Protein 2QM8 (pdb70)

InterPro domains:
  IPR005129 SIMIBI class G3E GTPase, ArgK/MeaB [PTHR23408] (7-324)
  IPR005129 SIMIBI class G3E GTPase, ArgK/MeaB [TIGR00750] (18-324)
  IPR027417 P-loop containing nucleoside triphosphate hydrolase [G3DSA:3.40.50.300] (53-264)
  IPR027417 P-loop containing nucleoside triphosphate hydrolase [SSF52540] (5-323)

Secondary structure (DSSP, 8-state):
-----HHHHHHHTT-HHHHHHHHHHHT-SSHHHHHHHHHHHHHHGGG---SEEEEEE--TTS-HHHHHHHHHHHHHHTT--EEEEEE-GGGGSS---SS--TT---GGG-TTEEEE-PPP-SSHHHHHHHHHH--HHHHTT--EEEEEE-SSSS-HHHHHTTSSEEEE-------TTHHHH---EEE--STT--HHHHHHHHHHHHHHHTTBPPSBTTB----EEEBTTTTBSHHHHHHHHHHHHHHHHHTTHHHHHHHHHHHH--HHHHHHHHHHHTSSHHHHHHHHHHHHHHHTTSS-HHHHHHHHHHHHH-/---HHHHHHHTT-HHHHHHHHHHHT-SSHHHHHHHHHHHHHHGGG-S-SEEEEEE--TTSSHHHHHHHHHHHHHHTT--EEEEEE-TTHHHH---SS------TGGG-TTEEE-PPP--SSHHHHHHHHHH--HHHHTT--EEEEEE-SSS--HHHHHTT-SEEEE-----GGG---BPTTHHHH---EE----HHHHHHHHHHHHHHHHS-TT-S-----EE-BTTTTBTHHHHHHHHHHHHHHHHHTTHHHHHHHHHHHH--HHHHHHHHHHHTSSHHHHHHHHHHHHHHHTTSS-HHHHHHHHHHHHH-

Foldseek 3Di:
DQDDVVLLVCLLQLNPVSLVVLLVLCLDPDPVSVVVSVVSLVVLVVLFDQAAFEEEEEPPLLCVLLLCLLLVVVQVVVVAQEEEEEQEQCLLPDQWDPVADLPSPNLSPDPSYHYGYQHHANGSLGSLLSVLSSNSCSSSPHHYYYYYYDDDDDCQVSRLLSGLAYEYEALDVDDVCNLLSHLYEHEDRDPVDDPVSRVVSQVVSQVVLVVPDNPDPQGRRHYYYAYSNVSGCSVVVVVNSVSSVVRCVVVCNSVVSNVVSVVSNVSVVVRVLVCLCPVDVVSVVQLVVLVVCCVVVNDDPVVSVVSNVVSVVD/DDVVLLVCLLQQNVVSLVQLLCLLLDQDPVSNVVNVVSLVVLLVQADQAAFEEEEEDPPLCRLLQCLLLVVVQVVVVAQEEEEEQEFCCLVVVWDPVADNVSDNQVPDPSYHYDGFGHDNGSLSRLLSVLSSNSCSSSPGRYYYYYYDDDDDCQVSRLLSGLAYEYEALADDVGQPDDPPPVLVSHLYEYEPDVSNVRNLVVVLVVQVVVDDPVDLGRRHYYYAYSNVSGCSVVVVVVSVVSCVSCVVVVNSVVSNVVSNVVSVSVVVSVLVCLCCVDPVSVVQLCVLVCCPVVVNDPVVSSVVSSVVSVVD

Organism: Methylorubrum extorquens (NCBI:txid408)

Radius of gyration: 26.15 Å; Cα contacts (8 Å, |Δi|>4): 1120; chains: 2; bounding box: 43×74×62 Å

B-factor: mean 21.95, std 9.4, range [9.29, 64.23]

Nearest PDB structures (foldseek):
  2qm8-assembly1_A  TM=1.003E+00  e=6.926E-51  Methylorubrum extorquens AM1
  4jyb-assembly1_B  TM=9.755E-01  e=7.557E-46  Methylorubrum extorquens AM1
  4jyc-assembly1_A  TM=9.684E-01  e=7.689E-45  Methylorubrum extorquens AM1
  2qm7-assembly1_B  TM=9.317E-01  e=2.049E-41  Methylorubrum extorquens AM1
  2www-assembly1_D  TM=7.813E-01  e=1.387E-22  Homo sapiens

Sequence (626 aa):
TLPDDTLLRERLLAGDRAALARAITTLAESRRADHRAAVVRDLIDAVLPQTGRAIRVGITGVPGVGKSTTIDALGSLLTAAGHKVAVLAVDPSSTRTGGSILGDKTRARLAIDRNAFIRPSPSSGTLGGVAAKTRETLLCEAAGFDVILVETVGVGQSETAVADLTDFFLVLLPGAIKKGIIFELADIAVNKADDGDGERRASSAAASEYRAALHILTPPSATWTPPVVTISGLHGKGLDSLWSSRIEDHRSSKLTATGEIAGKRREQDVKWWALVHERLHQRLVGSAEVRQATAEAERAVAGGEHSPAAGADAIATLIGLPDDTLRERLLAGDRAALARAITLAESRRADHRAAVRDLIDAVLPQTGRAIRVGITGVPGVGKSTTIDALGSLLTAAGHKVAVLAVDPSSSTRTGGSILGDKTRARLAIDRNAFIRPSPSSSGTLGGVAAKTRETLLCEAAGFDVILVETVGVGQSETAVADLTDFFLVLLPGAGDELQGIKKGIFELADIAVNKARRASSAAASSEYRAALHILTPPSATWTPPVVTISGLHGKGLDDSSLLWSRIEDHRSKLTATGEIAGKRREQDVKWWALVHERLHQRLVGSAEVRQATAEAERAVAGGEHSPAAGADAIATLIGL

Solvent-accessible surface area: 27844 Å² total

Structure (mmCIF, N/CA/C/O backbone):
data_2QM8
#
_entry.id   2QM8
#
_cell.length_a   59.41
_cell.length_b   77.04
_cell.length_c   79.95
_cell.angle_alpha   90
_cell.angle_beta   95.55
_cell.angle_gamma   90
#
_symmetry.space_group_name_H-M   'P 1 21 1'
#
loop_
_entity.id
_entity.type
_entity.pdbx_description
1 polymer GTPase/ATPase
2 non-polymer 'PHOSPHATE ION'
3 water water
#
loop_
_atom_site.group_PDB
_atom_site.id
_atom_site.type_symbol
_atom_site.label_atom_id
_atom_site.label_alt_id
_atom_site.label_comp_id
_atom_site.label_asym_id
_atom_site.label_entity_id
_atom_site.label_seq_id
_atom_site.pdbx_PDB_ins_code
_atom_site.Cartn_x
_atom_site.Cartn_y
_atom_site.Cartn_z
_atom_site.occupancy
_atom_site.B_iso_or_equiv
_atom_site.auth_seq_id
_atom_site.auth_comp_id
_atom_site.auth_asym_id
_atom_site.auth_atom_id
_atom_site.pdbx_PDB_model_num
ATOM 1 N N . THR A 1 4 ? -6.843 -36.945 -51.991 1.00 36.83 4 THR A N 1
ATOM 2 C CA . THR A 1 4 ? -6.122 -36.346 -50.816 1.00 36.31 4 THR A CA 1
ATOM 3 C C . THR A 1 4 ? -7.061 -35.724 -49.757 1.00 34.97 4 THR A C 1
ATOM 4 O O . THR A 1 4 ? -6.817 -35.869 -48.563 1.00 35.02 4 THR A O 1
ATOM 8 N N . LEU A 1 5 ? -8.122 -35.041 -50.182 1.00 33.23 5 LEU A N 1
ATOM 9 C CA . LEU A 1 5 ? -9.183 -34.671 -49.240 1.00 31.90 5 LEU A CA 1
ATOM 10 C C . LEU A 1 5 ? -9.996 -35.937 -48.946 1.00 30.95 5 LEU A C 1
ATOM 11 O O . LEU A 1 5 ? -10.450 -36.600 -49.882 1.00 31.05 5 LEU A O 1
ATOM 16 N N . PRO A 1 6 ? -10.184 -36.276 -47.650 1.00 30.10 6 PRO A N 1
ATOM 17 C CA . PRO A 1 6 ? -10.998 -37.431 -47.262 1.00 28.99 6 PRO A CA 1
ATOM 18 C C . PRO A 1 6 ? -12.442 -37.285 -47.741 1.00 27.48 6 PRO A C 1
ATOM 19 O O . PRO A 1 6 ? -12.885 -36.166 -48.022 1.00 27.72 6 PRO A O 1
ATOM 23 N N . ASP A 1 7 ? -13.165 -38.402 -47.851 1.00 25.59 7 ASP A N 1
ATOM 24 C CA . ASP A 1 7 ? -14.606 -38.342 -48.026 1.00 23.43 7 ASP A CA 1
ATOM 25 C C . ASP A 1 7 ? -15.170 -37.590 -46.828 1.00 21.58 7 ASP A C 1
ATOM 26 O O . ASP A 1 7 ? -15.103 -38.077 -45.694 1.00 20.27 7 ASP A O 1
ATOM 39 N N . ASP A 1 9 ? -18.313 -36.582 -46.121 1.00 17.40 9 ASP A N 1
ATOM 40 C CA . ASP A 1 9 ? -19.550 -37.118 -45.545 1.00 17.40 9 ASP A CA 1
ATOM 41 C C . ASP A 1 9 ? -19.227 -38.244 -44.561 1.00 16.83 9 ASP A C 1
ATOM 42 O O . ASP A 1 9 ? -19.799 -38.319 -43.467 1.00 15.69 9 ASP A O 1
ATOM 47 N N . THR A 1 10 ? -18.299 -39.107 -44.950 1.00 16.59 10 THR A N 1
ATOM 48 C CA . THR A 1 10 ? -17.835 -40.182 -44.072 1.00 16.88 10 THR A CA 1
ATOM 49 C C . THR A 1 10 ? -17.176 -39.597 -42.821 1.00 15.92 10 THR A C 1
ATOM 50 O O . THR A 1 10 ? -17.480 -40.019 -41.701 1.00 15.70 10 THR A O 1
ATOM 54 N N . LEU A 1 11 ? -16.297 -38.612 -43.016 1.00 14.99 11 LEU A N 1
ATOM 55 C CA A LEU A 1 11 ? -15.604 -37.999 -41.892 0.50 14.02 11 LEU A CA 1
ATOM 56 C CA B LEU A 1 11 ? -15.600 -37.994 -41.895 0.50 14.36 11 LEU A CA 1
ATOM 57 C C . LEU A 1 11 ? -16.610 -37.386 -40.925 1.00 13.61 11 LEU A C 1
ATOM 58 O O . LEU A 1 11 ? -16.506 -37.595 -39.726 1.00 13.20 11 LEU A O 1
ATOM 67 N N . ARG A 1 12 ? -17.574 -36.637 -41.461 1.00 13.76 12 ARG A N 1
ATOM 68 C CA . ARG A 1 12 ? -18.612 -36.010 -40.631 1.00 13.83 12 ARG A CA 1
ATOM 69 C C . ARG A 1 12 ? -19.395 -37.032 -39.809 1.00 13.49 12 ARG A C 1
ATOM 70 O O . ARG A 1 12 ? -19.579 -36.867 -38.595 1.00 12.63 12 ARG A O 1
ATOM 78 N N . GLU A 1 13 ? -19.863 -38.086 -40.468 1.00 13.64 13 GLU A N 1
ATOM 79 C CA . GLU A 1 13 ? -20.663 -39.097 -39.759 1.00 15.69 13 GLU A CA 1
ATOM 80 C C . GLU A 1 13 ? -19.878 -39.844 -38.671 1.00 14.09 13 GLU A C 1
ATOM 81 O O . GLU A 1 13 ? -20.394 -40.109 -37.587 1.00 14.51 13 GLU A O 1
ATOM 87 N N . ARG A 1 14 ? -18.606 -40.116 -38.942 1.00 13.77 14 ARG A N 1
ATOM 88 C CA . A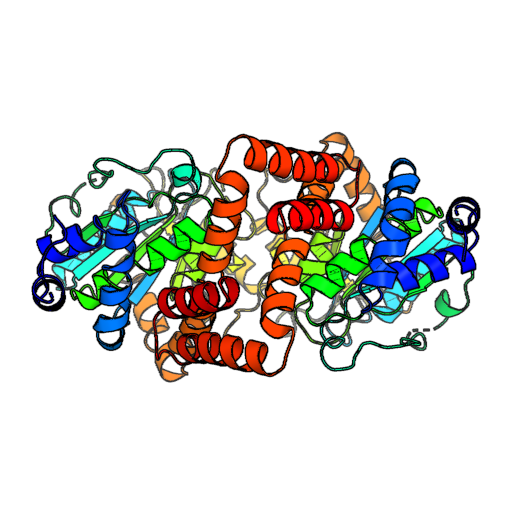RG A 1 14 ? -17.713 -40.703 -37.933 1.00 13.38 14 ARG A CA 1
ATOM 89 C C . ARG A 1 14 ? -17.492 -39.760 -36.753 1.00 12.51 14 ARG A C 1
ATOM 90 O O . ARG A 1 14 ? -17.609 -40.150 -35.587 1.00 11.25 14 ARG A O 1
ATOM 98 N N . LEU A 1 15 ? -17.180 -38.507 -37.068 1.00 12.02 15 LEU A N 1
ATOM 99 C CA . LEU A 1 15 ? -16.934 -37.500 -36.031 1.00 11.64 15 LEU A CA 1
ATOM 100 C C . LEU A 1 15 ? -18.162 -37.422 -35.113 1.00 11.55 15 LEU A C 1
ATOM 101 O O . LEU A 1 15 ? -18.023 -37.413 -33.901 1.00 11.63 15 LEU A O 1
ATOM 106 N N . LEU A 1 16 ? -19.356 -37.375 -35.706 1.00 11.68 16 LEU A N 1
ATOM 107 C CA . LEU A 1 16 ? -20.603 -37.273 -34.931 1.00 11.90 16 LEU A CA 1
ATOM 108 C C . LEU A 1 16 ? -20.878 -38.503 -34.060 1.00 12.11 16 LEU A C 1
ATOM 109 O O . LEU A 1 16 ? -21.604 -38.411 -33.054 1.00 13.34 16 LEU A O 1
ATOM 114 N N . ALA A 1 17 ? -20.286 -39.635 -34.433 1.00 12.25 17 ALA A N 1
ATOM 115 C CA . ALA A 1 17 ? -20.369 -40.866 -33.642 1.00 13.08 17 ALA A CA 1
ATOM 116 C C . ALA A 1 17 ? -19.274 -40.975 -32.554 1.00 13.56 17 ALA A C 1
ATOM 117 O O . ALA A 1 17 ? -19.117 -42.028 -31.903 1.00 13.85 17 ALA A O 1
ATOM 119 N N . GLY A 1 18 ? -18.523 -39.887 -32.348 1.00 12.48 18 GLY A N 1
ATOM 120 C CA . GLY A 1 18 ? -17.486 -39.866 -31.319 1.00 13.44 18 GLY A CA 1
ATOM 121 C C . GLY A 1 18 ? -16.174 -40.512 -31.719 1.00 13.44 18 GLY A C 1
ATOM 122 O O . GLY A 1 18 ? -15.361 -40.866 -30.859 1.00 14.55 18 GLY A O 1
ATOM 123 N N . ASP A 1 19 ? -15.958 -40.660 -33.022 1.00 13.39 19 ASP A N 1
ATOM 124 C CA . ASP A 1 19 ? -14.718 -41.227 -33.562 1.00 14.28 19 ASP A CA 1
ATOM 125 C C . ASP A 1 19 ? -13.564 -40.231 -33.318 1.00 13.89 19 ASP A C 1
ATOM 126 O O . ASP A 1 19 ? -13.465 -39.181 -33.977 1.00 13.83 19 ASP A O 1
ATOM 131 N N . ARG A 1 20 ? -12.706 -40.580 -32.361 1.00 13.35 20 ARG A N 1
ATOM 132 C CA . ARG A 1 20 ? -11.560 -39.730 -31.983 1.00 13.96 20 ARG A CA 1
ATOM 133 C C . ARG A 1 20 ? -10.634 -39.431 -33.165 1.00 13.93 20 ARG A C 1
ATOM 134 O O . ARG A 1 20 ? -10.164 -38.293 -33.329 1.00 13.44 20 ARG A O 1
ATOM 142 N N . ALA A 1 21 ? -10.351 -40.434 -33.997 1.00 13.65 21 ALA A N 1
ATOM 143 C CA . ALA A 1 21 ? -9.468 -40.195 -35.148 1.00 13.63 21 ALA A CA 1
ATOM 144 C C . ALA A 1 21 ? -10.081 -39.229 -36.160 1.00 13.75 21 ALA A C 1
ATOM 145 O O . ALA A 1 21 ? -9.373 -38.405 -36.774 1.00 13.43 21 ALA A O 1
ATOM 147 N N . ALA A 1 22 ? -11.404 -39.329 -36.335 1.00 13.37 22 ALA A N 1
ATOM 148 C CA . ALA A 1 22 ? -12.128 -38.405 -37.204 1.00 13.15 22 ALA A CA 1
ATOM 149 C C . ALA A 1 22 ? -12.045 -36.970 -36.671 1.00 12.95 22 ALA A C 1
ATOM 150 O O . ALA A 1 22 ? -11.821 -36.027 -37.428 1.00 13.26 22 ALA A O 1
ATOM 152 N N . LEU A 1 23 ? -12.223 -36.814 -35.372 1.00 12.04 23 LEU A N 1
ATOM 153 C CA . LEU A 1 23 ? -12.108 -35.490 -34.731 1.00 11.68 23 LEU A CA 1
ATOM 154 C C . LEU A 1 23 ? -10.701 -34.926 -34.947 1.00 12.37 23 LEU A C 1
ATOM 155 O O . LEU A 1 23 ? -10.528 -33.772 -35.351 1.00 11.65 23 LEU A O 1
ATOM 160 N N . ALA A 1 24 ? -9.693 -35.759 -34.688 1.00 12.28 24 ALA A N 1
ATOM 161 C CA . ALA A 1 24 ? -8.290 -35.347 -34.892 1.00 12.89 24 ALA A CA 1
ATOM 162 C C . ALA A 1 24 ? -8.044 -34.936 -36.339 1.00 13.04 24 ALA A C 1
ATOM 163 O O . ALA A 1 24 ? -7.366 -33.941 -36.586 1.00 13.12 24 ALA A O 1
ATOM 165 N N . ARG A 1 25 ? -8.612 -35.681 -37.297 1.00 12.60 25 ARG A N 1
ATOM 166 C CA . ARG A 1 25 ? -8.396 -35.386 -38.709 1.00 13.50 25 ARG A CA 1
ATOM 167 C C . ARG A 1 25 ? -9.077 -34.087 -39.104 1.00 13.22 25 ARG A C 1
ATOM 168 O O . ARG A 1 25 ? -8.542 -33.298 -39.889 1.00 15.46 25 ARG A O 1
ATOM 176 N N . ALA A 1 26 ? -10.269 -33.854 -38.564 1.00 12.81 26 ALA A N 1
ATOM 177 C CA . ALA A 1 26 ? -10.953 -32.599 -38.881 1.00 12.77 26 ALA A CA 1
ATOM 178 C C . ALA A 1 26 ? -10.128 -31.403 -38.381 1.00 13.41 26 ALA A C 1
ATOM 179 O O . ALA A 1 26 ? -10.016 -30.380 -39.071 1.00 13.97 26 ALA A O 1
ATOM 181 N N . ILE A 1 27 ? -9.548 -31.551 -37.189 1.00 14.19 27 ILE A N 1
ATOM 182 C CA . ILE A 1 27 ? -8.710 -30.490 -36.589 1.00 15.60 27 ILE A CA 1
ATOM 183 C C . ILE A 1 27 ? -7.467 -30.245 -37.462 1.00 17.01 27 ILE A C 1
ATOM 184 O O . ILE A 1 27 ? -7.091 -29.093 -37.728 1.00 17.48 27 ILE A O 1
ATOM 189 N N . THR A 1 28 ? -6.860 -31.326 -37.950 1.00 17.70 28 THR A N 1
ATOM 190 C CA A THR A 1 28 ? -5.716 -31.270 -38.855 0.50 18.30 28 THR A CA 1
ATOM 191 C CA B THR A 1 28 ? -5.691 -31.168 -38.814 0.50 18.34 28 THR A CA 1
ATOM 192 C C . THR A 1 28 ? -6.057 -30.546 -40.164 1.00 18.52 28 THR A C 1
ATOM 193 O O . THR A 1 28 ? -5.282 -29.758 -40.694 1.00 18.90 28 THR A O 1
ATOM 200 N N . LEU A 1 29 ? -7.244 -30.832 -40.701 1.00 18.62 29 LEU A N 1
ATOM 201 C CA . LEU A 1 29 ? -7.656 -30.207 -41.958 1.00 18.97 29 LEU A CA 1
ATOM 202 C C . LEU A 1 29 ? -7.766 -28.677 -41.822 1.00 19.65 29 LEU A C 1
ATOM 203 O O . LEU A 1 29 ? -7.516 -27.935 -42.775 1.00 19.14 29 LEU A O 1
ATOM 208 N N . ALA A 1 30 ? -8.118 -28.214 -40.629 1.00 20.12 30 ALA A N 1
ATOM 209 C CA . ALA A 1 30 ? -8.246 -26.788 -40.345 1.00 21.75 30 ALA A CA 1
ATOM 210 C C . ALA A 1 30 ? -6.895 -26.058 -40.365 1.00 22.85 30 ALA A C 1
ATOM 211 O O . ALA A 1 30 ? -6.852 -24.833 -40.529 1.00 23.39 30 ALA A O 1
ATOM 213 N N . GLU A 1 31 ? -5.796 -26.801 -40.207 1.00 23.40 31 GLU A N 1
ATOM 214 C CA . GLU A 1 31 ? -4.450 -26.193 -40.246 1.00 24.15 31 GLU A CA 1
ATOM 215 C C . GLU A 1 31 ? -3.715 -26.436 -41.572 1.00 23.11 31 GLU A C 1
ATOM 216 O O . GLU A 1 31 ? -2.520 -26.109 -41.718 1.00 22.72 31 GLU A O 1
ATOM 222 N N . SER A 1 32 ? -4.432 -26.993 -42.545 1.00 21.58 32 SER A N 1
ATOM 223 C CA . SER A 1 32 ? -3.860 -27.317 -43.835 1.00 21.23 32 SER A CA 1
ATOM 224 C C . SER A 1 32 ? -3.329 -26.076 -44.531 1.00 21.67 32 SER A C 1
ATOM 225 O O . SER A 1 32 ? -3.878 -24.976 -44.375 1.00 21.55 32 SER A O 1
ATOM 228 N N . ARG A 1 33 ? -2.255 -26.267 -45.289 1.00 20.78 33 ARG A N 1
ATOM 229 C CA . ARG A 1 33 ? -1.765 -25.250 -46.218 1.00 20.58 33 ARG A CA 1
ATOM 230 C C . ARG A 1 33 ? -2.746 -25.023 -47.364 1.00 20.81 33 ARG A C 1
ATOM 231 O O . ARG A 1 33 ? -2.693 -23.988 -48.029 1.00 20.85 33 ARG A O 1
ATOM 239 N N . ARG A 1 34 ? -3.661 -25.975 -47.586 1.00 20.64 34 ARG A N 1
ATOM 240 C CA . ARG A 1 34 ? -4.535 -25.929 -48.748 1.00 21.13 34 ARG A CA 1
ATOM 241 C C . ARG A 1 34 ? -5.862 -25.273 -48.377 1.00 20.82 34 ARG A C 1
ATOM 242 O O . ARG A 1 34 ? -6.540 -25.697 -47.435 1.00 19.78 34 ARG A O 1
ATOM 250 N N . ALA A 1 35 ? -6.210 -24.227 -49.117 1.00 20.40 35 ALA A N 1
ATOM 251 C CA . ALA A 1 35 ? -7.452 -23.497 -48.860 1.00 20.45 35 ALA A CA 1
ATOM 252 C C . ALA A 1 35 ? -8.676 -24.415 -48.927 1.00 20.39 35 ALA A C 1
ATOM 253 O O . ALA A 1 35 ? -9.622 -24.237 -48.144 1.00 19.27 35 ALA A O 1
ATOM 255 N N . ASP A 1 36 ? -8.659 -25.383 -49.852 1.00 20.35 36 ASP A N 1
ATOM 256 C CA . ASP A 1 36 ? -9.820 -26.281 -50.042 1.00 20.66 36 ASP A CA 1
ATOM 257 C C . ASP A 1 36 ? -10.059 -27.218 -48.859 1.00 19.44 36 ASP A C 1
ATOM 258 O O . ASP A 1 36 ? -11.207 -27.575 -48.555 1.00 19.30 36 ASP A O 1
ATOM 263 N N . HIS A 1 37 ? -8.971 -27.602 -48.206 1.00 18.37 37 HIS A N 1
ATOM 264 C CA . HIS A 1 37 ? -9.020 -28.402 -46.987 1.00 17.17 37 HIS A CA 1
ATOM 265 C C . HIS A 1 37 ? -9.623 -27.595 -45.845 1.00 16.44 37 HIS A C 1
ATOM 266 O O . HIS A 1 37 ? -10.465 -28.083 -45.104 1.00 15.54 37 HIS A O 1
ATOM 273 N N . ARG A 1 38 ? -9.210 -26.337 -45.712 1.00 15.92 38 ARG A N 1
ATOM 274 C CA . ARG A 1 38 ? -9.741 -25.509 -44.641 1.00 15.91 38 ARG A CA 1
ATOM 275 C C . ARG A 1 38 ? -11.237 -25.235 -44.910 1.00 15.59 38 ARG A C 1
ATOM 276 O O . ARG A 1 38 ? -12.036 -25.222 -43.972 1.00 15.94 38 ARG A O 1
ATOM 284 N N . ALA A 1 39 ? -11.597 -25.045 -46.178 1.00 15.41 39 ALA A N 1
ATOM 285 C CA . ALA A 1 39 ? -13.001 -24.786 -46.555 1.00 15.32 39 ALA A CA 1
ATOM 286 C C . ALA A 1 39 ? -13.861 -25.998 -46.244 1.00 15.57 39 ALA A C 1
ATOM 287 O O . ALA A 1 39 ? -15.005 -25.860 -45.801 1.00 15.16 39 ALA A O 1
ATOM 289 N N . ALA A 1 40 ? -13.317 -27.192 -46.489 1.00 15.32 40 ALA A N 1
ATOM 290 C CA . ALA A 1 40 ? -14.099 -28.407 -46.268 1.00 15.47 40 ALA A CA 1
ATOM 291 C C . ALA A 1 40 ? -14.446 -28.547 -44.788 1.00 14.75 40 ALA A C 1
ATOM 292 O O . ALA A 1 40 ? -15.573 -28.941 -44.433 1.00 15.20 40 ALA A O 1
ATOM 294 N N . VAL A 1 41 ? -13.518 -28.213 -43.894 1.00 14.52 41 VAL A N 1
ATOM 295 C CA A VAL A 1 41 ? -13.859 -28.376 -42.494 0.50 14.69 41 VAL A CA 1
ATOM 296 C CA B VAL A 1 41 ? -13.784 -28.304 -42.446 0.50 14.84 41 VAL A CA 1
ATOM 297 C C . VAL A 1 41 ? -14.809 -27.261 -42.024 1.00 14.55 41 VAL A C 1
ATOM 298 O O . VAL A 1 41 ? -15.640 -27.501 -41.159 1.00 14.02 41 VAL A O 1
ATOM 305 N N . ARG A 1 42 ? -14.722 -26.071 -42.624 1.00 14.31 42 ARG A N 1
ATOM 306 C CA . ARG A 1 42 ? -15.697 -25.016 -42.310 1.00 14.42 42 ARG A CA 1
ATOM 307 C C . ARG A 1 42 ? -17.110 -25.488 -42.668 1.00 13.88 42 ARG A C 1
ATOM 308 O O . ARG A 1 42 ? -18.032 -25.325 -41.853 1.00 13.61 42 ARG A O 1
ATOM 316 N N . ASP A 1 43 ? -17.259 -26.097 -43.846 1.00 13.58 43 ASP A N 1
ATOM 317 C CA . ASP A 1 43 ? -18.527 -26.720 -44.240 1.00 13.77 43 ASP A CA 1
ATOM 318 C C . ASP A 1 43 ? -18.959 -27.755 -43.193 1.00 13.39 43 ASP A C 1
ATOM 319 O O . ASP A 1 43 ? -20.123 -27.769 -42.766 1.00 11.60 43 ASP A O 1
ATOM 324 N N . LEU A 1 44 ? -18.025 -28.633 -42.804 1.00 11.77 44 LEU A N 1
ATOM 325 C CA . LEU A 1 44 ? -18.320 -29.656 -41.799 1.00 12.18 44 LEU A CA 1
ATOM 326 C C . LEU A 1 44 ? -18.850 -29.049 -40.520 1.00 12.13 44 LEU A C 1
ATOM 327 O O . LEU A 1 44 ? -19.880 -29.503 -39.999 1.00 12.56 44 LEU A O 1
ATOM 332 N N . ILE A 1 45 ? -18.165 -28.021 -40.005 1.00 11.05 45 ILE A N 1
ATOM 333 C CA . ILE A 1 45 ? -18.573 -27.389 -38.761 1.00 11.50 45 ILE A CA 1
ATOM 334 C C . ILE A 1 45 ? -19.980 -26.788 -38.859 1.00 11.16 45 ILE A C 1
ATOM 335 O O . ILE A 1 45 ? -20.793 -26.977 -37.967 1.00 12.81 45 ILE A O 1
ATOM 340 N N . ASP A 1 46 ? -20.262 -26.067 -39.948 1.00 11.76 46 ASP A N 1
ATOM 341 C CA . ASP A 1 46 ? -21.612 -25.525 -40.100 1.00 12.17 46 ASP A CA 1
ATOM 342 C C . ASP A 1 46 ? -22.632 -26.681 -40.172 1.00 11.88 46 ASP A C 1
ATOM 343 O O . ASP A 1 46 ? -23.731 -26.576 -39.627 1.00 12.74 46 ASP A O 1
ATOM 348 N N . ALA A 1 47 ? -22.262 -27.767 -40.838 1.00 10.92 47 ALA A N 1
ATOM 349 C CA . ALA A 1 47 ? -23.150 -28.925 -41.005 1.00 12.31 47 ALA A CA 1
ATOM 350 C C . ALA A 1 47 ? -23.500 -29.576 -39.657 1.00 12.38 47 ALA A C 1
ATOM 351 O O . ALA A 1 47 ? -24.633 -30.053 -39.466 1.00 13.41 47 ALA A O 1
ATOM 353 N N . VAL A 1 48 ? -22.543 -29.579 -38.726 1.00 11.72 48 VAL A N 1
ATOM 354 C CA . VAL A 1 48 ? -22.731 -30.221 -37.423 1.00 11.28 48 VAL A CA 1
ATOM 355 C C . VAL A 1 48 ? -23.159 -29.265 -36.290 1.00 11.73 48 VAL A C 1
ATOM 356 O O . VAL A 1 48 ? -23.308 -29.678 -35.123 1.00 12.00 48 VAL A O 1
ATOM 360 N N . LEU A 1 49 ? -23.402 -27.999 -36.638 1.00 11.48 49 LEU A N 1
ATOM 361 C CA . LEU A 1 49 ? -23.746 -26.993 -35.653 1.00 12.71 49 LEU A CA 1
ATOM 362 C C . LEU A 1 49 ? -24.867 -27.417 -34.681 1.00 12.06 49 LEU A C 1
ATOM 363 O O . LEU A 1 49 ? -24.761 -27.166 -33.496 1.00 12.56 49 LEU A O 1
ATOM 368 N N . PRO A 1 50 ? -25.945 -28.059 -35.179 1.00 13.46 50 PRO A N 1
ATOM 369 C CA . PRO A 1 50 ? -27.027 -28.434 -34.251 1.00 14.01 50 PRO A CA 1
ATOM 370 C C . PRO A 1 50 ? -26.623 -29.434 -33.175 1.00 14.15 50 PRO A C 1
ATOM 371 O O . PRO A 1 50 ? -27.334 -29.578 -32.166 1.00 15.48 50 PRO A O 1
ATOM 375 N N . GLN A 1 51 ? -25.501 -30.124 -33.389 1.00 14.03 51 GLN A N 1
ATOM 376 C CA . GLN A 1 51 ? -24.993 -31.085 -32.409 1.00 14.87 51 GLN A CA 1
ATOM 377 C C . GLN A 1 51 ? -24.003 -30.451 -31.425 1.00 14.86 51 GLN A C 1
ATOM 378 O O . GLN A 1 51 ? -23.461 -31.137 -30.562 1.00 15.83 51 GLN A O 1
ATOM 384 N N . THR A 1 52 ? -23.748 -29.151 -31.565 1.00 13.19 52 THR A N 1
ATOM 385 C CA . THR A 1 52 ? -22.800 -28.468 -30.679 1.00 12.95 52 THR A CA 1
ATOM 386 C C . THR A 1 52 ? -23.525 -27.791 -29.534 1.00 13.61 52 THR A C 1
ATOM 387 O O . THR A 1 52 ? -24.769 -27.787 -29.488 1.00 14.21 52 THR A O 1
ATOM 391 N N . GLY A 1 53 ? -22.752 -27.230 -28.607 1.00 14.07 53 GLY A N 1
ATOM 392 C CA . GLY A 1 53 ? -23.303 -26.418 -27.546 1.00 14.58 53 GLY A CA 1
ATOM 393 C C . GLY A 1 53 ? -23.787 -27.128 -26.294 1.00 14.91 53 GLY A C 1
ATOM 394 O O . GLY A 1 53 ? -24.148 -26.453 -25.307 1.00 16.67 53 GLY A O 1
ATOM 395 N N . ARG A 1 54 ? -23.814 -28.458 -26.321 1.00 15.07 54 ARG A N 1
ATOM 396 C CA . ARG A 1 54 ? -24.257 -29.258 -25.161 1.00 16.82 54 ARG A CA 1
ATOM 397 C C . ARG A 1 54 ? -23.032 -29.652 -24.323 1.00 17.50 54 ARG A C 1
ATOM 398 O O . ARG A 1 54 ? -22.705 -30.863 -24.138 1.00 18.81 54 ARG A O 1
ATOM 406 N N . ALA A 1 55 ? -22.308 -28.631 -23.876 1.00 14.43 55 ALA A N 1
ATOM 407 C CA . ALA A 1 55 ? -21.127 -28.803 -23.058 1.00 13.35 55 ALA A CA 1
ATOM 408 C C . ALA A 1 55 ? -21.026 -27.623 -22.120 1.00 13.14 55 ALA A C 1
ATOM 409 O O . ALA A 1 55 ? -21.548 -26.537 -22.419 1.00 13.62 55 ALA A O 1
ATOM 411 N N . ILE A 1 56 ? -20.356 -27.833 -21.000 1.00 12.82 56 ILE A N 1
ATOM 412 C CA . ILE A 1 56 ? -19.949 -26.735 -20.149 1.00 13.07 56 ILE A CA 1
ATOM 413 C C . ILE A 1 56 ? -18.606 -26.221 -20.678 1.00 12.54 56 ILE A C 1
ATOM 414 O O . ILE A 1 56 ? -17.651 -26.986 -20.800 1.00 12.93 56 ILE A O 1
ATOM 419 N N . ARG A 1 57 ? -18.532 -24.917 -20.953 1.00 10.96 57 ARG A N 1
ATOM 420 C CA . ARG A 1 57 ? -17.304 -24.337 -21.478 1.00 10.30 57 ARG A CA 1
ATOM 421 C C . ARG A 1 57 ? -16.678 -23.481 -20.379 1.00 10.57 57 ARG A C 1
ATOM 422 O O . ARG A 1 57 ? -17.280 -22.496 -19.935 1.00 10.96 57 ARG A O 1
ATOM 430 N N . VAL A 1 58 ? -15.489 -23.869 -19.935 1.00 9.92 58 VAL A N 1
ATOM 431 C CA . VAL A 1 58 ? -14.844 -23.181 -18.817 1.00 10.19 58 VAL A CA 1
ATOM 432 C C . VAL A 1 58 ? -13.481 -22.668 -19.254 1.00 10.63 58 VAL A C 1
ATOM 433 O O . VAL A 1 58 ? -12.635 -23.435 -19.723 1.00 11.12 58 VAL A O 1
ATOM 437 N N . GLY A 1 59 ? -13.252 -21.365 -19.089 1.00 10.33 59 GLY A N 1
ATOM 438 C CA . GLY A 1 59 ? -11.936 -20.814 -19.339 1.00 10.25 59 GLY A CA 1
ATOM 439 C C . GLY A 1 59 ? -11.157 -20.785 -18.034 1.00 10.65 59 GLY A C 1
ATOM 440 O O . GLY A 1 59 ? -11.728 -20.494 -16.974 1.00 11.02 59 GLY A O 1
ATOM 441 N N . ILE A 1 60 ? -9.861 -21.089 -18.117 1.00 10.85 60 ILE A N 1
ATOM 442 C CA . ILE A 1 60 ? -9.017 -21.162 -16.920 1.00 12.44 60 ILE A CA 1
ATOM 443 C C . ILE A 1 60 ? -7.733 -20.400 -17.145 1.00 13.24 60 ILE A C 1
ATOM 444 O O . ILE A 1 60 ? -7.035 -20.629 -18.140 1.00 13.66 60 ILE A O 1
ATOM 449 N N . THR A 1 61 ? -7.411 -19.505 -16.215 1.00 13.54 61 THR A N 1
ATOM 450 C CA . THR A 1 61 ? -6.149 -18.760 -16.309 1.00 14.69 61 THR A CA 1
ATOM 451 C C . THR A 1 61 ? -5.443 -18.718 -14.959 1.00 15.75 61 THR A C 1
ATOM 452 O O . THR A 1 61 ? -6.014 -19.084 -13.938 1.00 15.78 61 THR A O 1
ATOM 456 N N . GLY A 1 62 ? -4.199 -18.262 -14.973 1.00 17.88 62 GLY A N 1
ATOM 457 C CA . GLY A 1 62 ? -3.420 -18.067 -13.741 1.00 20.96 62 GLY A CA 1
ATOM 458 C C . GLY A 1 62 ? -1.977 -17.839 -14.134 1.00 23.11 62 GLY A C 1
ATOM 459 O O . GLY A 1 62 ? -1.534 -18.381 -15.135 1.00 23.80 62 GLY A O 1
ATOM 460 N N . VAL A 1 63 ? -1.229 -17.068 -13.346 1.00 26.85 63 VAL A N 1
ATOM 461 C CA . VAL A 1 63 ? 0.201 -16.859 -13.636 1.00 28.82 63 VAL A CA 1
ATOM 462 C C . VAL A 1 63 ? 0.965 -18.182 -13.574 1.00 29.73 63 VAL A C 1
ATOM 463 O O . VAL A 1 63 ? 0.634 -19.032 -12.736 1.00 29.80 63 VAL A O 1
ATOM 467 N N . PRO A 1 64 ? 1.971 -18.377 -14.463 1.00 30.71 64 PRO A N 1
ATOM 468 C CA . PRO A 1 64 ? 2.842 -19.571 -14.359 1.00 30.84 64 PRO A CA 1
ATOM 469 C C . PRO A 1 64 ? 3.320 -19.865 -12.926 1.00 30.37 64 PRO A C 1
ATOM 470 O O . PRO A 1 64 ? 3.573 -18.938 -12.139 1.00 30.86 64 PRO A O 1
ATOM 474 N N . GLY A 1 65 ? 3.401 -21.146 -12.575 1.00 29.55 65 GLY A N 1
ATOM 475 C CA . GLY A 1 65 ? 3.741 -21.531 -11.199 1.00 27.36 65 GLY A CA 1
ATOM 476 C C . GLY A 1 65 ? 2.583 -21.613 -10.219 1.00 26.08 65 GLY A C 1
ATOM 477 O O . GLY A 1 65 ? 2.763 -22.039 -9.069 1.00 25.43 65 GLY A O 1
ATOM 478 N N . VAL A 1 66 ? 1.379 -21.207 -10.642 1.00 23.84 66 VAL A N 1
ATOM 479 C CA . VAL A 1 66 ? 0.228 -21.331 -9.760 1.00 22.34 66 VAL A CA 1
ATOM 480 C C . VAL A 1 66 ? -0.225 -22.788 -9.677 1.00 21.74 66 VAL A C 1
ATOM 481 O O . VAL A 1 66 ? -0.985 -23.147 -8.781 1.00 22.00 66 VAL A O 1
ATOM 485 N N . GLY A 1 67 ? 0.263 -23.622 -10.594 1.00 21.77 67 GLY A N 1
ATOM 486 C CA . GLY A 1 67 ? -0.113 -25.041 -10.609 1.00 22.18 67 GLY A CA 1
ATOM 487 C C . GLY A 1 67 ? -1.304 -25.303 -11.511 1.00 22.37 67 GLY A C 1
ATOM 488 O O . GLY A 1 67 ? -2.140 -26.163 -11.223 1.00 22.11 67 GLY A O 1
ATOM 489 N N . LYS A 1 68 ? -1.363 -24.567 -12.620 1.00 22.33 68 LYS A N 1
ATOM 490 C CA . LYS A 1 68 ? -2.452 -24.697 -13.575 1.00 22.06 68 LYS A CA 1
ATOM 491 C C . LYS A 1 68 ? -2.540 -26.107 -14.191 1.00 20.87 68 LYS A C 1
ATOM 492 O O . LYS A 1 68 ? -3.619 -26.702 -14.195 1.00 20.25 68 LYS A O 1
ATOM 498 N N . SER A 1 69 ? -1.418 -26.647 -14.683 1.00 20.06 69 SER A N 1
ATOM 499 C CA . SER A 1 69 ? -1.418 -27.975 -15.329 1.00 20.25 69 SER A CA 1
ATOM 500 C C . SER A 1 69 ? -1.794 -29.047 -14.334 1.00 19.71 69 SER A C 1
ATOM 501 O O . SER A 1 69 ? -2.587 -29.945 -14.626 1.00 19.00 69 SER A O 1
ATOM 504 N N . THR A 1 70 ? -1.213 -28.953 -13.141 1.00 18.87 70 THR A N 1
ATOM 505 C CA . THR A 1 70 ? -1.520 -29.894 -12.077 1.00 18.62 70 THR A CA 1
ATOM 506 C C . THR A 1 70 ? -3.009 -29.892 -11.708 1.00 17.72 70 THR A C 1
ATOM 507 O O . THR A 1 70 ? -3.622 -30.956 -11.554 1.00 18.11 70 THR A O 1
ATOM 511 N N . THR A 1 71 ? -3.579 -28.698 -11.584 1.00 17.24 71 THR A N 1
ATOM 512 C CA . THR A 1 71 ? -4.964 -28.535 -11.171 1.00 16.57 71 THR A CA 1
ATOM 513 C C . THR A 1 71 ? -5.894 -29.042 -12.274 1.00 16.24 71 THR A C 1
ATOM 514 O O . THR A 1 71 ? -6.858 -29.730 -11.994 1.00 15.91 71 THR A O 1
ATOM 518 N N . ILE A 1 72 ? -5.597 -28.676 -13.517 1.00 15.83 72 ILE A N 1
ATOM 519 C CA . ILE A 1 72 ? -6.420 -29.140 -14.654 1.00 16.10 72 ILE A CA 1
ATOM 520 C C . ILE A 1 72 ? -6.329 -30.666 -14.786 1.00 16.30 72 ILE A C 1
ATOM 521 O O . ILE A 1 72 ? -7.329 -31.329 -15.030 1.00 16.90 72 ILE A O 1
ATOM 526 N N . ASP A 1 73 ? -5.139 -31.226 -14.592 1.00 15.96 73 ASP A N 1
ATOM 527 C CA . ASP A 1 73 ? -4.992 -32.683 -14.665 1.00 16.60 73 ASP A CA 1
ATOM 528 C C . ASP A 1 73 ? -5.869 -33.342 -13.618 1.00 16.34 73 ASP A C 1
ATOM 529 O O . ASP A 1 73 ? -6.564 -34.316 -13.908 1.00 15.72 73 ASP A O 1
ATOM 534 N N . ALA A 1 74 ? -5.858 -32.791 -12.408 1.00 15.73 74 ALA A N 1
ATOM 535 C CA . ALA A 1 74 ? -6.618 -33.344 -11.296 1.00 16.38 74 ALA A CA 1
ATOM 536 C C . ALA A 1 74 ? -8.121 -33.231 -11.510 1.00 15.83 74 ALA A C 1
ATOM 537 O O . ALA A 1 74 ? -8.847 -34.199 -11.323 1.00 16.45 74 ALA A O 1
ATOM 539 N N . LEU A 1 75 ? -8.567 -32.042 -11.895 1.00 15.07 75 LEU A N 1
ATOM 540 C CA . LEU A 1 75 ? -9.985 -31.776 -12.088 1.00 14.99 75 LEU A CA 1
ATOM 541 C C . LEU A 1 75 ? -10.487 -32.579 -13.287 1.00 14.49 75 LEU A C 1
ATOM 542 O O . LEU A 1 75 ? -11.533 -33.215 -13.206 1.00 14.96 75 LEU A O 1
ATOM 547 N N . GLY A 1 76 ? -9.727 -32.550 -14.380 1.00 13.66 76 GLY A N 1
ATOM 548 C CA . GLY A 1 76 ? -10.091 -33.285 -15.590 1.00 14.45 76 GLY A CA 1
ATOM 549 C C . GLY A 1 76 ? -10.239 -34.770 -15.294 1.00 14.66 76 GLY A C 1
ATOM 550 O O . GLY A 1 76 ? -11.160 -35.417 -15.769 1.00 14.87 76 GLY A O 1
ATOM 551 N N . SER A 1 77 ? -9.324 -35.305 -14.497 1.00 15.09 77 SER A N 1
ATOM 552 C CA . SER A 1 77 ? -9.371 -36.728 -14.133 1.00 15.95 77 SER A CA 1
ATOM 553 C C . SER A 1 77 ? -10.558 -37.095 -13.247 1.00 15.93 77 SER A C 1
ATOM 554 O O . SER A 1 77 ? -11.101 -38.196 -13.361 1.00 16.51 77 SER A O 1
ATOM 557 N N . LEU A 1 78 ? -10.941 -36.195 -12.347 1.00 15.40 78 LEU A N 1
ATOM 558 C CA . LEU A 1 78 ? -12.140 -36.390 -11.544 1.00 16.09 78 LEU A CA 1
ATOM 559 C C . LEU A 1 78 ? -13.356 -36.422 -12.457 1.00 15.53 78 LEU A C 1
ATOM 560 O O . LEU A 1 78 ? -14.238 -37.259 -12.310 1.00 15.65 78 LEU A O 1
ATOM 565 N N . LEU A 1 79 ? -13.358 -35.531 -13.452 1.00 15.21 79 LEU A N 1
ATOM 566 C CA . LEU A 1 79 ? -14.463 -35.452 -14.376 1.00 14.56 79 LEU A CA 1
ATOM 567 C C . LEU A 1 79 ? -14.564 -36.683 -15.291 1.00 14.26 79 LEU A C 1
ATOM 568 O O . LEU A 1 79 ? -15.657 -37.170 -15.515 1.00 14.40 79 LEU A O 1
ATOM 573 N N . THR A 1 80 ? -13.444 -37.189 -15.809 1.00 14.24 80 THR A N 1
ATOM 574 C CA . THR A 1 80 ? -13.521 -38.366 -16.692 1.00 14.97 80 THR A CA 1
ATOM 575 C C . THR A 1 80 ? -13.876 -39.623 -15.881 1.00 15.95 80 THR A C 1
ATOM 576 O O . THR A 1 80 ? -14.576 -40.491 -16.371 1.00 16.02 80 THR A O 1
ATOM 580 N N . ALA A 1 81 ? -13.403 -39.692 -14.642 1.00 16.87 81 ALA A N 1
ATOM 581 C CA . ALA A 1 81 ? -13.795 -40.793 -13.737 1.00 17.07 81 ALA A CA 1
ATOM 582 C C . ALA A 1 81 ? -15.317 -40.812 -13.513 1.00 17.43 81 ALA A C 1
ATOM 583 O O . ALA A 1 81 ? -15.922 -41.890 -13.388 1.00 18.30 81 ALA A O 1
ATOM 585 N N . ALA A 1 82 ? -15.930 -39.626 -13.505 1.00 17.07 82 ALA A N 1
ATOM 586 C CA . ALA A 1 82 ? -17.378 -39.449 -13.336 1.00 17.11 82 ALA A CA 1
ATOM 587 C C . ALA A 1 82 ? -18.174 -39.618 -14.638 1.00 16.73 82 ALA A C 1
ATOM 588 O O . ALA A 1 82 ? -19.394 -39.404 -14.658 1.00 17.83 82 ALA A O 1
ATOM 590 N N . GLY A 1 83 ? -17.476 -39.993 -15.712 1.00 16.19 83 GLY A N 1
ATOM 591 C CA . GLY A 1 83 ? -18.098 -40.360 -16.973 1.00 15.23 83 GLY A CA 1
ATOM 592 C C . GLY A 1 83 ? -18.171 -39.226 -17.980 1.00 15.54 83 GLY A C 1
ATOM 593 O O . GLY A 1 83 ? -18.789 -39.369 -19.033 1.00 16.57 83 GLY A O 1
ATOM 594 N N . HIS A 1 84 ? -17.552 -38.100 -17.659 1.00 14.69 84 HIS A N 1
ATOM 595 C CA . HIS A 1 84 ? -17.524 -36.973 -18.597 1.00 14.09 84 HIS A CA 1
ATOM 596 C C . HIS A 1 84 ? -16.452 -37.165 -19.658 1.00 13.56 84 HIS A C 1
ATOM 597 O O . HIS A 1 84 ? -15.467 -37.868 -19.444 1.00 14.61 84 HIS A O 1
ATOM 604 N N . LYS A 1 85 ? -16.633 -36.502 -20.799 1.00 12.25 85 LYS A N 1
ATOM 605 C CA . LYS A 1 85 ? -15.618 -36.487 -21.843 1.00 12.40 85 LYS A CA 1
ATOM 606 C C . LYS A 1 85 ? -15.083 -35.053 -21.913 1.00 12.06 85 LYS A C 1
ATOM 607 O O . LYS A 1 85 ? -15.825 -34.111 -22.195 1.00 12.01 85 LYS A O 1
ATOM 613 N N . VAL A 1 86 ? -13.791 -34.917 -21.679 1.00 11.86 86 VAL A N 1
ATOM 614 C CA . VAL A 1 86 ? -13.197 -33.615 -21.344 1.00 11.71 86 VAL A CA 1
ATOM 615 C C . VAL A 1 86 ? -12.174 -33.215 -22.390 1.00 11.52 86 VAL A C 1
ATOM 616 O O . VAL A 1 86 ? -11.187 -33.937 -22.606 1.00 10.87 86 VAL A O 1
ATOM 620 N N . ALA A 1 87 ? -12.405 -32.074 -23.037 1.00 10.59 87 ALA A N 1
ATOM 621 C CA . ALA A 1 87 ? -11.436 -31.500 -23.951 1.00 10.32 87 ALA A CA 1
ATOM 622 C C . ALA A 1 87 ? -10.653 -30.398 -23.244 1.00 10.41 87 ALA A C 1
ATOM 623 O O . ALA A 1 87 ? -11.234 -29.608 -22.508 1.00 11.16 87 ALA A O 1
ATOM 625 N N . VAL A 1 88 ? -9.347 -30.349 -23.496 1.00 10.78 88 VAL A N 1
ATOM 626 C CA . VAL A 1 88 ? -8.502 -29.268 -22.948 1.00 10.99 88 VAL A CA 1
ATOM 627 C C . VAL A 1 88 ? -7.799 -28.575 -24.109 1.00 11.15 88 VAL A C 1
ATOM 628 O O . VAL A 1 88 ? -6.954 -29.176 -24.781 1.00 11.76 88 VAL A O 1
ATOM 632 N N . LEU A 1 89 ? -8.160 -27.314 -24.343 1.00 10.80 89 LEU A N 1
ATOM 633 C CA . LEU A 1 89 ? -7.625 -26.562 -25.475 1.00 11.36 89 LEU A CA 1
ATOM 634 C C . LEU A 1 89 ? -6.804 -25.379 -24.985 1.00 12.17 89 LEU A C 1
ATOM 635 O O . LEU A 1 89 ? -7.269 -24.608 -24.161 1.00 12.92 89 LEU A O 1
ATOM 640 N N . ALA A 1 90 ? -5.586 -25.233 -25.488 1.00 13.63 90 ALA A N 1
ATOM 641 C CA . ALA A 1 90 ? -4.736 -24.130 -25.050 1.00 13.12 90 ALA A CA 1
ATOM 642 C C . ALA A 1 90 ? -4.893 -22.933 -25.985 1.00 13.84 90 ALA A C 1
ATOM 643 O O . ALA A 1 90 ? -5.098 -23.109 -27.190 1.00 13.89 90 ALA A O 1
ATOM 645 N N . VAL A 1 91 ? -4.776 -21.721 -25.433 1.00 13.97 91 VAL A N 1
ATOM 646 C CA . VAL A 1 91 ? -4.710 -20.492 -26.231 1.00 14.12 91 VAL A CA 1
ATOM 647 C C . VAL A 1 91 ? -3.466 -19.706 -25.794 1.00 15.55 91 VAL A C 1
ATOM 648 O O . VAL A 1 91 ? -3.332 -19.352 -24.634 1.00 14.77 91 VAL A O 1
ATOM 652 N N . ASP A 1 92 ? -2.569 -19.451 -26.736 1.00 16.89 92 ASP A N 1
ATOM 653 C CA . ASP A 1 92 ? -1.282 -18.814 -26.432 1.00 18.52 92 ASP A CA 1
ATOM 654 C C . ASP A 1 92 ? -1.003 -17.841 -27.571 1.00 19.32 92 ASP A C 1
ATOM 655 O O . ASP A 1 92 ? -0.923 -18.250 -28.726 1.00 19.45 92 ASP A O 1
ATOM 660 N N . PRO A 1 93 ? -0.868 -16.547 -27.253 1.00 20.67 93 PRO A N 1
ATOM 661 C CA . PRO A 1 93 ? -0.677 -15.555 -28.315 1.00 22.25 93 PRO A CA 1
ATOM 662 C C . PRO A 1 93 ? 0.623 -15.817 -29.086 1.00 22.66 93 PRO A C 1
ATOM 663 O O . PRO A 1 93 ? 0.763 -15.358 -30.217 1.00 23.95 93 PRO A O 1
ATOM 667 N N . SER A 1 94 ? 1.544 -16.585 -28.505 1.00 22.61 94 SER A N 1
ATOM 668 C CA . SER A 1 94 ? 2.804 -16.898 -29.202 1.00 23.69 94 SER A CA 1
ATOM 669 C C . SER A 1 94 ? 2.660 -17.858 -30.400 1.00 23.50 94 SER A C 1
ATOM 670 O O . SER A 1 94 ? 3.572 -17.958 -31.234 1.00 23.48 94 SER A O 1
ATOM 673 N N . SER A 1 95 ? 1.512 -18.532 -30.518 1.00 22.73 95 SER A N 1
ATOM 674 C CA . SER A 1 95 ? 1.265 -19.376 -31.708 1.00 23.02 95 SER A CA 1
ATOM 675 C C . SER A 1 95 ? 1.032 -18.547 -32.991 1.00 23.99 95 SER A C 1
ATOM 676 O O . SER A 1 95 ? 0.881 -19.109 -34.089 1.00 23.95 95 SER A O 1
ATOM 679 N N . THR A 1 96 ? 0.997 -17.218 -32.839 1.00 23.98 96 THR A N 1
ATOM 680 C CA . THR A 1 96 ? 1.110 -16.280 -33.961 1.00 25.50 96 THR A CA 1
ATOM 681 C C . THR A 1 96 ? 2.562 -16.139 -34.449 1.00 26.20 96 THR A C 1
ATOM 682 O O . THR A 1 96 ? 2.809 -15.531 -35.501 1.00 26.77 96 THR A O 1
ATOM 686 N N . ARG A 1 97 ? 3.509 -16.694 -33.689 1.00 26.52 97 ARG A N 1
ATOM 687 C CA . ARG A 1 97 ? 4.936 -16.515 -33.979 1.00 27.57 97 ARG A CA 1
ATOM 688 C C . ARG A 1 97 ? 5.747 -17.819 -34.115 1.00 27.73 97 ARG A C 1
ATOM 689 O O . ARG A 1 97 ? 6.983 -17.774 -34.252 1.00 27.11 97 ARG A O 1
ATOM 697 N N . THR A 1 98 ? 5.069 -18.972 -34.111 1.00 27.47 98 THR A N 1
ATOM 698 C CA . THR A 1 98 ? 5.768 -20.273 -34.040 1.00 27.75 98 THR A CA 1
ATOM 699 C C . THR A 1 98 ? 5.424 -21.297 -35.113 1.00 27.52 98 THR A C 1
ATOM 700 O O . THR A 1 98 ? 6.152 -22.296 -35.272 1.00 28.75 98 THR A O 1
ATOM 704 N N . GLY A 1 99 ? 4.299 -21.106 -35.795 1.00 26.80 99 GLY A N 1
ATOM 705 C CA . GLY A 1 99 ? 3.799 -22.124 -36.724 1.00 26.37 99 GLY A CA 1
ATOM 706 C C . GLY A 1 99 ? 2.977 -23.194 -36.008 1.00 26.58 99 GLY A C 1
ATOM 707 O O . GLY A 1 99 ? 2.574 -24.196 -36.614 1.00 27.75 99 GLY A O 1
ATOM 708 N N . GLY A 1 100 ? 2.720 -22.975 -34.717 1.00 25.90 100 GLY A N 1
ATOM 709 C CA . GLY A 1 100 ? 1.982 -23.933 -33.888 1.00 24.97 100 GLY A CA 1
ATOM 710 C C . GLY A 1 100 ? 2.877 -25.023 -33.331 1.00 24.46 100 GLY A C 1
ATOM 711 O O . GLY A 1 100 ? 4.112 -24.964 -33.477 1.00 24.62 100 GLY A O 1
ATOM 712 N N . SER A 1 101 ? 2.255 -26.019 -32.699 1.00 23.82 101 SER A N 1
ATOM 713 C CA . SER A 1 101 ? 2.962 -27.101 -32.021 1.00 23.62 101 SER A CA 1
ATOM 714 C C . SER A 1 101 ? 2.843 -28.385 -32.836 1.00 23.10 101 SER A C 1
ATOM 715 O O . SER A 1 101 ? 1.746 -28.853 -33.137 1.00 23.14 101 SER A O 1
ATOM 718 N N . ILE A 1 102 ? 3.982 -28.944 -33.206 1.00 22.29 102 ILE A N 1
ATOM 719 C CA . ILE A 1 102 ? 3.982 -30.117 -34.068 1.00 21.94 102 ILE A CA 1
ATOM 720 C C . ILE A 1 102 ? 3.360 -31.356 -33.409 1.00 21.91 102 ILE A C 1
ATOM 721 O O . ILE A 1 102 ? 2.664 -32.122 -34.079 1.00 22.09 102 ILE A O 1
ATOM 726 N N . LEU A 1 103 ? 3.602 -31.536 -32.110 1.00 22.26 103 LEU A N 1
ATOM 727 C CA . LEU A 1 103 ? 3.109 -32.699 -31.369 1.00 22.59 103 LEU A CA 1
ATOM 728 C C . LEU A 1 103 ? 2.341 -32.329 -30.105 1.00 23.33 103 LEU A C 1
ATOM 729 O O . LEU A 1 103 ? 1.854 -33.208 -29.375 1.00 22.74 103 LEU A O 1
ATOM 734 N N . GLY A 1 104 ? 2.212 -31.027 -29.854 1.00 24.14 104 GLY A N 1
ATOM 735 C CA . GLY A 1 104 ? 1.504 -30.551 -28.670 1.00 25.73 104 GLY A CA 1
ATOM 736 C C . GLY A 1 104 ? 2.374 -30.709 -27.440 1.00 26.79 104 GLY A C 1
ATOM 737 O O . GLY A 1 104 ? 3.590 -30.941 -27.543 1.00 27.49 104 GLY A O 1
ATOM 738 N N . ASP A 1 105 ? 1.748 -30.588 -26.273 1.00 27.53 105 ASP A N 1
ATOM 739 C CA . ASP A 1 105 ? 2.436 -30.696 -24.995 1.00 28.06 105 ASP A CA 1
ATOM 740 C C . ASP A 1 105 ? 1.500 -31.336 -23.957 1.00 27.96 105 ASP A C 1
ATOM 741 O O . ASP A 1 105 ? 1.387 -30.854 -22.829 1.00 28.03 105 ASP A O 1
ATOM 746 N N . LYS A 1 106 ? 0.836 -32.427 -24.337 1.00 28.14 106 LYS A N 1
ATOM 747 C CA . LYS A 1 106 ? -0.185 -33.023 -23.461 1.00 29.11 106 LYS A CA 1
ATOM 748 C C . LYS A 1 106 ? 0.384 -33.645 -22.184 1.00 28.55 106 LYS A C 1
ATOM 749 O O . LYS A 1 106 ? -0.312 -33.739 -21.174 1.00 28.56 106 LYS A O 1
ATOM 755 N N . THR A 1 107 ? 1.659 -34.027 -22.225 1.00 29.02 107 THR A N 1
ATOM 756 C CA . THR A 1 107 ? 2.306 -34.686 -21.086 1.00 28.62 107 THR A CA 1
ATOM 757 C C . THR A 1 107 ? 2.467 -33.790 -19.853 1.00 28.20 107 THR A C 1
ATOM 758 O O . THR A 1 107 ? 2.791 -34.277 -18.769 1.00 28.43 107 THR A O 1
ATOM 762 N N . ARG A 1 108 ? 2.232 -32.485 -20.005 1.00 27.23 108 ARG A N 1
ATOM 763 C CA . ARG A 1 108 ? 2.188 -31.579 -18.847 1.00 26.61 108 ARG A CA 1
ATOM 764 C C . ARG A 1 108 ? 1.014 -31.929 -17.910 1.00 25.80 108 ARG A C 1
ATOM 765 O O . ARG A 1 108 ? 0.982 -31.533 -16.739 1.00 25.86 108 ARG A O 1
ATOM 781 N N . ALA A 1 110 ? -0.190 -35.323 -16.828 1.00 24.23 110 ALA A N 1
ATOM 782 C CA . ALA A 1 110 ? 0.290 -36.700 -16.961 1.00 24.32 110 ALA A CA 1
ATOM 783 C C . ALA A 1 110 ? -0.841 -37.713 -17.055 1.00 23.39 110 ALA A C 1
ATOM 784 O O . ALA A 1 110 ? -0.788 -38.622 -17.889 1.00 24.44 110 ALA A O 1
ATOM 786 N N . ARG A 1 111 ? -1.857 -37.553 -16.212 1.00 23.03 111 ARG A N 1
ATOM 787 C CA . ARG A 1 111 ? -2.993 -38.486 -16.205 1.00 22.71 111 ARG A CA 1
ATOM 788 C C . ARG A 1 111 ? -3.864 -38.315 -17.451 1.00 21.67 111 ARG A C 1
ATOM 789 O O . ARG A 1 111 ? -4.205 -39.295 -18.135 1.00 21.33 111 ARG A O 1
ATOM 797 N N . LEU A 1 112 ? -4.221 -37.064 -17.749 1.00 20.21 112 LEU A N 1
ATOM 798 C CA . LEU A 1 112 ? -5.108 -36.802 -18.874 1.00 19.51 112 LEU A CA 1
ATOM 799 C C . LEU A 1 112 ? -4.461 -37.180 -20.193 1.00 18.46 112 LEU A C 1
ATOM 800 O O . LEU A 1 112 ? -5.154 -37.572 -21.137 1.00 17.93 112 LEU A O 1
ATOM 805 N N . ALA A 1 113 ? -3.130 -37.077 -20.247 1.00 17.87 113 ALA A N 1
ATOM 806 C CA . ALA A 1 113 ? -2.371 -37.341 -21.467 1.00 18.33 113 ALA A CA 1
ATOM 807 C C . ALA A 1 113 ? -2.568 -38.759 -22.035 1.00 18.57 113 ALA A C 1
ATOM 808 O O . ALA A 1 113 ? -2.444 -38.970 -23.240 1.00 19.26 113 ALA A O 1
ATOM 810 N N . ILE A 1 114 ? -2.848 -39.716 -21.160 1.00 18.35 114 ILE A N 1
ATOM 811 C CA . ILE A 1 114 ? -3.032 -41.113 -21.571 1.00 19.28 114 ILE A CA 1
ATOM 812 C C . ILE A 1 114 ? -4.495 -41.558 -21.431 1.00 18.73 114 ILE A C 1
ATOM 813 O O . ILE A 1 114 ? -4.812 -42.743 -21.582 1.00 19.69 114 ILE A O 1
ATOM 818 N N . ASP A 1 115 ? -5.387 -40.610 -21.147 1.00 16.91 115 ASP A N 1
ATOM 819 C CA . ASP A 1 115 ? -6.805 -40.901 -20.926 1.00 16.06 115 ASP A CA 1
ATOM 820 C C . ASP A 1 115 ? -7.610 -40.656 -22.206 1.00 15.84 115 ASP A C 1
ATOM 821 O O . ASP A 1 115 ? -7.710 -39.523 -22.668 1.00 15.77 115 ASP A O 1
ATOM 826 N N . ARG A 1 116 ? -8.190 -41.709 -22.795 1.00 15.67 116 ARG A N 1
ATOM 827 C CA . ARG A 1 116 ? -8.932 -41.530 -24.036 1.00 15.11 116 ARG A CA 1
ATOM 828 C C . ARG A 1 116 ? -10.270 -40.855 -23.820 1.00 14.25 116 ARG A C 1
ATOM 829 O O . ARG A 1 116 ? -10.949 -40.493 -24.791 1.00 15.42 116 ARG A O 1
ATOM 837 N N . ASN A 1 117 ? -10.676 -40.718 -22.559 1.00 13.35 117 ASN A N 1
ATOM 838 C CA . ASN A 1 117 ? -11.850 -39.903 -22.238 1.00 12.93 117 ASN A CA 1
ATOM 839 C C . ASN A 1 117 ? -11.562 -38.403 -22.269 1.00 12.79 117 ASN A C 1
ATOM 840 O O . ASN A 1 117 ? -12.490 -37.589 -22.118 1.00 13.72 117 ASN A O 1
ATOM 845 N N . ALA A 1 118 ? -10.286 -38.053 -22.439 1.00 12.76 118 ALA A N 1
ATOM 846 C CA . ALA A 1 118 ? -9.867 -36.654 -22.640 1.00 13.08 118 ALA A CA 1
ATOM 847 C C . ALA A 1 118 ? -9.245 -36.424 -24.008 1.00 12.94 118 ALA A C 1
ATOM 848 O O . ALA A 1 118 ? -8.773 -37.353 -24.664 1.00 14.70 118 ALA A O 1
ATOM 850 N N . PHE A 1 119 ? -9.186 -35.158 -24.411 1.00 12.13 119 PHE A N 1
ATOM 851 C CA . PHE A 1 119 ? -8.685 -34.777 -25.722 1.00 12.07 119 PHE A CA 1
ATOM 852 C C . PHE A 1 119 ? -7.987 -33.440 -25.551 1.00 12.71 119 PHE A C 1
ATOM 853 O O . PHE A 1 119 ? -8.629 -32.447 -25.257 1.00 12.84 119 PHE A O 1
ATOM 861 N N . ILE A 1 120 ? -6.666 -33.433 -25.731 1.00 12.20 120 ILE A N 1
ATOM 862 C CA . ILE A 1 120 ? -5.827 -32.248 -25.441 1.00 13.31 120 ILE A CA 1
ATOM 863 C C . ILE A 1 120 ? -5.219 -31.702 -26.734 1.00 13.08 120 ILE A C 1
ATOM 864 O O . ILE A 1 120 ? -4.617 -32.453 -27.518 1.00 13.02 120 ILE A O 1
ATOM 869 N N . ARG A 1 121 ? -5.368 -30.394 -26.971 1.00 12.98 121 ARG A N 1
ATOM 870 C CA . ARG A 1 121 ? -4.795 -29.774 -28.159 1.00 13.30 121 ARG A CA 1
ATOM 871 C C . ARG A 1 121 ? -4.109 -28.444 -27.827 1.00 13.76 121 ARG A C 1
ATOM 872 O O . ARG A 1 121 ? -4.576 -27.701 -26.956 1.00 12.92 121 ARG A O 1
ATOM 880 N N . PRO A 1 122 ? -2.979 -28.161 -28.512 1.00 14.38 122 PRO A N 1
ATOM 881 C CA . PRO A 1 122 ? -2.221 -26.945 -28.297 1.00 14.56 122 PRO A CA 1
ATOM 882 C C . PRO A 1 122 ? -2.828 -25.739 -29.030 1.00 14.24 122 PRO A C 1
ATOM 883 O O . PRO A 1 122 ? -3.774 -25.879 -29.827 1.00 14.38 122 PRO A O 1
ATOM 887 N N . SER A 1 123 ? -2.269 -24.559 -28.790 1.00 14.08 123 SER A N 1
ATOM 888 C CA . SER A 1 123 ? -2.821 -23.327 -29.364 1.00 14.84 123 SER A CA 1
ATOM 889 C C . SER A 1 123 ? -2.625 -23.351 -30.867 1.00 14.81 123 SER A C 1
ATOM 890 O O . SER A 1 123 ? -1.516 -23.659 -31.321 1.00 16.09 123 SER A O 1
ATOM 893 N N . PRO A 1 124 ? -3.674 -23.054 -31.660 1.00 15.60 124 PRO A N 1
ATOM 894 C CA . PRO A 1 124 ? -3.480 -23.118 -33.124 1.00 16.80 124 PRO A CA 1
ATOM 895 C C . PRO A 1 124 ? -2.730 -21.914 -33.709 1.00 17.27 124 PRO A C 1
ATOM 896 O O . PRO A 1 124 ? -2.748 -20.826 -33.141 1.00 17.58 124 PRO A O 1
ATOM 900 N N . SER A 1 125 ? -2.072 -22.131 -34.849 1.00 18.74 125 SER A N 1
ATOM 901 C CA . SER A 1 125 ? -1.344 -21.057 -35.525 1.00 19.59 125 SER A CA 1
ATOM 902 C C . SER A 1 125 ? -2.317 -20.150 -36.286 1.00 19.92 125 SER A C 1
ATOM 903 O O . SER A 1 125 ? -3.255 -20.640 -36.918 1.00 20.70 125 SER A O 1
ATOM 906 N N . SER A 1 126 ? -2.088 -18.839 -36.221 1.00 19.73 126 SER A N 1
ATOM 907 C CA . SER A 1 126 ? -2.833 -17.842 -37.006 1.00 19.89 126 SER A CA 1
ATOM 908 C C . SER A 1 126 ? -2.031 -16.554 -37.072 1.00 20.27 126 SER A C 1
ATOM 909 O O . SER A 1 126 ? -1.012 -16.417 -36.386 1.00 21.01 126 SER A O 1
ATOM 912 N N . GLY A 1 127 ? -2.495 -15.599 -37.872 1.00 20.00 127 GLY A N 1
ATOM 913 C CA . GLY A 1 127 ? -1.798 -14.325 -37.983 1.00 20.62 127 GLY A CA 1
ATOM 914 C C . GLY A 1 127 ? -2.007 -13.344 -36.841 1.00 20.55 127 GLY A C 1
ATOM 915 O O . GLY A 1 127 ? -1.144 -12.510 -36.583 1.00 21.73 127 GLY A O 1
ATOM 916 N N . THR A 1 128 ? -3.162 -13.434 -36.169 1.00 20.17 128 THR A N 1
ATOM 917 C CA . THR A 1 128 ? -3.618 -12.462 -35.183 1.00 18.94 128 THR A CA 1
ATOM 918 C C . THR A 1 128 ? -4.169 -13.244 -33.983 1.00 18.99 128 THR A C 1
ATOM 919 O O . THR A 1 128 ? -4.582 -14.396 -34.138 1.00 17.27 128 THR A O 1
ATOM 923 N N . LEU A 1 129 ? -4.187 -12.620 -32.804 1.00 19.02 129 LEU A N 1
ATOM 924 C CA . LEU A 1 129 ? -4.777 -13.285 -31.637 1.00 18.96 129 LEU A CA 1
ATOM 925 C C . LEU A 1 129 ? -6.250 -13.597 -31.888 1.00 17.95 129 LEU A C 1
ATOM 926 O O . LEU A 1 129 ? -6.716 -14.696 -31.536 1.00 17.12 129 LEU A O 1
ATOM 931 N N . GLY A 1 130 ? -6.963 -12.653 -32.501 1.00 16.90 130 GLY A N 1
ATOM 932 C CA . GLY A 1 130 ? -8.361 -12.880 -32.916 1.00 16.15 130 GLY A CA 1
ATOM 933 C C . GLY A 1 130 ? -8.491 -14.131 -33.770 1.00 16.02 130 GLY A C 1
ATOM 934 O O . GLY A 1 130 ? -9.429 -14.925 -33.591 1.00 14.77 130 GLY A O 1
ATOM 935 N N . GLY A 1 131 ? -7.546 -14.310 -34.699 1.00 15.33 131 GLY A N 1
ATOM 936 C CA . GLY A 1 131 ? -7.481 -15.513 -35.538 1.00 14.85 131 GLY A CA 1
ATOM 937 C C . GLY A 1 131 ? -7.265 -16.797 -34.748 1.00 14.29 131 GLY A C 1
ATOM 938 O O . GLY A 1 131 ? -7.924 -17.806 -35.006 1.00 14.06 131 GLY A O 1
ATOM 939 N N . VAL A 1 132 ? -6.325 -16.769 -33.798 1.00 13.85 132 VAL A N 1
ATOM 940 C CA . VAL A 1 132 ? -6.056 -17.921 -32.938 1.00 13.78 132 VAL A CA 1
ATOM 941 C C . VAL A 1 132 ? -7.309 -18.274 -32.142 1.00 13.58 132 VAL A C 1
ATOM 942 O O . VAL A 1 132 ? -7.690 -19.448 -32.074 1.00 12.91 132 VAL A O 1
ATOM 946 N N . ALA A 1 133 ? -7.927 -17.259 -31.551 1.00 13.36 133 ALA A N 1
ATOM 947 C CA . ALA A 1 133 ? -9.144 -17.480 -30.761 1.00 12.99 133 ALA A CA 1
ATOM 948 C C . ALA A 1 133 ? -10.315 -17.960 -31.643 1.00 12.87 133 ALA A C 1
ATOM 949 O O . ALA A 1 133 ? -11.051 -18.868 -31.254 1.00 11.80 133 ALA A O 1
ATOM 951 N N . ALA A 1 134 ? -10.480 -17.376 -32.828 1.00 12.54 134 ALA A N 1
ATOM 952 C CA . ALA A 1 134 ? -11.540 -17.846 -33.739 1.00 13.04 134 ALA A CA 1
ATOM 953 C C . ALA A 1 134 ? -11.343 -19.323 -34.101 1.00 13.27 134 ALA A C 1
ATOM 954 O O . ALA A 1 134 ? -12.312 -20.099 -34.175 1.00 14.14 134 ALA A O 1
ATOM 956 N N . LYS A 1 135 ? -10.096 -19.718 -34.348 1.00 13.52 135 LYS A N 1
ATOM 957 C CA . LYS A 1 135 ? -9.804 -21.115 -34.677 1.00 13.75 135 LYS A CA 1
ATOM 958 C C . LYS A 1 135 ? -10.070 -22.027 -33.481 1.00 13.33 135 LYS A C 1
ATOM 959 O O . LYS A 1 135 ? -10.532 -23.154 -33.655 1.00 13.26 135 LYS A O 1
ATOM 965 N N . THR A 1 136 ? -9.762 -21.548 -32.277 1.00 12.55 136 THR A N 1
ATOM 966 C CA . THR A 1 136 ? -10.058 -22.299 -31.069 1.00 11.84 136 THR A CA 1
ATOM 967 C C . THR A 1 136 ? -11.565 -22.516 -30.965 1.00 11.83 136 THR A C 1
ATOM 968 O O . THR A 1 136 ? -12.003 -23.622 -30.637 1.00 12.25 136 THR A O 1
ATOM 972 N N . ARG A 1 137 ? -12.357 -21.493 -31.283 1.00 11.32 137 ARG A N 1
ATOM 973 C CA . ARG A 1 137 ? -13.831 -21.651 -31.277 1.00 12.12 137 ARG A CA 1
ATOM 974 C C . ARG A 1 137 ? -14.256 -22.776 -32.237 1.00 12.30 137 ARG A C 1
ATOM 975 O O . ARG A 1 137 ? -15.113 -23.605 -31.891 1.00 11.95 137 ARG A O 1
ATOM 983 N N . GLU A 1 138 ? -13.637 -22.821 -33.414 1.00 12.13 138 GLU A N 1
ATOM 984 C CA . GLU A 1 138 ? -13.917 -23.905 -34.392 1.00 13.95 138 GLU A CA 1
ATOM 985 C C . GLU A 1 138 ? -13.590 -25.255 -33.779 1.00 12.87 138 GLU A C 1
ATOM 986 O O . GLU A 1 138 ? -14.386 -26.199 -33.861 1.00 12.57 138 GLU A O 1
ATOM 992 N N . THR A 1 139 ? -12.440 -25.342 -33.126 1.00 12.81 139 THR A N 1
ATOM 993 C CA . THR A 1 139 ? -12.040 -26.597 -32.509 1.00 12.30 139 THR A CA 1
ATOM 994 C C . THR A 1 139 ? -13.013 -27.023 -31.415 1.00 12.49 139 THR A C 1
ATOM 995 O O . THR A 1 139 ? -13.349 -28.225 -31.290 1.00 11.65 139 THR A O 1
ATOM 1007 N N . LEU A 1 141 ? -16.204 -26.306 -31.241 1.00 10.02 141 LEU A N 1
ATOM 1008 C CA . LEU A 1 141 ? -17.403 -26.833 -31.889 1.00 10.67 141 LEU A CA 1
ATOM 1009 C C . LEU A 1 141 ? -17.197 -28.273 -32.374 1.00 10.66 141 LEU A C 1
ATOM 1010 O O . LEU A 1 141 ? -18.051 -29.122 -32.182 1.00 10.60 141 LEU A O 1
ATOM 1015 N N . LEU A 1 142 ? -16.035 -28.561 -32.946 1.00 10.70 142 LEU A N 1
ATOM 1016 C CA . LEU A 1 142 ? -15.762 -29.925 -33.414 1.00 10.74 142 LEU A CA 1
ATOM 1017 C C . LEU A 1 142 ? -15.758 -30.911 -32.246 1.00 10.74 142 LEU A C 1
ATOM 1018 O O . LEU A 1 142 ? -16.354 -32.003 -32.359 1.00 10.77 142 LEU A O 1
ATOM 1023 N N . CYS A 1 143 ? -15.132 -30.523 -31.132 1.00 10.10 143 CYS A N 1
ATOM 1024 C CA . CYS A 1 143 ? -15.094 -31.392 -29.944 1.00 10.63 143 CYS A CA 1
ATOM 1025 C C . CYS A 1 143 ? -16.502 -31.647 -29.422 1.00 10.63 143 CYS A C 1
ATOM 1026 O O . CYS A 1 143 ? -16.850 -32.791 -29.085 1.00 9.95 143 CYS A O 1
ATOM 1029 N N . GLU A 1 144 ? -17.328 -30.598 -29.379 1.00 10.00 144 GLU A N 1
ATOM 1030 C CA . GLU A 1 144 ? -18.689 -30.744 -28.864 1.00 10.69 144 GLU A CA 1
ATOM 1031 C C . GLU A 1 144 ? -19.526 -31.663 -29.767 1.00 11.15 144 GLU A C 1
ATOM 1032 O O . GLU A 1 144 ? -20.244 -32.539 -29.273 1.00 11.86 144 GLU A O 1
ATOM 1038 N N . ALA A 1 145 ? -19.410 -31.484 -31.081 1.00 10.58 145 ALA A N 1
ATOM 1039 C CA . ALA A 1 145 ? -20.119 -32.367 -32.033 1.00 10.61 145 ALA A CA 1
ATOM 1040 C C . ALA A 1 145 ? -19.674 -33.823 -31.867 1.00 11.67 145 ALA A C 1
ATOM 1041 O O . ALA A 1 145 ? -20.468 -34.744 -32.102 1.00 12.18 145 ALA A O 1
ATOM 1043 N N . ALA A 1 146 ? -18.424 -34.029 -31.476 1.00 11.11 146 ALA A N 1
ATOM 1044 C CA . ALA A 1 146 ? -17.893 -35.388 -31.297 1.00 11.12 146 ALA A CA 1
ATOM 1045 C C . ALA A 1 146 ? -18.260 -35.987 -29.938 1.00 11.78 146 ALA A C 1
ATOM 1046 O O . ALA A 1 146 ? -17.891 -37.135 -29.631 1.00 12.39 146 ALA A O 1
ATOM 1048 N N . GLY A 1 147 ? -18.988 -35.226 -29.121 1.00 11.41 147 GLY A N 1
ATOM 1049 C CA . GLY A 1 147 ? -19.512 -35.755 -27.844 1.00 12.31 147 GLY A CA 1
ATOM 1050 C C . GLY A 1 147 ? -18.775 -35.343 -26.583 1.00 12.47 147 GLY A C 1
ATOM 1051 O O . GLY A 1 147 ? -19.062 -35.862 -25.481 1.00 13.40 147 GLY A O 1
ATOM 1052 N N . PHE A 1 148 ? -17.826 -34.405 -26.703 1.00 11.46 148 PHE A N 1
ATOM 1053 C CA . PHE A 1 148 ? -17.187 -33.883 -25.500 1.00 11.71 148 PHE A CA 1
ATOM 1054 C C . PHE A 1 148 ? -18.136 -32.948 -24.782 1.00 12.20 148 PHE A C 1
ATOM 1055 O O . PHE A 1 148 ? -18.651 -32.021 -25.405 1.00 12.69 148 PHE A O 1
ATOM 1063 N N . ASP A 1 149 ? -18.388 -33.204 -23.495 1.00 11.81 149 ASP A N 1
ATOM 1064 C CA . ASP A 1 149 ? -19.371 -32.414 -22.740 1.00 12.47 149 ASP A CA 1
ATOM 1065 C C . ASP A 1 149 ? -18.775 -31.419 -21.744 1.00 12.13 149 ASP A C 1
ATOM 1066 O O . ASP A 1 149 ? -19.503 -30.645 -21.120 1.00 12.09 149 ASP A O 1
ATOM 1071 N N . VAL A 1 150 ? -17.451 -31.449 -21.591 1.00 11.44 150 VAL A N 1
ATOM 1072 C CA . VAL A 1 150 ? -16.754 -30.416 -20.831 1.00 11.15 150 VAL A CA 1
ATOM 1073 C C . VAL A 1 150 ? -15.634 -29.904 -21.723 1.00 10.70 150 VAL A C 1
ATOM 1074 O O . VAL A 1 150 ? -14.844 -30.691 -22.248 1.00 10.02 150 VAL A O 1
ATOM 1078 N N . ILE A 1 151 ? -15.579 -28.586 -21.937 1.00 11.13 151 ILE A N 1
ATOM 1079 C CA . ILE A 1 151 ? -14.514 -28.008 -22.736 1.00 11.19 151 ILE A CA 1
ATOM 1080 C C . ILE A 1 151 ? -13.762 -27.029 -21.846 1.00 11.96 151 ILE A C 1
ATOM 1081 O O . ILE A 1 151 ? -14.310 -25.997 -21.481 1.00 11.83 151 ILE A O 1
ATOM 1086 N N . LEU A 1 152 ? -12.528 -27.367 -21.509 1.00 10.34 152 LEU A N 1
ATOM 1087 C CA . LEU A 1 152 ? -11.658 -26.479 -20.724 1.00 11.27 152 LEU A CA 1
ATOM 1088 C C . LEU A 1 152 ? -10.721 -25.737 -21.669 1.00 11.30 152 LEU A C 1
ATOM 1089 O O . LEU A 1 152 ? -10.022 -26.349 -22.479 1.00 12.06 152 LEU A O 1
ATOM 1094 N N . VAL A 1 153 ? -10.724 -24.411 -21.575 1.00 11.04 153 VAL A N 1
ATOM 1095 C CA . VAL A 1 153 ? -9.867 -23.618 -22.438 1.00 11.00 153 VAL A CA 1
ATOM 1096 C C . VAL A 1 153 ? -8.887 -22.866 -21.548 1.00 11.91 153 VAL A C 1
ATOM 1097 O O . VAL A 1 153 ? -9.309 -22.131 -20.663 1.00 12.04 153 VAL A O 1
ATOM 1101 N N . GLU A 1 154 ? -7.591 -23.105 -21.747 1.00 12.56 154 GLU A N 1
ATOM 1102 C CA . GLU A 1 154 ? -6.574 -22.632 -20.806 1.00 14.52 154 GLU A CA 1
ATOM 1103 C C . GLU A 1 154 ? -5.692 -21.576 -21.471 1.00 14.00 154 GLU A C 1
ATOM 1104 O O . GLU A 1 154 ? -5.273 -21.750 -22.607 1.00 13.38 154 GLU A O 1
ATOM 1110 N N . THR A 1 155 ? -5.396 -20.492 -20.750 1.00 13.65 155 THR A N 1
ATOM 1111 C CA . THR A 1 155 ? -4.428 -19.530 -21.242 1.00 15.53 155 THR A CA 1
ATOM 1112 C C . THR A 1 155 ? -3.056 -20.149 -20.982 1.00 16.98 155 THR A C 1
ATOM 1113 O O . THR A 1 155 ? -2.810 -20.703 -19.907 1.00 18.00 155 THR A O 1
ATOM 1117 N N . VAL A 1 156 ? -2.176 -20.055 -21.962 1.00 18.42 156 VAL A N 1
ATOM 1118 C CA . VAL A 1 156 ? -0.850 -20.651 -21.888 1.00 20.21 156 VAL A CA 1
ATOM 1119 C C . VAL A 1 156 ? 0.128 -19.565 -22.343 1.00 21.39 156 VAL A C 1
ATOM 1120 O O . VAL A 1 156 ? -0.209 -18.742 -23.187 1.00 20.98 156 VAL A O 1
ATOM 1124 N N . GLY A 1 157 ? 1.319 -19.525 -21.754 1.00 23.68 157 GLY A N 1
ATOM 1125 C CA . GLY A 1 157 ? 2.284 -18.484 -22.116 1.00 26.05 157 GLY A CA 1
ATOM 1126 C C . GLY A 1 157 ? 2.069 -17.208 -21.323 1.00 27.65 157 GLY A C 1
ATOM 1127 O O . GLY A 1 157 ? 1.140 -17.118 -20.522 1.00 28.66 157 GLY A O 1
ATOM 1128 N N . VAL A 1 158 ? 2.913 -16.210 -21.569 1.00 29.19 158 VAL A N 1
ATOM 1129 C CA . VAL A 1 158 ? 2.900 -14.956 -20.785 1.00 30.03 158 VAL A CA 1
ATOM 1130 C C . VAL A 1 158 ? 2.017 -13.821 -21.343 1.00 30.03 158 VAL A C 1
ATOM 1131 O O . VAL A 1 158 ? 1.656 -12.883 -20.597 1.00 30.40 158 VAL A O 1
ATOM 1135 N N . GLY A 1 159 ? 1.681 -13.905 -22.634 1.00 29.47 159 GLY A N 1
ATOM 1136 C CA . GLY A 1 159 ? 0.990 -12.823 -23.362 1.00 28.79 159 GLY A CA 1
ATOM 1137 C C . GLY A 1 159 ? -0.470 -12.576 -22.985 1.00 27.98 159 GLY A C 1
ATOM 1138 O O . GLY A 1 159 ? -1.007 -13.225 -22.095 1.00 27.99 159 GLY A O 1
ATOM 1139 N N . GLN A 1 160 ? -1.117 -11.667 -23.709 1.00 27.28 160 GLN A N 1
ATOM 1140 C CA . GLN A 1 160 ? -2.467 -11.187 -23.361 1.00 26.57 160 GLN A CA 1
ATOM 1141 C C . GLN A 1 160 ? -3.608 -12.015 -23.963 1.00 25.05 160 GLN A C 1
ATOM 1142 O O . GLN A 1 160 ? -4.240 -11.591 -24.931 1.00 26.20 160 GLN A O 1
ATOM 1148 N N . SER A 1 161 ? -3.904 -13.163 -23.369 1.00 21.82 161 SER A N 1
ATOM 1149 C CA . SER A 1 161 ? -4.941 -14.035 -23.924 1.00 19.50 161 SER A CA 1
ATOM 1150 C C . SER A 1 161 ? -6.182 -14.156 -23.038 1.00 17.86 161 SER A C 1
ATOM 1151 O O . SER A 1 161 ? -7.123 -14.867 -23.390 1.00 16.27 161 SER A O 1
ATOM 1154 N N . GLU A 1 162 ? -6.186 -13.472 -21.891 1.00 16.06 162 GLU A N 1
ATOM 1155 C CA . GLU A 1 162 ? -7.232 -13.715 -20.896 1.00 15.56 162 GLU A CA 1
ATOM 1156 C C . GLU A 1 162 ? -8.616 -13.277 -21.377 1.00 14.60 162 GLU A C 1
ATOM 1157 O O . GLU A 1 162 ? -9.605 -14.016 -21.219 1.00 13.89 162 GLU A O 1
ATOM 1163 N N . THR A 1 163 ? -8.696 -12.085 -21.963 1.00 13.93 163 THR A N 1
ATOM 1164 C CA . THR A 1 163 ? -9.971 -11.616 -22.488 1.00 14.44 163 THR A CA 1
ATOM 1165 C C . THR A 1 163 ? -10.489 -12.531 -23.590 1.00 13.74 163 THR A C 1
ATOM 1166 O O . THR A 1 163 ? -11.692 -12.828 -23.638 1.00 13.39 163 THR A O 1
ATOM 1170 N N . ALA A 1 164 ? -9.592 -12.988 -24.467 1.00 12.40 164 ALA A N 1
ATOM 1171 C CA . ALA A 1 164 ? -9.997 -13.901 -25.560 1.00 12.42 164 ALA A CA 1
ATOM 1172 C C . ALA A 1 164 ? -10.590 -15.199 -24.988 1.00 12.04 164 ALA A C 1
ATOM 1173 O O . ALA A 1 164 ? -11.637 -15.676 -25.440 1.00 11.86 164 ALA A O 1
ATOM 1175 N N . VAL A 1 165 ? -9.943 -15.758 -23.976 1.00 11.38 165 VAL A N 1
ATOM 1176 C CA . VAL A 1 165 ? -10.433 -17.015 -23.377 1.00 11.47 165 VAL A CA 1
ATOM 1177 C C . VAL A 1 165 ? -11.767 -16.794 -22.644 1.00 11.43 165 VAL A C 1
ATOM 1178 O O . VAL A 1 165 ? -12.683 -17.617 -22.764 1.00 10.39 165 VAL A O 1
ATOM 1182 N N . ALA A 1 166 ? -11.903 -15.670 -21.930 1.00 11.24 166 ALA A N 1
ATOM 1183 C CA . ALA A 1 166 ? -13.205 -15.318 -21.322 1.00 11.46 166 ALA A CA 1
ATOM 1184 C C . ALA A 1 166 ? -14.272 -15.257 -22.415 1.00 11.48 166 ALA A C 1
ATOM 1185 O O . ALA A 1 166 ? -15.403 -15.694 -22.218 1.00 12.31 166 ALA A O 1
ATOM 1187 N N . ASP A 1 167 ? -13.916 -14.700 -23.580 1.00 10.82 167 ASP A N 1
ATOM 1188 C CA . ASP A 1 167 ? -14.888 -14.531 -24.664 1.00 11.38 167 ASP A CA 1
ATOM 1189 C C . ASP A 1 167 ? -15.098 -15.805 -25.499 1.00 10.97 167 ASP A C 1
ATOM 1190 O O . ASP A 1 167 ? -15.882 -15.794 -26.459 1.00 11.67 167 ASP A O 1
ATOM 1195 N N . LEU A 1 168 ? -14.384 -16.877 -25.145 1.00 10.56 168 LEU A N 1
ATOM 1196 C CA . LEU A 1 168 ? -14.555 -18.198 -25.784 1.00 10.89 168 LEU A CA 1
ATOM 1197 C C . LEU A 1 168 ? -15.400 -19.168 -24.940 1.00 11.60 168 LEU A C 1
ATOM 1198 O O . LEU A 1 168 ? -15.743 -20.252 -25.414 1.00 12.31 168 LEU A O 1
ATOM 1203 N N . THR A 1 169 ? -15.689 -18.791 -23.696 1.00 11.36 169 THR A N 1
ATOM 1204 C CA . THR A 1 169 ? -16.238 -19.733 -22.695 1.00 10.22 169 THR A CA 1
ATOM 1205 C C . THR A 1 169 ? -17.432 -19.144 -21.927 1.00 10.13 169 THR A C 1
ATOM 1206 O O . THR A 1 169 ? -17.748 -17.959 -22.066 1.00 9.74 169 THR A O 1
ATOM 1210 N N . ASP A 1 170 ? -18.087 -19.991 -21.126 1.00 9.85 170 ASP A N 1
ATOM 1211 C CA . ASP A 1 170 ? -19.276 -19.596 -20.357 1.00 11.27 170 ASP A CA 1
ATOM 1212 C C . ASP A 1 170 ? -18.917 -19.101 -18.973 1.00 11.57 170 ASP A C 1
ATOM 1213 O O . ASP A 1 170 ? -19.666 -18.328 -18.364 1.00 12.50 170 ASP A O 1
ATOM 1218 N N . PHE A 1 171 ? -17.776 -19.575 -18.471 1.00 11.00 171 PHE A N 1
ATOM 1219 C CA . PHE A 1 171 ? -17.377 -19.381 -17.075 1.00 11.03 171 PHE A CA 1
ATOM 1220 C C . PHE A 1 171 ? -15.890 -19.172 -17.072 1.00 11.35 171 PHE A C 1
ATOM 1221 O O . PHE A 1 171 ? -15.169 -19.920 -17.737 1.00 12.43 171 PHE A O 1
ATOM 1229 N N . PHE A 1 172 ? -15.418 -18.154 -16.354 1.00 11.11 172 PHE A N 1
ATOM 1230 C CA . PHE A 1 172 ? -13.991 -17.852 -16.356 1.00 11.09 172 PHE A CA 1
ATOM 1231 C C . PHE A 1 172 ? -13.431 -18.001 -14.943 1.00 11.55 172 PHE A C 1
ATOM 1232 O O . PHE A 1 172 ? -13.811 -17.275 -14.030 1.00 11.35 172 PHE A O 1
ATOM 1240 N N . LEU A 1 173 ? -12.541 -18.972 -14.791 1.00 11.40 173 LEU A N 1
ATOM 1241 C CA . LEU A 1 173 ? -11.913 -19.323 -13.517 1.00 11.89 173 LEU A CA 1
ATOM 1242 C C . LEU A 1 173 ? -10.481 -18.799 -13.455 1.00 12.02 173 LEU A C 1
ATOM 1243 O O . LEU A 1 173 ? -9.684 -19.062 -14.364 1.00 11.87 173 LEU A O 1
ATOM 1248 N N . VAL A 1 174 ? -10.167 -18.074 -12.374 1.00 12.96 174 VAL A N 1
ATOM 1249 C CA . VAL A 1 174 ? -8.850 -17.495 -12.197 1.00 13.15 174 VAL A CA 1
ATOM 1250 C C . VAL A 1 174 ? -8.171 -18.181 -11.018 1.00 13.97 174 VAL A C 1
ATOM 1251 O O . VAL A 1 174 ? -8.700 -18.156 -9.923 1.00 13.93 174 VAL A O 1
ATOM 1255 N N . LEU A 1 175 ? -7.025 -18.808 -11.264 1.00 15.49 175 LEU A N 1
ATOM 1256 C CA . LEU A 1 175 ? -6.253 -19.465 -10.205 1.00 16.84 175 LEU A CA 1
ATOM 1257 C C . LEU A 1 175 ? -5.188 -18.493 -9.705 1.00 18.35 175 LEU A C 1
ATOM 1258 O O . LEU A 1 175 ? -4.411 -17.949 -10.506 1.00 16.27 175 LEU A O 1
ATOM 1271 N N . LEU A 1 177 ? -2.142 -17.585 -6.498 1.00 25.26 177 LEU A N 1
ATOM 1272 C CA . LEU A 1 177 ? -1.286 -18.109 -5.426 1.00 26.80 177 LEU A CA 1
ATOM 1273 C C . LEU A 1 177 ? -1.628 -17.445 -4.087 1.00 27.77 177 LEU A C 1
ATOM 1274 O O . LEU A 1 177 ? -2.161 -16.338 -4.069 1.00 26.85 177 LEU A O 1
ATOM 1279 N N . PRO A 1 178 ? -1.325 -18.120 -2.955 1.00 28.96 178 PRO A N 1
ATOM 1280 C CA . PRO A 1 178 ? -1.509 -17.492 -1.647 1.00 30.78 178 PRO A CA 1
ATOM 1281 C C . PRO A 1 178 ? -0.603 -16.276 -1.420 1.00 32.97 178 PRO A C 1
ATOM 1282 O O . PRO A 1 178 ? -0.779 -15.557 -0.432 1.00 34.00 178 PRO A O 1
ATOM 1286 N N . GLY A 1 179 ? 0.351 -16.025 -2.308 1.00 34.59 179 GLY A N 1
ATOM 1287 C CA . GLY A 1 179 ? 1.083 -14.768 -2.185 1.00 37.41 179 GLY A CA 1
ATOM 1288 C C . GLY A 1 179 ? 2.173 -14.461 -3.174 1.00 38.65 179 GLY A C 1
ATOM 1289 O O . GLY A 1 179 ? 1.911 -14.360 -4.374 1.00 38.99 179 GLY A O 1
ATOM 1290 N N . ALA A 1 180 ? 3.386 -14.274 -2.637 1.00 39.77 180 ALA A N 1
ATOM 1291 C CA . ALA A 1 180 ? 4.621 -14.110 -3.414 1.00 40.35 180 ALA A CA 1
ATOM 1292 C C . ALA A 1 180 ? 4.507 -13.055 -4.520 1.00 40.75 180 ALA A C 1
ATOM 1293 O O . ALA A 1 180 ? 4.217 -13.374 -5.679 1.00 41.19 180 ALA A O 1
ATOM 1295 N N . ILE A 1 187 ? -0.176 -10.399 -10.948 1.00 44.02 187 ILE A N 1
ATOM 1296 C CA . ILE A 1 187 ? -1.488 -10.433 -11.598 1.00 43.88 187 ILE A CA 1
ATOM 1297 C C . ILE A 1 187 ? -1.806 -9.172 -12.415 1.00 42.99 187 ILE A C 1
ATOM 1298 O O . ILE A 1 187 ? -1.798 -8.063 -11.879 1.00 43.35 187 ILE A O 1
ATOM 1303 N N . LYS A 1 188 ? -2.080 -9.361 -13.710 1.00 41.54 188 LYS A N 1
ATOM 1304 C CA . LYS A 1 188 ? -2.500 -8.283 -14.621 1.00 39.99 188 LYS A CA 1
ATOM 1305 C C . LYS A 1 188 ? -3.872 -7.790 -14.190 1.00 38.69 188 LYS A C 1
ATOM 1306 O O . LYS A 1 188 ? -4.821 -8.570 -14.122 1.00 38.55 188 LYS A O 1
ATOM 1312 N N . LYS A 1 189 ? -3.973 -6.497 -13.910 1.00 37.22 189 LYS A N 1
ATOM 1313 C CA . LYS A 1 189 ? -5.084 -5.988 -13.098 1.00 35.58 189 LYS A CA 1
ATOM 1314 C C . LYS A 1 189 ? -6.495 -6.279 -13.634 1.00 33.40 189 LYS A C 1
ATOM 1315 O O . LYS A 1 189 ? -7.420 -6.469 -12.832 1.00 33.63 189 LYS A O 1
ATOM 1321 N N . GLY A 1 190 ? -6.644 -6.359 -14.963 1.00 30.30 190 GLY A N 1
ATOM 1322 C CA . GLY A 1 190 ? -7.948 -6.660 -15.594 1.00 26.29 190 GLY A CA 1
ATOM 1323 C C . GLY A 1 190 ? -8.539 -8.044 -15.316 1.00 23.75 190 GLY A C 1
ATOM 1324 O O . GLY A 1 190 ? -9.729 -8.296 -15.555 1.00 22.58 190 GLY A O 1
ATOM 1325 N N . ILE A 1 191 ? -7.723 -8.941 -14.777 1.00 22.40 191 ILE A N 1
ATOM 1326 C CA A ILE A 1 191 ? -8.158 -10.322 -14.581 0.50 21.33 191 ILE A CA 1
ATOM 1327 C CA B ILE A 1 191 ? -8.155 -10.316 -14.592 0.50 21.19 191 ILE A CA 1
ATOM 1328 C C . ILE A 1 191 ? -9.269 -10.433 -13.531 1.00 20.66 191 ILE A C 1
ATOM 1329 O O . ILE A 1 191 ? -10.183 -11.228 -13.676 1.00 19.86 191 ILE A O 1
ATOM 1338 N N . PHE A 1 192 ? -9.222 -9.610 -12.481 1.00 19.63 192 PHE A N 1
ATOM 1339 C CA . PHE A 1 192 ? -10.272 -9.709 -11.442 1.00 18.71 192 PHE A CA 1
ATOM 1340 C C . PHE A 1 192 ? -11.676 -9.513 -12.004 1.00 17.53 192 PHE A C 1
ATOM 1341 O O . PHE A 1 192 ? -12.602 -10.206 -11.608 1.00 17.57 192 PHE A O 1
ATOM 1349 N N . GLU A 1 193 ? -11.829 -8.563 -12.927 1.00 16.17 193 GLU A N 1
ATOM 1350 C CA . GLU A 1 193 ? -13.137 -8.266 -13.506 1.00 14.98 193 GLU A CA 1
ATOM 1351 C C . GLU A 1 193 ? -13.585 -9.259 -14.573 1.00 14.85 193 GLU A C 1
ATOM 1352 O O . GLU A 1 193 ? -14.733 -9.220 -14.993 1.00 15.62 193 GLU A O 1
ATOM 1358 N N . LEU A 1 194 ? -12.681 -10.132 -15.011 1.00 13.25 194 LEU A N 1
ATOM 1359 C CA . LEU A 1 194 ? -13.087 -11.232 -15.888 1.00 13.38 194 LEU A CA 1
ATOM 1360 C C . LEU A 1 194 ? -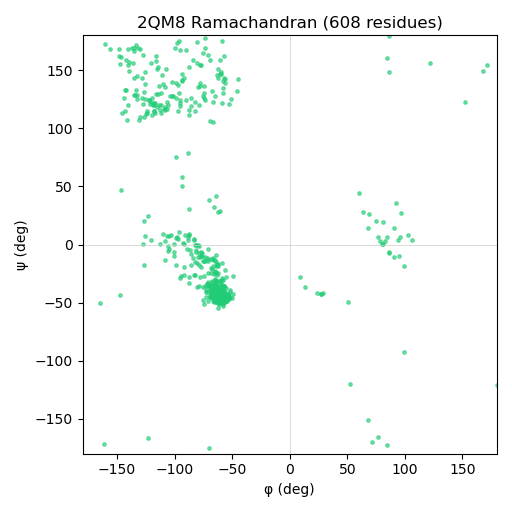13.572 -12.428 -15.066 1.00 13.37 194 LEU A C 1
ATOM 1361 O O . LEU A 1 194 ? -14.219 -13.319 -15.601 1.00 13.34 194 LEU A O 1
ATOM 1366 N N . ALA A 1 195 ? -13.234 -12.462 -13.778 1.00 12.75 195 ALA A N 1
ATOM 1367 C CA . ALA A 1 195 ? -13.422 -13.696 -13.017 1.00 13.28 195 ALA A CA 1
ATOM 1368 C C . ALA A 1 195 ? -14.876 -13.966 -12.672 1.00 13.22 195 ALA A C 1
ATOM 1369 O O . ALA A 1 195 ? -15.565 -13.078 -12.144 1.00 14.83 195 ALA A O 1
ATOM 1371 N N . ASP A 1 196 ? -15.340 -15.193 -12.945 1.00 12.67 196 ASP A N 1
ATOM 1372 C CA . ASP A 1 196 ? -16.597 -15.690 -12.373 1.00 12.73 196 ASP A CA 1
ATOM 1373 C C . ASP A 1 196 ? -16.353 -16.425 -11.047 1.00 13.24 196 ASP A C 1
ATOM 1374 O O . ASP A 1 196 ? -17.296 -16.746 -10.316 1.00 13.65 196 ASP A O 1
ATOM 1387 N N . ILE A 1 198 ? -12.643 -16.977 -8.250 1.00 14.35 198 ILE A N 1
ATOM 1388 C CA . ILE A 1 198 ? -11.220 -17.065 -7.984 1.00 14.42 198 ILE A CA 1
ATOM 1389 C C . ILE A 1 198 ? -10.950 -18.273 -7.081 1.00 14.42 198 ILE A C 1
ATOM 1390 O O . ILE A 1 198 ? -11.638 -18.441 -6.083 1.00 14.83 198 ILE A O 1
ATOM 1395 N N . ALA A 1 199 ? -9.957 -19.081 -7.437 1.00 14.96 199 ALA A N 1
ATOM 1396 C CA . ALA A 1 199 ? -9.517 -20.184 -6.568 1.00 15.41 199 ALA A CA 1
ATOM 1397 C C . ALA A 1 199 ? -8.076 -19.947 -6.166 1.00 15.38 199 ALA A C 1
ATOM 1398 O O . ALA A 1 199 ? -7.203 -19.832 -7.017 1.00 15.18 199 ALA A O 1
ATOM 1400 N N . VAL A 1 200 ? -7.819 -19.864 -4.854 1.00 15.66 200 VAL A N 1
ATOM 1401 C CA . VAL A 1 200 ? -6.462 -19.718 -4.366 1.00 15.89 200 VAL A CA 1
ATOM 1402 C C . VAL A 1 200 ? -5.885 -21.128 -4.199 1.00 16.09 200 VAL A C 1
ATOM 1403 O O . VAL A 1 200 ? -6.403 -21.909 -3.409 1.00 15.60 200 VAL A O 1
ATOM 1407 N N . ASN A 1 201 ? -4.856 -21.448 -4.971 1.00 16.01 201 ASN A N 1
ATOM 1408 C CA . ASN A 1 201 ? -4.350 -22.822 -5.010 1.00 17.16 201 ASN A CA 1
ATOM 1409 C C . ASN A 1 201 ? -3.153 -22.984 -4.093 1.00 18.40 201 ASN A C 1
ATOM 1410 O O . ASN A 1 201 ? -2.274 -22.135 -4.083 1.00 18.01 201 ASN A O 1
ATOM 1415 N N . LYS A 1 202 ? -3.121 -24.085 -3.345 1.00 19.73 202 LYS A N 1
ATOM 1416 C CA . LYS A 1 202 ? -1.919 -24.463 -2.593 1.00 20.99 202 LYS A CA 1
ATOM 1417 C C . LYS A 1 202 ? -0.932 -25.203 -3.514 1.00 21.49 202 LYS A C 1
ATOM 1418 O O . LYS A 1 202 ? -1.237 -26.298 -4.002 1.00 22.95 202 LYS A O 1
ATOM 1424 N N . ALA A 1 203 ? 0.230 -24.597 -3.752 1.00 21.83 203 ALA A N 1
ATOM 1425 C CA . ALA A 1 203 ? 1.219 -25.066 -4.759 1.00 22.17 203 ALA A CA 1
ATOM 1426 C C . ALA A 1 203 ? 2.099 -26.213 -4.289 1.00 21.85 203 ALA A C 1
ATOM 1427 O O . ALA A 1 203 ? 2.479 -27.098 -5.069 1.00 21.61 203 ALA A O 1
ATOM 1429 N N . ASP A 1 204 ? 2.452 -26.174 -3.009 1.00 21.21 204 ASP A N 1
ATOM 1430 C CA . ASP A 1 204 ? 3.453 -27.085 -2.471 1.00 20.67 204 ASP A CA 1
ATOM 1431 C C . ASP A 1 204 ? 3.312 -27.129 -0.951 1.00 19.68 204 ASP A C 1
ATOM 1432 O O . ASP A 1 204 ? 2.363 -26.564 -0.401 1.00 18.48 204 ASP A O 1
ATOM 1437 N N . ASP A 1 205 ? 4.268 -27.787 -0.296 1.00 20.00 205 ASP A N 1
ATOM 1438 C CA . ASP A 1 205 ? 4.243 -27.965 1.168 1.00 20.18 205 ASP A CA 1
ATOM 1439 C C . ASP A 1 205 ? 4.358 -26.662 1.948 1.00 20.11 205 ASP A C 1
ATOM 1440 O O . ASP A 1 205 ? 4.068 -26.637 3.148 1.00 20.20 205 ASP A O 1
ATOM 1445 N N . GLY A 1 206 ? 4.769 -25.593 1.275 1.00 20.13 206 GLY A N 1
ATOM 1446 C CA . GLY A 1 206 ? 4.798 -24.272 1.910 1.00 20.71 206 GLY A CA 1
ATOM 1447 C C . GLY A 1 206 ? 3.455 -23.571 1.985 1.00 20.75 206 GLY A C 1
ATOM 1448 O O . GLY A 1 206 ? 3.343 -22.553 2.656 1.00 20.40 206 GLY A O 1
ATOM 1449 N N . ASP A 1 207 ? 2.443 -24.106 1.288 1.00 20.55 207 ASP A N 1
ATOM 1450 C CA . ASP A 1 207 ? 1.092 -23.536 1.266 1.00 21.25 207 ASP A CA 1
ATOM 1451 C C . ASP A 1 207 ? 0.070 -24.423 1.956 1.00 21.42 207 ASP A C 1
ATOM 1452 O O . ASP A 1 207 ? -0.250 -25.525 1.476 1.00 21.12 207 ASP A O 1
ATOM 1457 N N . GLY A 1 208 ? -0.492 -23.922 3.045 1.00 20.48 208 GLY A N 1
ATOM 1458 C CA . GLY A 1 208 ? -1.567 -24.617 3.716 1.00 20.82 208 GLY A CA 1
ATOM 1459 C C . GLY A 1 208 ? -2.786 -23.737 3.818 1.00 21.16 208 GLY A C 1
ATOM 1460 O O . GLY A 1 208 ? -2.871 -22.687 3.167 1.00 21.02 208 GLY A O 1
ATOM 1461 N N . GLU A 1 209 ? -3.733 -24.154 4.642 1.00 21.55 209 GLU A N 1
ATOM 1462 C CA . GLU A 1 209 ? -5.001 -23.451 4.732 1.00 22.90 209 GLU A CA 1
ATOM 1463 C C . GLU A 1 209 ? -4.856 -22.028 5.286 1.00 22.83 209 GLU A C 1
ATOM 1464 O O . GLU A 1 209 ? -5.626 -21.148 4.911 1.00 23.20 209 GLU A O 1
ATOM 1470 N N . ARG A 1 210 ? -3.864 -21.792 6.153 1.00 22.60 210 ARG A N 1
ATOM 1471 C CA . ARG A 1 210 ? -3.655 -20.455 6.704 1.00 22.96 210 ARG A CA 1
ATOM 1472 C C . ARG A 1 210 ? -3.316 -19.426 5.615 1.00 21.95 210 ARG A C 1
ATOM 1473 O O . ARG A 1 210 ? -3.961 -18.375 5.521 1.00 21.77 210 ARG A O 1
ATOM 1481 N N . ARG A 1 211 ? -2.288 -19.725 4.825 1.00 21.54 211 ARG A N 1
ATOM 1482 C CA . ARG A 1 211 ? -1.857 -18.853 3.728 1.00 21.78 211 ARG A CA 1
ATOM 1483 C C . ARG A 1 211 ? -2.975 -18.740 2.675 1.00 22.09 211 ARG A C 1
ATOM 1484 O O . ARG A 1 211 ? -3.319 -17.629 2.229 1.00 22.23 211 ARG A O 1
ATOM 1492 N N . ALA A 1 212 ? -3.564 -19.881 2.303 1.00 22.12 212 ALA A N 1
ATOM 1493 C CA . ALA A 1 212 ? -4.613 -19.888 1.260 1.00 22.12 212 ALA A CA 1
ATOM 1494 C C . ALA A 1 212 ? -5.853 -19.114 1.672 1.00 22.47 212 ALA A C 1
ATOM 1495 O O . ALA A 1 212 ? -6.341 -18.268 0.909 1.00 22.91 212 ALA A O 1
ATOM 1497 N N . SER A 1 213 ? -6.347 -19.375 2.883 1.00 22.29 213 SER A N 1
ATOM 1498 C CA A SER A 1 213 ? -7.544 -18.708 3.377 0.50 22.38 213 SER A CA 1
ATOM 1499 C CA B SER A 1 213 ? -7.549 -18.710 3.371 0.50 22.75 213 SER A CA 1
ATOM 1500 C C . SER A 1 213 ? -7.297 -17.215 3.583 1.00 22.49 213 SER A C 1
ATOM 1501 O O . SER A 1 213 ? -8.178 -16.401 3.315 1.00 23.21 213 SER A O 1
ATOM 1506 N N . ALA A 1 214 ? -6.087 -16.859 4.038 1.00 22.69 214 ALA A N 1
ATOM 1507 C CA . ALA A 1 214 ? -5.707 -15.448 4.229 1.00 22.97 214 ALA A CA 1
ATOM 1508 C C . ALA A 1 214 ? -5.792 -14.670 2.912 1.00 22.85 214 ALA A C 1
ATOM 1509 O O . ALA A 1 214 ? -6.377 -13.578 2.869 1.00 22.58 214 ALA A O 1
ATOM 1511 N N . ALA A 1 215 ? -5.218 -15.237 1.848 1.00 21.98 215 ALA A N 1
ATOM 1512 C CA . ALA A 1 215 ? -5.306 -14.602 0.529 1.00 21.46 215 ALA A CA 1
ATOM 1513 C C . ALA A 1 215 ? -6.750 -14.580 0.013 1.00 21.05 215 ALA A C 1
ATOM 1514 O O . ALA A 1 215 ? -7.196 -13.552 -0.516 1.00 20.10 215 ALA A O 1
ATOM 1516 N N . ALA A 1 216 ? -7.490 -15.680 0.192 1.00 20.31 216 ALA A N 1
ATOM 1517 C CA . ALA A 1 216 ? -8.899 -15.736 -0.229 1.00 20.87 216 ALA A CA 1
ATOM 1518 C C . ALA A 1 216 ? -9.726 -14.632 0.418 1.00 21.53 216 ALA A C 1
ATOM 1519 O O . ALA A 1 216 ? -10.556 -14.012 -0.243 1.00 21.25 216 ALA A O 1
ATOM 1521 N N . SER A 1 217 ? -9.498 -14.392 1.713 1.00 21.46 217 SER A N 1
ATOM 1522 C CA . SER A 1 217 ? -10.269 -13.382 2.431 1.00 22.94 217 SER A CA 1
ATOM 1523 C C . SER A 1 217 ? -10.005 -11.979 1.892 1.00 22.32 217 SER A C 1
ATOM 1524 O O . SER A 1 217 ? -10.929 -11.168 1.798 1.00 22.36 217 SER A O 1
ATOM 1527 N N . GLU A 1 218 ? -8.753 -11.713 1.525 1.00 22.35 218 GLU A N 1
ATOM 1528 C CA . GLU A 1 218 ? -8.385 -10.426 0.941 1.00 23.19 218 GLU A CA 1
ATOM 1529 C C . GLU A 1 218 ? -9.103 -10.248 -0.397 1.00 22.77 218 GLU A C 1
ATOM 1530 O O . GLU A 1 218 ? -9.748 -9.211 -0.636 1.00 22.86 218 GLU A O 1
ATOM 1536 N N . TYR A 1 219 ? -9.032 -11.273 -1.250 1.00 22.18 219 TYR A N 1
ATOM 1537 C CA . TYR A 1 219 ? -9.700 -11.193 -2.557 1.00 21.89 219 TYR A CA 1
ATOM 1538 C C . TYR A 1 219 ? -11.214 -11.075 -2.433 1.00 21.90 219 TYR A C 1
ATOM 1539 O O . TYR A 1 219 ? -11.845 -10.333 -3.179 1.00 21.53 219 TYR A O 1
ATOM 1548 N N . ARG A 1 220 ? -11.786 -11.788 -1.466 1.00 21.26 220 ARG A N 1
ATOM 1549 C CA . ARG A 1 220 ? -13.208 -11.769 -1.217 1.00 22.25 220 ARG A CA 1
ATOM 1550 C C . ARG A 1 220 ? -13.649 -10.357 -0.819 1.00 22.91 220 ARG A C 1
ATOM 1551 O O . ARG A 1 220 ? -14.641 -9.824 -1.346 1.00 23.50 220 ARG A O 1
ATOM 1559 N N . ALA A 1 221 ? -12.891 -9.753 0.095 1.00 23.51 221 ALA A N 1
ATOM 1560 C CA . ALA A 1 221 ? -13.173 -8.399 0.574 1.00 24.50 221 ALA A CA 1
ATOM 1561 C C . ALA A 1 221 ? -13.107 -7.376 -0.555 1.00 24.76 221 ALA A C 1
ATOM 1562 O O . ALA A 1 221 ? -14.005 -6.528 -0.675 1.00 25.87 221 ALA A O 1
ATOM 1564 N N . ALA A 1 222 ? -12.068 -7.462 -1.382 1.00 24.74 222 ALA A N 1
ATOM 1565 C CA . ALA A 1 222 ? -11.896 -6.534 -2.498 1.00 25.45 222 ALA A CA 1
ATOM 1566 C C . ALA A 1 222 ? -13.018 -6.685 -3.523 1.00 25.96 222 ALA A C 1
ATOM 1567 O O . ALA A 1 222 ? -13.602 -5.691 -3.940 1.00 26.30 222 ALA A O 1
ATOM 1569 N N . LEU A 1 223 ? -13.350 -7.927 -3.889 1.00 25.85 223 LEU A N 1
ATOM 1570 C CA . LEU A 1 223 ? -14.409 -8.185 -4.875 1.00 25.82 223 LEU A CA 1
ATOM 1571 C C . LEU A 1 223 ? -15.749 -7.557 -4.493 1.00 25.85 223 LEU A C 1
ATOM 1572 O O . LEU A 1 223 ? -16.594 -7.299 -5.355 1.00 25.16 223 LEU A O 1
ATOM 1577 N N . HIS A 1 224 ? -15.937 -7.286 -3.203 1.00 26.31 224 HIS A N 1
ATOM 1578 C CA . HIS A 1 224 ? -17.150 -6.624 -2.734 1.00 27.05 224 HIS A CA 1
ATOM 1579 C C . HIS A 1 224 ? -17.365 -5.197 -3.298 1.00 25.99 224 HIS A C 1
ATOM 1580 O O . HIS A 1 224 ? -18.505 -4.743 -3.376 1.00 26.32 224 HIS A O 1
ATOM 1587 N N . ILE A 1 225 ? -16.300 -4.504 -3.711 1.00 25.04 225 ILE A N 1
ATOM 1588 C CA . ILE A 1 225 ? -16.469 -3.160 -4.317 1.00 24.38 225 ILE A CA 1
ATOM 1589 C C . ILE A 1 225 ? -16.792 -3.206 -5.809 1.00 23.80 225 ILE A C 1
ATOM 1590 O O . ILE A 1 225 ? -17.134 -2.180 -6.406 1.00 23.80 225 ILE A O 1
ATOM 1595 N N . LEU A 1 226 ? -16.635 -4.387 -6.410 1.00 22.42 226 LEU A N 1
ATOM 1596 C CA . LEU A 1 226 ? -16.890 -4.567 -7.831 1.00 21.47 226 LEU A CA 1
ATOM 1597 C C . LEU A 1 226 ? -18.298 -5.105 -8.012 1.00 21.41 226 LEU A C 1
ATOM 1598 O O . LEU A 1 226 ? -18.696 -6.073 -7.363 1.00 21.05 226 LEU A O 1
ATOM 1603 N N . THR A 1 227 ? -19.060 -4.469 -8.889 1.00 20.43 227 THR A N 1
ATOM 1604 C CA . THR A 1 227 ? -20.419 -4.900 -9.145 1.00 20.12 227 THR A CA 1
ATOM 1605 C C . THR A 1 227 ? -20.418 -6.114 -10.083 1.00 20.04 227 THR A C 1
ATOM 1606 O O . THR A 1 227 ? -19.958 -6.019 -11.213 1.00 19.64 227 THR A O 1
ATOM 1610 N N . PRO A 1 228 ? -20.970 -7.258 -9.625 1.00 20.95 228 PRO A N 1
ATOM 1611 C CA . PRO A 1 228 ? -21.102 -8.409 -10.532 1.00 20.47 228 PRO A CA 1
ATOM 1612 C C . PRO A 1 228 ? -21.903 -8.020 -11.787 1.00 20.49 228 PRO A C 1
ATOM 1613 O O . PRO A 1 228 ? -22.897 -7.298 -11.686 1.00 20.22 228 PRO A O 1
ATOM 1617 N N . PRO A 1 229 ? -21.476 -8.486 -12.971 1.00 20.24 229 PRO A N 1
ATOM 1618 C CA . PRO A 1 229 ? -22.188 -8.112 -14.206 1.00 20.48 229 PRO A CA 1
ATOM 1619 C C . PRO A 1 229 ? -23.602 -8.689 -14.346 1.00 20.96 229 PRO A C 1
ATOM 1620 O O . PRO A 1 229 ? -24.414 -8.148 -15.116 1.00 20.88 229 PRO A O 1
ATOM 1624 N N . SER A 1 230 ? -23.889 -9.766 -13.612 1.00 20.88 230 SER A N 1
ATOM 1625 C CA . SER A 1 230 ? -25.209 -10.405 -13.611 1.00 21.06 230 SER A CA 1
ATOM 1626 C C . SER A 1 230 ? -25.696 -10.507 -12.175 1.00 21.03 230 SER A C 1
ATOM 1627 O O . SER A 1 230 ? -24.954 -10.943 -11.285 1.00 19.86 230 SER A O 1
ATOM 1630 N N . ALA A 1 231 ? -26.936 -10.080 -11.948 1.00 21.19 231 ALA A N 1
ATOM 1631 C CA . ALA A 1 231 ? -27.575 -10.248 -10.644 1.00 21.51 231 ALA A CA 1
ATOM 1632 C C . ALA A 1 231 ? -27.727 -11.743 -10.288 1.00 21.24 231 ALA A C 1
ATOM 1633 O O . ALA A 1 231 ? -27.935 -12.098 -9.115 1.00 22.00 231 ALA A O 1
ATOM 1635 N N . THR A 1 232 ? -27.610 -12.606 -11.298 1.00 20.16 232 THR A N 1
ATOM 1636 C CA . THR A 1 232 ? -27.806 -14.057 -11.148 1.00 19.26 232 THR A CA 1
ATOM 1637 C C . THR A 1 232 ? -26.607 -14.760 -10.499 1.00 19.02 232 THR A C 1
ATOM 1638 O O . THR A 1 232 ? -26.747 -15.869 -9.945 1.00 19.07 232 THR A O 1
ATOM 1642 N N . TRP A 1 233 ? -25.438 -14.109 -10.530 1.00 18.03 233 TRP A N 1
ATOM 1643 C CA . TRP A 1 233 ? -24.196 -14.734 -10.070 1.00 17.49 233 TRP A CA 1
ATOM 1644 C C . TRP A 1 233 ? -23.280 -13.738 -9.389 1.00 17.79 233 TRP A C 1
ATOM 1645 O O . TRP A 1 233 ? -22.953 -12.706 -9.963 1.00 17.92 233 TRP A O 1
ATOM 1656 N N . THR A 1 234 ? -22.858 -14.055 -8.169 1.00 18.22 234 THR A N 1
ATOM 1657 C CA . THR A 1 234 ? -21.862 -13.271 -7.453 1.00 18.64 234 THR A CA 1
ATOM 1658 C C . THR A 1 234 ? -20.588 -14.117 -7.331 1.00 18.51 234 THR A C 1
ATOM 1659 O O . THR A 1 234 ? -20.613 -15.175 -6.682 1.00 18.14 234 THR A O 1
ATOM 1663 N N . PRO A 1 235 ? -19.489 -13.705 -8.009 1.00 17.59 235 PRO A N 1
ATOM 1664 C CA . PRO A 1 235 ? -18.255 -14.515 -8.028 1.00 17.06 235 PRO A CA 1
ATOM 1665 C C . PRO A 1 235 ? -17.729 -14.919 -6.643 1.00 17.01 235 PRO A C 1
ATOM 1666 O O . PRO A 1 235 ? -17.499 -14.059 -5.794 1.00 17.02 235 PRO A O 1
ATOM 1670 N N . PRO A 1 236 ? -17.622 -16.238 -6.390 1.00 17.29 236 PRO A N 1
ATOM 1671 C CA . PRO A 1 236 ? -17.022 -16.702 -5.143 1.00 17.13 236 PRO A CA 1
ATOM 1672 C C . PRO A 1 236 ? -15.496 -16.771 -5.175 1.00 16.81 236 PRO A C 1
ATOM 1673 O O . PRO A 1 236 ? -14.866 -16.785 -6.254 1.00 15.71 236 PRO A O 1
ATOM 1677 N N . VAL A 1 237 ? -14.905 -16.762 -3.980 1.00 16.63 237 VAL A N 1
ATOM 1678 C CA . VAL A 1 237 ? -13.489 -17.006 -3.803 1.00 16.33 237 VAL A CA 1
ATOM 1679 C C . VAL A 1 237 ? -13.370 -18.244 -2.920 1.00 17.43 237 VAL A C 1
ATOM 1680 O O . VAL A 1 237 ? -13.985 -18.317 -1.826 1.00 17.57 237 VAL A O 1
ATOM 1684 N N . VAL A 1 238 ? -12.612 -19.211 -3.424 1.00 16.99 238 VAL A N 1
ATOM 1685 C CA . VAL A 1 238 ? -12.417 -20.495 -2.752 1.00 17.50 238 VAL A CA 1
ATOM 1686 C C . VAL A 1 238 ? -10.942 -20.877 -2.634 1.00 17.12 238 VAL A C 1
ATOM 1687 O O . VAL A 1 238 ? -10.055 -20.252 -3.239 1.00 16.87 238 VAL A O 1
ATOM 1691 N N . THR A 1 239 ? -10.666 -21.905 -1.826 1.00 17.02 239 THR A N 1
ATOM 1692 C CA . THR A 1 239 ? -9.318 -22.456 -1.776 1.00 16.57 239 THR A CA 1
ATOM 1693 C C . THR A 1 239 ? -9.334 -23.891 -2.294 1.00 16.25 239 THR A C 1
ATOM 1694 O O . THR A 1 239 ? -10.349 -24.590 -2.198 1.00 16.52 239 THR A O 1
ATOM 1698 N N . ILE A 1 240 ? -8.218 -24.305 -2.867 1.00 16.10 240 ILE A N 1
ATOM 1699 C CA . ILE A 1 240 ? -8.084 -25.663 -3.415 1.00 16.38 240 ILE A CA 1
ATOM 1700 C C . ILE A 1 240 ? -6.646 -26.121 -3.268 1.00 17.05 240 ILE A C 1
ATOM 1701 O O . ILE A 1 240 ? -5.758 -25.327 -2.997 1.00 17.30 240 ILE A O 1
ATOM 1706 N N . SER A 1 241 ? -6.414 -27.413 -3.487 1.00 17.48 241 SER A N 1
ATOM 1707 C CA . SER A 1 241 ? -5.079 -27.918 -3.754 1.00 18.20 241 SER A CA 1
ATOM 1708 C C . SER A 1 241 ? -5.144 -28.817 -4.981 1.00 18.93 241 SER A C 1
ATOM 1709 O O . SER A 1 241 ? -5.683 -29.933 -4.904 1.00 19.24 241 SER A O 1
ATOM 1712 N N . GLY A 1 242 ? -4.613 -28.334 -6.105 1.00 19.88 242 GLY A N 1
ATOM 1713 C CA . GLY A 1 242 ? -4.520 -29.158 -7.320 1.00 20.90 242 GLY A CA 1
ATOM 1714 C C . GLY A 1 242 ? -3.663 -30.393 -7.066 1.00 22.04 242 GLY A C 1
ATOM 1715 O O . GLY A 1 242 ? -4.047 -31.523 -7.394 1.00 22.06 242 GLY A O 1
ATOM 1716 N N . LEU A 1 243 ? -2.512 -30.167 -6.446 1.00 22.86 243 LEU A N 1
ATOM 1717 C CA . LEU A 1 243 ? -1.554 -31.219 -6.103 1.00 24.37 243 LEU A CA 1
ATOM 1718 C C . LEU A 1 243 ? -2.198 -32.406 -5.359 1.00 24.48 243 LEU A C 1
ATOM 1719 O O . LEU A 1 243 ? -1.964 -33.565 -5.718 1.00 25.16 243 LEU A O 1
ATOM 1724 N N . HIS A 1 244 ? -3.023 -32.115 -4.356 1.00 24.36 244 HIS A N 1
ATOM 1725 C CA . HIS A 1 244 ? -3.639 -33.147 -3.517 1.00 25.21 244 HIS A CA 1
ATOM 1726 C C . HIS A 1 244 ? -5.090 -33.491 -3.865 1.00 25.10 244 HIS A C 1
ATOM 1727 O O . HIS A 1 244 ? -5.706 -34.348 -3.218 1.00 25.14 244 HIS A O 1
ATOM 1734 N N . GLY A 1 245 ? -5.617 -32.828 -4.896 1.00 24.26 245 GLY A N 1
ATOM 1735 C CA . GLY A 1 245 ? -7.001 -32.993 -5.331 1.00 24.41 245 GLY A CA 1
ATOM 1736 C C . GLY A 1 245 ? -8.034 -32.650 -4.278 1.00 24.46 245 GLY A C 1
ATOM 1737 O O . GLY A 1 245 ? -9.006 -33.394 -4.091 1.00 26.07 245 GLY A O 1
ATOM 1738 N N . LYS A 1 246 ? -7.824 -31.536 -3.583 1.00 23.17 246 LYS A N 1
ATOM 1739 C CA . LYS A 1 246 ? -8.728 -31.112 -2.518 1.00 22.92 246 LYS A CA 1
ATOM 1740 C C . LYS A 1 246 ? -9.509 -29.866 -2.943 1.00 21.27 246 LYS A C 1
ATOM 1741 O O . LYS A 1 246 ? -8.936 -28.968 -3.544 1.00 21.16 246 LYS A O 1
ATOM 1747 N N . GLY A 1 247 ? -10.804 -29.839 -2.629 1.00 20.39 247 GLY A N 1
ATOM 1748 C CA . GLY A 1 247 ? -11.674 -28.700 -2.929 1.00 19.36 247 GLY A CA 1
ATOM 1749 C C . GLY A 1 247 ? -12.136 -28.631 -4.376 1.00 18.94 247 GLY A C 1
ATOM 1750 O O . GLY A 1 247 ? -12.818 -27.680 -4.752 1.00 17.48 247 GLY A O 1
ATOM 1751 N N . LEU A 1 248 ? -11.766 -29.633 -5.185 1.00 18.20 248 LEU A N 1
ATOM 1752 C CA . LEU A 1 248 ? -12.092 -29.609 -6.623 1.00 18.21 248 LEU A CA 1
ATOM 1753 C C . LEU A 1 248 ? -13.538 -30.009 -6.935 1.00 18.46 248 LEU A C 1
ATOM 1754 O O . LEU A 1 248 ? -14.151 -29.494 -7.876 1.00 17.35 248 LEU A O 1
ATOM 1759 N N . ASP A 1 249 ? -14.079 -30.957 -6.164 1.00 18.62 249 ASP A N 1
ATOM 1760 C CA . ASP A 1 249 ? -15.490 -31.329 -6.314 1.00 19.50 249 ASP A CA 1
ATOM 1761 C C . ASP A 1 249 ? -16.385 -30.140 -5.967 1.00 18.53 249 ASP A C 1
ATOM 1762 O O . ASP A 1 249 ? -17.376 -29.869 -6.643 1.00 18.31 249 ASP A O 1
ATOM 1767 N N . SER A 1 250 ? -16.012 -29.420 -4.918 1.00 18.58 250 SER A N 1
ATOM 1768 C CA . SER A 1 250 ? -16.758 -28.252 -4.496 1.00 18.80 250 SER A CA 1
ATOM 1769 C C . SER A 1 250 ? -16.658 -27.146 -5.556 1.00 18.09 250 SER A C 1
ATOM 1770 O O . SER A 1 250 ? -17.654 -26.502 -5.884 1.00 18.56 250 SER A O 1
ATOM 1773 N N . LEU A 1 251 ? -15.452 -26.955 -6.076 1.00 17.25 251 LEU A N 1
ATOM 1774 C CA . LEU A 1 251 ? -15.195 -25.980 -7.150 1.00 16.67 251 LEU A CA 1
ATOM 1775 C C . LEU A 1 251 ? -16.098 -26.277 -8.352 1.00 16.21 251 LEU A C 1
ATOM 1776 O O . LEU A 1 251 ? -16.754 -25.384 -8.885 1.00 15.56 251 LEU A O 1
ATOM 1781 N N . TRP A 1 252 ? -16.113 -27.538 -8.781 1.00 16.05 252 TRP A N 1
ATOM 1782 C CA . TRP A 1 252 ? -16.941 -27.941 -9.912 1.00 15.83 252 TRP A CA 1
ATOM 1783 C C . TRP A 1 252 ? -18.438 -27.734 -9.668 1.00 16.12 252 TRP A C 1
ATOM 1784 O O . TRP A 1 252 ? -19.172 -27.280 -10.563 1.00 15.90 252 TRP A O 1
ATOM 1795 N N . SER A 1 253 ? -18.897 -28.067 -8.458 1.00 16.26 253 SER A N 1
ATOM 1796 C CA A SER A 1 253 ? -20.295 -27.864 -8.121 0.50 16.15 253 SER A CA 1
ATOM 1797 C CA B SER A 1 253 ? -20.287 -27.852 -8.067 0.50 16.65 253 SER A CA 1
ATOM 1798 C C . SER A 1 253 ? -20.720 -26.405 -8.292 1.00 16.21 253 SER A C 1
ATOM 1799 O O . SER A 1 253 ? -21.839 -26.142 -8.727 1.00 15.37 253 SER A O 1
ATOM 1804 N N . ARG A 1 254 ? -19.818 -25.470 -7.985 1.00 16.19 254 ARG A N 1
ATOM 1805 C CA . ARG A 1 254 ? -20.115 -24.049 -8.162 1.00 16.81 254 ARG A CA 1
ATOM 1806 C C . ARG A 1 254 ? -20.273 -23.692 -9.652 1.00 16.62 254 ARG A C 1
ATOM 1807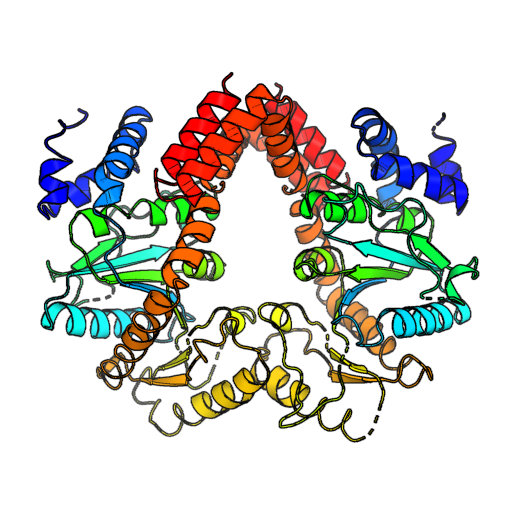 O O . ARG A 1 254 ? -21.182 -22.949 -10.024 1.00 15.30 254 ARG A O 1
ATOM 1815 N N . ILE A 1 255 ? -19.397 -24.244 -10.492 1.00 16.29 255 ILE A N 1
ATOM 1816 C CA . ILE A 1 255 ? -19.503 -24.061 -11.954 1.00 16.05 255 ILE A CA 1
ATOM 1817 C C . ILE A 1 255 ? -20.804 -24.650 -12.519 1.00 16.80 255 ILE A C 1
ATOM 1818 O O . ILE A 1 255 ? -21.446 -24.054 -13.381 1.00 16.85 255 ILE A O 1
ATOM 1823 N N . GLU A 1 256 ? -21.200 -25.820 -12.020 1.00 16.79 256 GLU A N 1
ATOM 1824 C CA . GLU A 1 256 ? -22.477 -26.420 -12.404 1.00 16.99 256 GLU A CA 1
ATOM 1825 C C . GLU A 1 256 ? -23.666 -25.583 -11.942 1.00 16.36 256 GLU A C 1
ATOM 1826 O O . GLU A 1 256 ? -24.660 -25.483 -12.652 1.00 16.54 256 GLU A O 1
ATOM 1832 N N . ASP A 1 257 ? -23.554 -24.984 -10.761 1.00 16.24 257 ASP A N 1
ATOM 1833 C CA . ASP A 1 257 ? -24.616 -24.125 -10.232 1.00 16.34 257 ASP A CA 1
ATOM 1834 C C . ASP A 1 257 ? -24.759 -22.891 -11.130 1.00 16.18 257 ASP A C 1
ATOM 1835 O O . ASP A 1 257 ? -25.857 -22.497 -11.498 1.00 15.58 257 ASP A O 1
ATOM 1840 N N . HIS A 1 258 ? -23.627 -22.308 -11.515 1.00 15.64 258 HIS A N 1
ATOM 1841 C CA . HIS A 1 258 ? -23.638 -21.167 -12.451 1.00 15.67 258 HIS A CA 1
ATOM 1842 C C . HIS A 1 258 ? -24.324 -21.568 -13.759 1.00 16.40 258 HIS A C 1
ATOM 1843 O O . HIS A 1 258 ? -25.177 -20.843 -14.259 1.00 16.76 258 HIS A O 1
ATOM 1850 N N . ARG A 1 259 ? -23.983 -22.739 -14.286 1.00 16.70 259 ARG A N 1
ATOM 1851 C CA . ARG A 1 259 ? -24.589 -23.208 -15.519 1.00 17.56 259 ARG A CA 1
ATOM 1852 C C . ARG A 1 259 ? -26.101 -23.353 -15.376 1.00 17.60 259 ARG A C 1
ATOM 1853 O O . ARG A 1 259 ? -26.843 -22.878 -16.226 1.00 17.57 259 ARG A O 1
ATOM 1861 N N . SER A 1 260 ? -26.542 -24.006 -14.296 1.00 17.55 260 SER A N 1
ATOM 1862 C CA A SER A 1 260 ? -27.972 -24.219 -14.058 0.50 17.59 260 SER A CA 1
ATOM 1863 C CA B SER A 1 260 ? -27.967 -24.224 -14.077 0.50 17.90 260 SER A CA 1
ATOM 1864 C C . SER A 1 260 ? -28.728 -22.901 -13.982 1.00 17.92 260 SER A C 1
ATOM 1865 O O . SER A 1 260 ? -29.767 -22.710 -14.638 1.00 18.15 260 SER A O 1
ATOM 1870 N N . LYS A 1 261 ? -28.204 -21.992 -13.173 1.00 17.94 261 LYS A N 1
ATOM 1871 C CA . LYS A 1 261 ? -28.853 -20.715 -12.911 1.00 18.19 261 LYS A CA 1
ATOM 1872 C C . LYS A 1 261 ? -28.906 -19.828 -14.153 1.00 18.51 261 LYS A C 1
ATOM 1873 O O . LYS A 1 261 ? -29.944 -19.232 -14.447 1.00 18.55 261 LYS A O 1
ATOM 1879 N N . LEU A 1 262 ? -27.787 -19.728 -14.872 1.00 18.14 262 LEU A N 1
ATOM 1880 C CA . LEU A 1 262 ? -27.741 -18.823 -16.017 1.00 18.05 262 LEU A CA 1
ATOM 1881 C C . LEU A 1 262 ? -28.334 -19.429 -17.279 1.00 18.19 262 LEU A C 1
ATOM 1882 O O . LEU A 1 262 ? -28.604 -18.709 -18.242 1.00 18.20 262 LEU A O 1
ATOM 1887 N N . THR A 1 263 ? -28.531 -20.751 -17.294 1.00 18.74 263 THR A N 1
ATOM 1888 C CA . THR A 1 263 ? -29.294 -21.365 -18.373 1.00 20.18 263 THR A CA 1
ATOM 1889 C C . THR A 1 263 ? -30.777 -21.010 -18.179 1.00 21.20 263 THR A C 1
ATOM 1890 O O . THR A 1 263 ? -31.442 -20.608 -19.129 1.00 21.21 263 THR A O 1
ATOM 1894 N N . ALA A 1 264 ? -31.269 -21.119 -16.942 1.00 21.24 264 ALA A N 1
ATOM 1895 C CA . ALA A 1 264 ? -32.686 -20.827 -16.648 1.00 21.80 264 ALA A CA 1
ATOM 1896 C C . ALA A 1 264 ? -33.085 -19.397 -17.060 1.00 22.02 264 ALA A C 1
ATOM 1897 O O . ALA A 1 264 ? -34.215 -19.166 -17.536 1.00 23.03 264 ALA A O 1
ATOM 1899 N N . THR A 1 265 ? -32.155 -18.454 -16.902 1.00 21.07 265 THR A N 1
ATOM 1900 C CA . THR A 1 265 ? -32.385 -17.044 -17.253 1.00 20.60 265 THR A CA 1
ATOM 1901 C C . THR A 1 265 ? -32.107 -16.715 -18.718 1.00 20.59 265 THR A C 1
ATOM 1902 O O . THR A 1 265 ? -32.393 -15.595 -19.164 1.00 21.14 265 THR A O 1
ATOM 1906 N N . GLY A 1 266 ? -31.542 -17.670 -19.448 1.00 19.85 266 GLY A N 1
ATOM 1907 C CA . GLY A 1 266 ? -31.213 -17.474 -20.858 1.00 19.46 266 GLY A CA 1
ATOM 1908 C C . GLY A 1 266 ? -29.877 -16.765 -21.029 1.00 19.03 266 GLY A C 1
ATOM 1909 O O . GLY A 1 266 ? -29.482 -16.464 -22.161 1.00 19.73 266 GLY A O 1
ATOM 1910 N N . GLU A 1 267 ? -29.184 -16.493 -19.921 1.00 17.52 267 GLU A N 1
ATOM 1911 C CA . GLU A 1 267 ? -27.953 -15.709 -19.959 1.00 17.99 267 GLU A CA 1
ATOM 1912 C C . GLU A 1 267 ? -26.764 -16.452 -20.580 1.00 17.24 267 GLU A C 1
ATOM 1913 O O . GLU A 1 267 ? -25.928 -15.816 -21.239 1.00 17.05 267 GLU A O 1
ATOM 1919 N N . ILE A 1 268 ? -26.675 -17.772 -20.388 1.00 16.88 268 ILE A N 1
ATOM 1920 C CA . ILE A 1 268 ? -25.629 -18.567 -21.089 1.00 17.39 268 ILE A CA 1
ATOM 1921 C C . ILE A 1 268 ? -25.764 -18.405 -22.613 1.00 17.46 268 ILE A C 1
ATOM 1922 O O . ILE A 1 268 ? -24.782 -18.051 -23.303 1.00 16.67 268 ILE A O 1
ATOM 1927 N N . ALA A 1 269 ? -26.970 -18.622 -23.133 1.00 17.50 269 ALA A N 1
ATOM 1928 C CA . ALA A 1 269 ? -27.226 -18.476 -24.588 1.00 17.66 269 ALA A CA 1
ATOM 1929 C C . ALA A 1 269 ? -26.954 -17.055 -25.063 1.00 17.46 269 ALA A C 1
ATOM 1930 O O . ALA A 1 269 ? -26.336 -16.872 -26.107 1.00 17.64 269 ALA A O 1
ATOM 1932 N N . GLY A 1 270 ? -27.390 -16.060 -24.279 1.00 17.28 270 GLY A N 1
ATOM 1933 C CA . GLY A 1 270 ? -27.217 -14.637 -24.606 1.00 16.69 270 GLY A CA 1
ATOM 1934 C C . GLY A 1 270 ? -25.738 -14.306 -24.764 1.00 17.14 270 GLY A C 1
ATOM 1935 O O . GLY A 1 270 ? -25.322 -13.693 -25.757 1.00 16.88 270 GLY A O 1
ATOM 1936 N N . LYS A 1 271 ? -24.933 -14.749 -23.805 1.00 15.72 271 LYS A N 1
ATOM 1937 C CA . LYS A 1 271 ? -23.491 -14.491 -23.877 1.00 15.41 271 LYS A CA 1
ATOM 1938 C C . LYS A 1 271 ? -22.892 -15.195 -25.094 1.00 14.31 271 LYS A C 1
ATOM 1939 O O . LYS A 1 271 ? -22.077 -14.600 -25.824 1.00 13.21 271 LYS A O 1
ATOM 1945 N N . ARG A 1 272 ? -23.287 -16.449 -25.328 1.00 13.66 272 ARG A N 1
ATOM 1946 C CA . ARG A 1 272 ? -22.727 -17.224 -26.450 1.00 13.52 272 ARG A CA 1
ATOM 1947 C C . ARG A 1 272 ? -23.027 -16.567 -27.798 1.00 14.04 272 ARG A C 1
ATOM 1948 O O . ARG A 1 272 ? -22.174 -16.568 -28.700 1.00 13.36 272 ARG A O 1
ATOM 1956 N N . ARG A 1 273 ? -24.213 -15.971 -27.933 1.00 14.34 273 ARG A N 1
ATOM 1957 C CA . ARG A 1 273 ? -24.552 -15.366 -29.236 1.00 15.26 273 ARG A CA 1
ATOM 1958 C C . ARG A 1 273 ? -23.717 -14.097 -29.492 1.00 14.75 273 ARG A C 1
ATOM 1959 O O . ARG A 1 273 ? -23.316 -13.841 -30.639 1.00 15.18 273 ARG A O 1
ATOM 1967 N N . GLU A 1 274 ? -23.436 -13.337 -28.431 1.00 15.16 274 GLU A N 1
ATOM 1968 C CA . GLU A 1 274 ? -22.546 -12.180 -28.527 1.00 14.99 274 GLU A CA 1
ATOM 1969 C C . GLU A 1 274 ? -21.133 -12.611 -28.891 1.00 13.71 274 GLU A C 1
ATOM 1970 O O . GLU A 1 274 ? -20.479 -11.977 -29.736 1.00 13.72 274 GLU A O 1
ATOM 1976 N N . GLN A 1 275 ? -20.669 -13.682 -28.258 1.00 11.91 275 GLN A N 1
ATOM 1977 C CA . GLN A 1 275 ? -19.357 -14.235 -28.590 1.00 11.50 275 GLN A CA 1
ATOM 1978 C C . GLN A 1 275 ? -19.292 -14.699 -30.039 1.00 11.91 275 GLN A C 1
ATOM 1979 O O . GLN A 1 275 ? -18.307 -14.450 -30.747 1.00 11.99 275 GLN A O 1
ATOM 1985 N N . ASP A 1 276 ? -20.349 -15.383 -30.497 1.00 11.28 276 ASP A N 1
ATOM 1986 C CA . ASP A 1 276 ? -20.355 -15.914 -31.847 1.00 12.38 276 ASP A CA 1
ATOM 1987 C C . ASP A 1 276 ? -20.184 -14.792 -32.904 1.00 11.53 276 ASP A C 1
ATOM 1988 O O . ASP A 1 276 ? -19.421 -14.941 -33.854 1.00 12.50 276 ASP A O 1
ATOM 1993 N N . VAL A 1 277 ? -20.856 -13.669 -32.698 1.00 12.01 277 VAL A N 1
ATOM 1994 C CA . VAL A 1 277 ? -20.727 -12.553 -33.641 1.00 12.03 277 VAL A CA 1
ATOM 1995 C C . VAL A 1 277 ? -19.311 -11.974 -33.548 1.00 12.02 277 VAL A C 1
ATOM 1996 O O . VAL A 1 277 ? -18.689 -11.699 -34.568 1.00 11.94 277 VAL A O 1
ATOM 2000 N N . LYS A 1 278 ? -18.773 -11.871 -32.330 1.00 11.79 278 LYS A N 1
ATOM 2001 C CA . LYS A 1 278 ? -17.364 -11.472 -32.191 1.00 12.17 278 LYS A CA 1
ATOM 2002 C C . LYS A 1 278 ? -16.394 -12.357 -32.978 1.00 12.51 278 LYS A C 1
ATOM 2003 O O . LYS A 1 278 ? -15.501 -11.852 -33.684 1.00 12.29 278 LYS A O 1
ATOM 2009 N N . TRP A 1 279 ? -16.542 -13.673 -32.863 1.00 12.00 279 TRP A N 1
ATOM 2010 C CA . TRP A 1 279 ? -15.626 -14.572 -33.563 1.00 12.54 279 TRP A CA 1
ATOM 2011 C C . TRP A 1 279 ? -15.823 -14.570 -35.078 1.00 12.16 279 TRP A C 1
ATOM 2012 O O . TRP A 1 279 ? -14.869 -14.807 -35.811 1.00 12.47 279 TRP A O 1
ATOM 2031 N N . TRP A 1 281 ? -16.535 -11.767 -36.784 1.00 11.59 281 TRP A N 1
ATOM 2032 C CA . TRP A 1 281 ? -15.773 -10.592 -37.243 1.00 11.86 281 TRP A CA 1
ATOM 2033 C C . TRP A 1 281 ? -14.285 -10.777 -37.031 1.00 11.87 281 TRP A C 1
ATOM 2034 O O . TRP A 1 281 ? -13.481 -10.237 -37.804 1.00 11.73 281 TRP A O 1
ATOM 2045 N N . ALA A 1 282 ? -13.898 -11.577 -36.038 1.00 12.12 282 ALA A N 1
ATOM 2046 C CA . ALA A 1 282 ? -12.455 -11.853 -35.824 1.00 11.84 282 ALA A CA 1
ATOM 2047 C C . ALA A 1 282 ? -11.848 -12.563 -37.036 1.00 12.39 282 ALA A C 1
ATOM 2048 O O . ALA A 1 282 ? -10.691 -12.274 -37.447 1.00 12.62 282 ALA A O 1
ATOM 2050 N N . LEU A 1 283 ? -12.604 -13.496 -37.613 1.00 12.41 283 LEU A N 1
ATOM 2051 C CA . LEU A 1 283 ? -12.136 -14.183 -38.828 1.00 12.37 283 LEU A CA 1
ATOM 2052 C C . LEU A 1 283 ? -12.114 -13.207 -40.015 1.00 11.69 283 LEU A C 1
ATOM 2053 O O . LEU A 1 283 ? -11.159 -13.207 -40.788 1.00 12.00 283 LEU A O 1
ATOM 2058 N N . VAL A 1 284 ? -13.147 -12.376 -40.159 1.00 11.35 284 VAL A N 1
ATOM 2059 C CA . VAL A 1 284 ? -13.120 -11.340 -41.225 1.00 11.07 284 VAL A CA 1
ATOM 2060 C C . VAL A 1 284 ? -11.833 -10.492 -41.101 1.00 11.55 284 VAL A C 1
ATOM 2061 O O . VAL A 1 284 ? -11.119 -10.241 -42.089 1.00 12.51 284 VAL A O 1
ATOM 2065 N N . HIS A 1 285 ? -11.531 -10.087 -39.877 1.00 11.95 285 HIS A N 1
ATOM 2066 C CA . HIS A 1 285 ? -10.349 -9.241 -39.627 1.00 13.46 285 HIS A CA 1
ATOM 2067 C C . HIS A 1 285 ? -9.013 -9.945 -39.807 1.00 14.72 285 HIS A C 1
ATOM 2068 O O . HIS A 1 285 ? -8.042 -9.324 -40.271 1.00 15.32 285 HIS A O 1
ATOM 2075 N N . GLU A 1 286 ? -8.958 -11.226 -39.460 1.00 14.45 286 GLU A N 1
ATOM 2076 C CA . GLU A 1 286 ? -7.746 -12.042 -39.712 1.00 15.32 286 GLU A CA 1
ATOM 2077 C C . GLU A 1 286 ? -7.479 -12.158 -41.199 1.00 14.90 286 GLU A C 1
ATOM 2078 O O . GLU A 1 286 ? -6.325 -12.079 -41.645 1.00 15.65 286 GLU A O 1
ATOM 2084 N N . ARG A 1 287 ? -8.550 -12.350 -41.969 1.00 14.37 287 ARG A N 1
ATOM 2085 C CA . ARG A 1 287 ? -8.434 -12.473 -43.417 1.00 13.81 287 ARG A CA 1
ATOM 2086 C C . ARG A 1 287 ? -7.953 -11.152 -44.037 1.00 14.24 287 ARG A C 1
ATOM 2087 O O . ARG A 1 287 ? -7.147 -11.166 -44.961 1.00 14.12 287 ARG A O 1
ATOM 2095 N N . LEU A 1 288 ? -8.425 -10.031 -43.498 1.00 14.27 288 LEU A N 1
ATOM 2096 C CA . LEU A 1 288 ? -7.934 -8.713 -43.911 1.00 15.95 288 LEU A CA 1
ATOM 2097 C C . LEU A 1 288 ? -6.445 -8.600 -43.607 1.00 16.09 288 LEU A C 1
ATOM 2098 O O . LEU A 1 288 ? -5.667 -8.125 -44.450 1.00 16.45 288 LEU A O 1
ATOM 2103 N N . HIS A 1 289 ? -6.054 -9.035 -42.414 1.00 16.28 289 HIS A N 1
ATOM 2104 C CA . HIS A 1 289 ? -4.637 -8.985 -42.021 1.00 17.87 289 HIS A CA 1
ATOM 2105 C C . HIS A 1 289 ? -3.798 -9.822 -42.977 1.00 17.72 289 HIS A C 1
ATOM 2106 O O . HIS A 1 289 ? -2.719 -9.404 -43.413 1.00 16.60 289 HIS A O 1
ATOM 2113 N N . GLN A 1 290 ? -4.291 -11.010 -43.308 1.00 17.64 290 GLN A N 1
ATOM 2114 C CA . GLN A 1 290 ? -3.576 -11.886 -44.222 1.00 19.47 290 GLN A CA 1
ATOM 2115 C C . GLN A 1 290 ? -3.358 -11.238 -45.583 1.00 19.11 290 GLN A C 1
ATOM 2116 O O . GLN A 1 290 ? -2.298 -11.419 -46.195 1.00 19.53 290 GLN A O 1
ATOM 2122 N N . ARG A 1 291 ? -4.346 -10.476 -46.041 1.00 18.10 291 ARG A N 1
ATOM 2123 C CA . ARG A 1 291 ? -4.193 -9.710 -47.278 1.00 18.54 291 ARG A CA 1
ATOM 2124 C C . ARG A 1 291 ? -3.114 -8.634 -47.148 1.00 18.22 291 ARG A C 1
ATOM 2125 O O . ARG A 1 291 ? -2.345 -8.409 -48.087 1.00 17.88 291 ARG A O 1
ATOM 2133 N N . LEU A 1 292 ? -3.066 -7.981 -45.993 1.00 17.15 292 LEU A N 1
ATOM 2134 C CA . LEU A 1 292 ? -2.112 -6.881 -45.768 1.00 16.83 292 LEU A CA 1
ATOM 2135 C C . LEU A 1 292 ? -0.683 -7.354 -45.526 1.00 17.80 292 LEU A C 1
ATOM 2136 O O . LEU A 1 292 ? 0.236 -6.526 -45.436 1.00 18.43 292 LEU A O 1
ATOM 2141 N N . VAL A 1 293 ? -0.495 -8.665 -45.403 1.00 17.26 293 VAL A N 1
ATOM 2142 C CA . VAL A 1 293 ? 0.862 -9.265 -45.285 1.00 18.71 293 VAL A CA 1
ATOM 2143 C C . VAL A 1 293 ? 1.092 -10.382 -46.330 1.00 18.75 293 VAL A C 1
ATOM 2144 O O . VAL A 1 293 ? 1.994 -11.210 -46.206 1.00 20.25 293 VAL A O 1
ATOM 2148 N N . GLY A 1 294 ? 0.291 -10.372 -47.385 1.00 18.70 294 GLY A N 1
ATOM 2149 C CA . GLY A 1 294 ? 0.268 -11.469 -48.353 1.00 18.93 294 GLY A CA 1
ATOM 2150 C C . GLY A 1 294 ? 1.440 -11.491 -49.315 1.00 18.83 294 GLY A C 1
ATOM 2151 O O . GLY A 1 294 ? 1.626 -12.455 -50.077 1.00 19.78 294 GLY A O 1
ATOM 2152 N N . SER A 1 295 ? 2.227 -10.414 -49.296 1.00 17.85 295 SER A N 1
ATOM 2153 C CA . SER A 1 295 ? 3.464 -10.342 -50.055 1.00 17.23 295 SER A CA 1
ATOM 2154 C C . SER A 1 295 ? 4.471 -9.496 -49.258 1.00 15.99 295 SER A C 1
ATOM 2155 O O . SER A 1 295 ? 4.079 -8.714 -48.384 1.00 15.09 295 SER A O 1
ATOM 2158 N N . ALA A 1 296 ? 5.759 -9.616 -49.572 1.00 15.82 296 ALA A N 1
ATOM 2159 C CA . ALA A 1 296 ? 6.778 -8.826 -48.861 1.00 15.75 296 ALA A CA 1
ATOM 2160 C C . ALA A 1 296 ? 6.560 -7.315 -49.012 1.00 16.18 296 ALA A C 1
ATOM 2161 O O . ALA A 1 296 ? 6.708 -6.544 -48.053 1.00 15.96 296 ALA A O 1
ATOM 2163 N N . GLU A 1 297 ? 6.195 -6.908 -50.220 1.00 16.79 297 GLU A N 1
ATOM 2164 C CA . GLU A 1 297 ? 5.951 -5.505 -50.525 1.00 17.74 297 GLU A CA 1
ATOM 2165 C C . GLU A 1 297 ? 4.773 -4.937 -49.747 1.00 17.36 297 GLU A C 1
ATOM 2166 O O . GLU A 1 297 ? 4.859 -3.831 -49.203 1.00 16.88 297 GLU A O 1
ATOM 2172 N N . VAL A 1 298 ? 3.685 -5.702 -49.669 1.00 16.52 298 VAL A N 1
ATOM 2173 C CA . VAL A 1 298 ? 2.512 -5.201 -48.936 1.00 16.56 298 VAL A CA 1
ATOM 2174 C C . VAL A 1 298 ? 2.771 -5.217 -47.428 1.00 15.17 298 VAL A C 1
ATOM 2175 O O . VAL A 1 298 ? 2.380 -4.289 -46.722 1.00 14.85 298 VAL A O 1
ATOM 2179 N N . ARG A 1 299 ? 3.422 -6.268 -46.918 1.00 14.38 299 ARG A N 1
ATOM 2180 C CA . ARG A 1 299 ? 3.782 -6.295 -45.505 1.00 13.63 299 ARG A CA 1
ATOM 2181 C C . ARG A 1 299 ? 4.650 -5.093 -45.158 1.00 13.54 299 ARG A C 1
ATOM 2182 O O . ARG A 1 299 ? 4.428 -4.424 -44.157 1.00 13.62 299 ARG A O 1
ATOM 2190 N N . GLN A 1 300 ? 5.642 -4.819 -45.997 1.00 13.87 300 GLN A N 1
ATOM 2191 C CA . GLN A 1 300 ? 6.556 -3.700 -45.745 1.00 15.25 300 GLN A CA 1
ATOM 2192 C C . GLN A 1 300 ? 5.789 -2.381 -45.634 1.00 14.75 300 GLN A C 1
ATOM 2193 O O . GLN A 1 300 ? 6.026 -1.583 -44.727 1.00 15.66 300 GLN A O 1
ATOM 2199 N N . ALA A 1 301 ? 4.867 -2.181 -46.554 1.00 14.32 301 ALA A N 1
ATOM 2200 C CA . ALA A 1 301 ? 4.083 -0.940 -46.621 1.00 14.39 301 ALA A CA 1
ATOM 2201 C C . ALA A 1 301 ? 3.155 -0.820 -45.406 1.00 13.54 301 ALA A C 1
ATOM 2202 O O . ALA A 1 301 ? 3.086 0.240 -44.757 1.00 13.90 301 ALA A O 1
ATOM 2204 N N . THR A 1 302 ? 2.477 -1.917 -45.071 1.00 13.07 302 THR A N 1
ATOM 2205 C CA . THR A 1 302 ? 1.604 -1.945 -43.890 1.00 13.50 302 THR A CA 1
ATOM 2206 C C . THR A 1 302 ? 2.381 -1.620 -42.623 1.00 13.46 302 THR A C 1
ATOM 2207 O O . THR A 1 302 ? 1.935 -0.817 -41.801 1.00 13.70 302 THR A O 1
ATOM 2211 N N . ALA A 1 303 ? 3.561 -2.223 -42.479 1.00 13.10 303 ALA A N 1
ATOM 2212 C CA . ALA A 1 303 ? 4.401 -2.038 -41.295 1.00 13.76 303 ALA A CA 1
ATOM 2213 C C . ALA A 1 303 ? 4.862 -0.582 -41.190 1.00 13.39 303 ALA A C 1
ATOM 2214 O O . ALA A 1 303 ? 4.927 -0.039 -40.084 1.00 13.50 303 ALA A O 1
ATOM 2216 N N . GLU A 1 304 ? 5.139 0.034 -42.339 1.00 14.24 304 GLU A N 1
ATOM 2217 C CA . GLU A 1 304 ? 5.601 1.418 -42.361 1.00 14.54 304 GLU A CA 1
ATOM 2218 C C . GLU A 1 304 ? 4.457 2.409 -42.030 1.00 14.65 304 GLU A C 1
ATOM 2219 O O . GLU A 1 304 ? 4.675 3.373 -41.309 1.00 15.11 304 GLU A O 1
ATOM 2225 N N . ALA A 1 305 ? 3.249 2.160 -42.531 1.00 13.67 305 ALA A N 1
ATOM 2226 C CA . ALA A 1 305 ? 2.084 2.974 -42.128 1.00 13.69 305 ALA A CA 1
ATOM 2227 C C . ALA A 1 305 ? 1.931 2.931 -40.598 1.00 12.96 305 ALA A C 1
ATOM 2228 O O . ALA A 1 305 ? 1.780 3.974 -39.928 1.00 12.58 305 ALA A O 1
ATOM 2230 N N . GLU A 1 306 ? 1.979 1.717 -40.047 1.00 12.54 306 GLU A N 1
ATOM 2231 C CA . GLU A 1 306 ? 1.832 1.534 -38.615 1.00 13.00 306 GLU A CA 1
ATOM 2232 C C . GLU A 1 306 ? 2.950 2.252 -37.865 1.00 13.26 306 GLU A C 1
ATOM 2233 O O . GLU A 1 306 ? 2.702 2.949 -36.885 1.00 12.91 306 GLU A O 1
ATOM 2239 N N . ARG A 1 307 ? 4.185 2.082 -38.347 1.00 12.87 307 ARG A N 1
ATOM 2240 C CA . ARG A 1 307 ? 5.342 2.763 -37.724 1.00 13.23 307 ARG A CA 1
ATOM 2241 C C . ARG A 1 307 ? 5.206 4.288 -37.738 1.00 13.10 307 ARG A C 1
ATOM 2242 O O . ARG A 1 307 ? 5.464 4.930 -36.705 1.00 14.00 307 ARG A O 1
ATOM 2250 N N . ALA A 1 308 ? 4.789 4.843 -38.873 1.00 12.76 308 ALA A N 1
ATOM 2251 C CA . ALA A 1 308 ? 4.601 6.296 -39.020 1.00 12.19 308 ALA A CA 1
ATOM 2252 C C . ALA A 1 308 ? 3.557 6.780 -38.002 1.00 12.70 308 ALA A C 1
ATOM 2253 O O . ALA A 1 308 ? 3.731 7.829 -37.371 1.00 13.30 308 ALA A O 1
ATOM 2255 N N . VAL A 1 309 ? 2.497 5.993 -37.806 1.00 11.91 309 VAL A N 1
ATOM 2256 C CA . VAL A 1 309 ? 1.487 6.364 -36.810 1.00 11.90 309 VAL A CA 1
ATOM 2257 C C . VAL A 1 309 ? 2.021 6.243 -35.387 1.00 12.25 309 VAL A C 1
ATOM 2258 O O . VAL A 1 309 ? 1.864 7.158 -34.574 1.00 12.56 309 VAL A O 1
ATOM 2262 N N . ALA A 1 310 ? 2.707 5.142 -35.098 1.00 12.76 310 ALA A N 1
ATOM 2263 C CA . ALA A 1 310 ? 3.283 4.911 -33.777 1.00 14.29 310 ALA A CA 1
ATOM 2264 C C . ALA A 1 310 ? 4.236 6.050 -33.417 1.00 15.49 310 ALA A C 1
ATOM 2265 O O . ALA A 1 310 ? 4.305 6.504 -32.258 1.00 17.99 310 ALA A O 1
ATOM 2267 N N . GLY A 1 311 ? 4.959 6.502 -34.426 1.00 16.93 311 GLY A N 1
ATOM 2268 C CA . GLY A 1 311 ? 5.965 7.546 -34.252 1.00 17.75 311 GLY A CA 1
ATOM 2269 C C . GLY A 1 311 ? 5.451 8.971 -34.270 1.00 18.19 311 GLY A C 1
ATOM 2270 O O . GLY A 1 311 ? 6.262 9.911 -34.205 1.00 19.00 311 GLY A O 1
ATOM 2271 N N . GLY A 1 312 ? 4.131 9.158 -34.358 1.00 16.53 312 GLY A N 1
ATOM 2272 C CA . GLY A 1 312 ? 3.568 10.529 -34.403 1.00 16.20 312 GLY A CA 1
ATOM 2273 C C . GLY A 1 312 ? 3.973 11.343 -35.618 1.00 16.12 312 GLY A C 1
ATOM 2274 O O . GLY A 1 312 ? 4.009 12.592 -35.576 1.00 15.58 312 GLY A O 1
ATOM 2275 N N . GLU A 1 313 ? 4.253 10.661 -36.725 1.00 15.02 313 GLU A N 1
ATOM 2276 C CA . GLU A 1 313 ? 4.638 11.312 -37.963 1.00 16.09 313 GLU A CA 1
ATOM 2277 C C . GLU A 1 313 ? 3.458 11.530 -38.925 1.00 15.60 313 GLU A C 1
ATOM 2278 O O . GLU A 1 313 ? 3.452 12.478 -39.725 1.00 16.69 313 GLU A O 1
ATOM 2284 N N . HIS A 1 314 ? 2.465 10.643 -38.840 1.00 15.16 314 HIS A N 1
ATOM 2285 C CA . HIS A 1 314 ? 1.180 10.839 -39.505 1.00 14.68 314 HIS A CA 1
ATOM 2286 C C . HIS A 1 314 ? 0.097 10.378 -38.539 1.00 13.09 314 HIS A C 1
ATOM 2287 O O . HIS A 1 314 ? 0.337 9.510 -37.715 1.00 12.22 314 HIS A O 1
ATOM 2294 N N . SER A 1 315 ? -1.080 10.993 -38.610 1.00 12.26 315 SER A N 1
ATOM 2295 C CA . SER A 1 315 ? -2.090 10.702 -37.600 1.00 11.12 315 SER A CA 1
ATOM 2296 C C . SER A 1 315 ? -2.726 9.333 -37.860 1.00 10.96 315 SER A C 1
ATOM 2297 O O . SER A 1 315 ? -2.579 8.770 -38.950 1.00 10.71 315 SER A O 1
ATOM 2300 N N . PRO A 1 316 ? -3.433 8.785 -36.858 1.00 10.83 316 PRO A N 1
ATOM 2301 C CA . PRO A 1 316 ? -4.072 7.475 -37.081 1.00 10.67 316 PRO A CA 1
ATOM 2302 C C . PRO A 1 316 ? -4.937 7.438 -38.350 1.00 10.58 316 PRO A C 1
ATOM 2303 O O . PRO A 1 316 ? -4.882 6.437 -39.074 1.00 11.28 316 PRO A O 1
ATOM 2307 N N . ALA A 1 317 ? -5.709 8.500 -38.632 1.00 11.13 317 ALA A N 1
ATOM 2308 C CA . ALA A 1 317 ? -6.565 8.521 -39.829 1.00 11.60 317 ALA A CA 1
ATOM 2309 C C . ALA A 1 317 ? -5.750 8.520 -41.130 1.00 11.18 317 ALA A C 1
ATOM 2310 O O . ALA A 1 317 ? -6.127 7.869 -42.109 1.00 12.07 317 ALA A O 1
ATOM 2312 N N . ALA A 1 318 ? -4.620 9.230 -41.134 1.00 12.11 318 ALA A N 1
ATOM 2313 C CA . ALA A 1 318 ? -3.731 9.214 -42.286 1.00 11.87 318 ALA A CA 1
ATOM 2314 C C . ALA A 1 318 ? -3.124 7.820 -42.487 1.00 11.70 318 ALA A C 1
ATOM 2315 O O . ALA A 1 318 ? -3.032 7.346 -43.642 1.00 11.51 318 ALA A O 1
ATOM 2317 N N . GLY A 1 319 ? -2.758 7.139 -41.400 1.00 11.10 319 GLY A N 1
ATOM 2318 C CA . GLY A 1 319 ? -2.279 5.755 -41.532 1.00 12.42 319 GLY A CA 1
ATOM 2319 C C . GLY A 1 319 ? -3.361 4.846 -42.086 1.00 11.96 319 GLY A C 1
ATOM 2320 O O . GLY A 1 319 ? -3.121 4.037 -42.986 1.00 11.82 319 GLY A O 1
ATOM 2321 N N . ALA A 1 320 ? -4.579 4.994 -41.575 1.00 11.75 320 ALA A N 1
ATOM 2322 C CA . ALA A 1 320 ? -5.653 4.140 -42.051 1.00 12.47 320 ALA A CA 1
ATOM 2323 C C . ALA A 1 320 ? -5.927 4.367 -43.548 1.00 12.86 320 ALA A C 1
ATOM 2324 O O . ALA A 1 320 ? -6.189 3.419 -44.279 1.00 12.96 320 ALA A O 1
ATOM 2326 N N . ASP A 1 321 ? -5.856 5.627 -43.990 1.00 13.26 321 ASP A N 1
ATOM 2327 C CA . ASP A 1 321 ? -6.041 5.944 -45.407 1.00 14.37 321 ASP A CA 1
ATOM 2328 C C . ASP A 1 321 ? -4.927 5.309 -46.255 1.00 14.46 321 ASP A C 1
ATOM 2329 O O . ASP A 1 321 ? -5.184 4.845 -47.372 1.00 15.32 321 ASP A O 1
ATOM 2334 N N . ALA A 1 322 ? -3.695 5.324 -45.749 1.00 14.77 322 ALA A N 1
ATOM 2335 C CA . ALA A 1 322 ? -2.564 4.673 -46.424 1.00 14.67 322 ALA A CA 1
ATOM 2336 C C . ALA A 1 322 ? -2.834 3.173 -46.604 1.00 14.82 322 ALA A C 1
ATOM 2337 O O . ALA A 1 322 ? -2.605 2.612 -47.677 1.00 14.85 322 ALA A O 1
ATOM 2339 N N . ILE A 1 323 ? -3.294 2.525 -45.531 1.00 14.31 323 ILE A N 1
ATOM 2340 C CA . ILE A 1 323 ? -3.684 1.113 -45.593 1.00 15.47 323 ILE A CA 1
ATOM 2341 C C . ILE A 1 323 ? -4.786 0.902 -46.631 1.00 16.00 323 ILE A C 1
ATOM 2342 O O . ILE A 1 323 ? -4.726 -0.041 -47.430 1.00 16.60 323 ILE A O 1
ATOM 2347 N N . ALA A 1 324 ? -5.773 1.804 -46.653 1.00 16.46 324 ALA A N 1
ATOM 2348 C CA . ALA A 1 324 ? -6.872 1.722 -47.624 1.00 18.22 324 ALA A CA 1
ATOM 2349 C C . ALA A 1 324 ? -6.344 1.699 -49.065 1.00 19.30 324 ALA A C 1
ATOM 2350 O O . ALA A 1 324 ? -6.836 0.927 -49.904 1.00 19.98 324 ALA A O 1
ATOM 2352 N N . THR A 1 325 ? -5.331 2.509 -49.350 1.00 20.59 325 THR A N 1
ATOM 2353 C CA . THR A 1 325 ? -4.787 2.542 -50.715 1.00 22.05 325 THR A CA 1
ATOM 2354 C C . THR A 1 325 ? -4.157 1.210 -51.077 1.00 22.64 325 THR A C 1
ATOM 2355 O O . THR A 1 325 ? -4.212 0.798 -52.233 1.00 22.73 325 THR A O 1
ATOM 2359 N N . LEU A 1 326 ? -3.567 0.534 -50.094 1.00 22.66 326 LEU A N 1
ATOM 2360 C CA . LEU A 1 326 ? -2.932 -0.759 -50.344 1.00 24.18 326 LEU A CA 1
ATOM 2361 C C . LEU A 1 326 ? -3.950 -1.815 -50.726 1.00 25.79 326 LEU A C 1
ATOM 2362 O O . LEU A 1 326 ? -3.678 -2.659 -51.584 1.00 26.06 326 LEU A O 1
ATOM 2367 N N . ILE A 1 327 ? -5.098 -1.782 -50.044 1.00 27.48 327 ILE A N 1
ATOM 2368 C CA . ILE A 1 327 ? -6.210 -2.702 -50.285 1.00 29.85 327 ILE A CA 1
ATOM 2369 C C . ILE A 1 327 ? -6.786 -2.469 -51.685 1.00 30.98 327 ILE A C 1
ATOM 2370 O O . ILE A 1 327 ? -7.054 -3.427 -52.419 1.00 31.51 327 ILE A O 1
ATOM 2375 N N . GLY A 1 328 ? -6.949 -1.198 -52.051 1.00 32.35 328 GLY A N 1
ATOM 2376 C CA . GLY A 1 328 ? -7.371 -0.812 -53.406 1.00 34.20 328 GLY A CA 1
ATOM 2377 C C . GLY A 1 328 ? -6.424 -1.272 -54.511 1.00 35.51 328 GLY A C 1
ATOM 2378 O O . GLY A 1 328 ? -6.872 -1.726 -55.573 1.00 35.72 328 GLY A O 1
ATOM 2379 N N . LEU A 1 329 ? -5.119 -1.151 -54.261 1.00 36.44 329 LEU A N 1
ATOM 2380 C CA . LEU A 1 329 ? -4.086 -1.660 -55.167 1.00 37.52 329 LEU A CA 1
ATOM 2381 C C . LEU A 1 329 ? -4.190 -3.177 -55.295 1.00 37.82 329 LEU A C 1
ATOM 2382 O O . LEU A 1 329 ? -4.260 -3.707 -56.408 1.00 38.45 329 LEU A O 1
ATOM 2387 N N . PRO B 1 6 ? -11.898 26.066 -49.311 1.00 37.74 6 PRO B N 1
ATOM 2388 C CA . PRO B 1 6 ? -11.033 27.140 -48.825 1.00 37.25 6 PRO B CA 1
ATOM 2389 C C . PRO B 1 6 ? -9.571 26.705 -48.694 1.00 36.43 6 PRO B C 1
ATOM 2390 O O . PRO B 1 6 ? -9.275 25.509 -48.744 1.00 36.97 6 PRO B O 1
ATOM 2394 N N . ASP B 1 7 ? -8.686 27.683 -48.513 1.00 35.08 7 ASP B N 1
ATOM 2395 C CA . ASP B 1 7 ? -7.242 27.473 -48.495 1.00 33.61 7 ASP B CA 1
ATOM 2396 C C . ASP B 1 7 ? -6.785 26.796 -47.205 1.00 32.09 7 ASP B C 1
ATOM 2397 O O . ASP B 1 7 ? -6.911 27.363 -46.107 1.00 31.15 7 ASP B O 1
ATOM 2410 N N . ASP B 1 9 ? -3.695 25.874 -46.392 1.00 25.90 9 ASP B N 1
ATOM 2411 C CA . ASP B 1 9 ? -2.450 26.419 -45.870 1.00 25.46 9 ASP B CA 1
ATOM 2412 C C . ASP B 1 9 ? -2.740 27.619 -44.967 1.00 23.68 9 ASP B C 1
ATOM 2413 O O . ASP B 1 9 ? -2.135 27.765 -43.898 1.00 22.92 9 ASP B O 1
ATOM 2418 N N . THR B 1 10 ? -3.679 28.463 -45.392 1.00 21.97 10 THR B N 1
ATOM 2419 C CA . THR B 1 10 ? -4.094 29.603 -44.576 1.00 20.62 10 THR B CA 1
ATOM 2420 C C . THR B 1 10 ? -4.783 29.096 -43.322 1.00 19.42 10 THR B C 1
ATOM 2421 O O . THR B 1 10 ? -4.531 29.601 -42.229 1.00 18.34 10 THR B O 1
ATOM 2425 N N . LEU B 1 11 ? -5.631 28.083 -43.481 1.00 17.32 11 LEU B N 1
ATOM 2426 C CA . LEU B 1 11 ? -6.306 27.483 -42.321 1.00 16.59 11 LEU B CA 1
ATOM 2427 C C . LEU B 1 11 ? -5.291 26.986 -41.289 1.00 16.09 11 LEU B C 1
ATOM 2428 O O . LEU B 1 11 ? -5.429 27.275 -40.087 1.00 16.00 11 LEU B O 1
ATOM 2433 N N . ARG B 1 12 ? -4.276 26.251 -41.754 1.00 15.43 12 ARG B N 1
ATOM 2434 C CA . ARG B 1 12 ? -3.245 25.709 -40.864 1.00 15.59 12 ARG B CA 1
ATOM 2435 C C . ARG B 1 12 ? -2.498 26.814 -40.113 1.00 15.26 12 ARG B C 1
ATOM 2436 O O . ARG B 1 12 ? -2.352 26.766 -38.895 1.00 13.95 12 ARG B O 1
ATOM 2444 N N . GLU B 1 13 ? -2.041 27.826 -40.850 1.00 15.28 13 GLU B N 1
ATOM 2445 C CA . GLU B 1 13 ? -1.266 28.903 -40.216 1.00 16.19 13 GLU B CA 1
ATOM 2446 C C . GLU B 1 13 ? -2.070 29.644 -39.151 1.00 15.99 13 GLU B C 1
ATOM 2447 O O . GLU B 1 13 ? -1.549 29.971 -38.083 1.00 16.45 13 GLU B O 1
ATOM 2453 N N . ARG B 1 14 ? -3.345 29.877 -39.437 1.00 15.65 14 ARG B N 1
ATOM 2454 C CA . ARG B 1 14 ? -4.225 30.533 -38.469 1.00 15.24 14 ARG B CA 1
ATOM 2455 C C . ARG B 1 14 ? -4.448 29.669 -37.215 1.00 14.74 14 ARG B C 1
ATOM 2456 O O . ARG B 1 14 ? -4.313 30.150 -36.087 1.00 13.75 14 ARG B O 1
ATOM 2464 N N . LEU B 1 15 ? -4.757 28.388 -37.439 1.00 14.05 15 LEU B N 1
ATOM 2465 C CA . LEU B 1 15 ? -4.963 27.441 -36.346 1.00 13.72 15 LEU B CA 1
ATOM 2466 C C . LEU B 1 15 ? -3.744 27.430 -35.402 1.00 13.44 15 LEU B C 1
ATOM 2467 O O . LEU B 1 15 ? -3.869 27.539 -34.183 1.00 13.28 15 LEU B O 1
ATOM 2472 N N . LEU B 1 16 ? -2.558 27.350 -35.996 1.00 12.31 16 LEU B N 1
ATOM 2473 C CA . LEU B 1 16 ? -1.322 27.270 -35.240 1.00 13.25 16 LEU B CA 1
ATOM 2474 C C . LEU B 1 16 ? -1.032 28.545 -34.450 1.00 13.76 16 LEU B C 1
ATOM 2475 O O . LEU B 1 16 ? -0.344 28.497 -33.440 1.00 13.71 16 LEU B O 1
ATOM 2480 N N . ALA B 1 17 ? -1.570 29.673 -34.915 1.00 14.41 17 ALA B N 1
ATOM 2481 C CA . ALA B 1 17 ? -1.387 30.949 -34.219 1.00 16.25 17 ALA B CA 1
ATOM 2482 C C . ALA B 1 17 ? -2.471 31.179 -33.164 1.00 17.60 17 ALA B C 1
ATOM 2483 O O . ALA B 1 17 ? -2.534 32.255 -32.538 1.00 18.08 17 ALA B O 1
ATOM 2485 N N . GLY B 1 18 ? -3.303 30.151 -32.956 1.00 17.83 18 GLY B N 1
ATOM 2486 C CA . GLY B 1 18 ? -4.274 30.169 -31.875 1.00 19.74 18 GLY B CA 1
ATOM 2487 C C . GLY B 1 18 ? -5.627 30.742 -32.272 1.00 19.60 18 GLY B C 1
ATOM 2488 O O . GLY B 1 18 ? -6.444 31.059 -31.395 1.00 21.43 18 GLY B O 1
ATOM 2489 N N . ASP B 1 19 ? -5.868 30.883 -33.575 1.00 19.36 19 ASP B N 1
ATOM 2490 C CA . ASP B 1 19 ? -7.169 31.315 -34.118 1.00 18.29 19 ASP B CA 1
ATOM 2491 C C . ASP B 1 19 ? -8.238 30.251 -33.842 1.00 18.62 19 ASP B C 1
ATOM 2492 O O . ASP B 1 19 ? -8.279 29.207 -34.497 1.00 16.73 19 ASP B O 1
ATOM 2497 N N . ARG B 1 20 ? -9.122 30.536 -32.881 1.00 17.85 20 ARG B N 1
ATOM 2498 C CA . ARG B 1 20 ? -10.110 29.534 -32.432 1.00 18.80 20 ARG B CA 1
ATOM 2499 C C . ARG B 1 20 ? -11.167 29.197 -33.504 1.00 18.02 20 ARG B C 1
ATOM 2500 O O . ARG B 1 20 ? -11.649 28.053 -33.594 1.00 17.76 20 ARG B O 1
ATOM 2508 N N . ALA B 1 21 ? -11.514 30.158 -34.360 1.00 17.49 21 ALA B N 1
ATOM 2509 C CA . ALA B 1 21 ? -12.437 29.874 -35.465 1.00 17.10 21 ALA B CA 1
ATOM 2510 C C . ALA B 1 21 ? -11.815 28.969 -36.525 1.00 16.38 21 ALA B C 1
ATOM 2511 O O . ALA B 1 21 ? -12.479 28.124 -37.116 1.00 16.11 21 ALA B O 1
ATOM 2513 N N . ALA B 1 22 ? -10.528 29.169 -36.770 1.00 15.72 22 ALA B N 1
ATOM 2514 C CA . ALA B 1 22 ? -9.801 28.318 -37.714 1.00 14.84 22 ALA B CA 1
ATOM 2515 C C . ALA B 1 22 ? -9.768 26.878 -37.162 1.00 14.05 22 ALA B C 1
ATOM 2516 O O . ALA B 1 22 ? -9.995 25.911 -37.905 1.00 14.03 22 ALA B O 1
ATOM 2518 N N . LEU B 1 23 ? -9.502 26.769 -35.864 1.00 13.45 23 LEU B N 1
ATOM 2519 C CA . LEU B 1 23 ? -9.509 25.472 -35.165 1.00 13.18 23 LEU B CA 1
ATOM 2520 C C . LEU B 1 23 ? -10.870 24.783 -35.328 1.00 12.83 23 LEU B C 1
ATOM 2521 O O . LEU B 1 23 ? -10.939 23.605 -35.674 1.00 12.19 23 LEU B O 1
ATOM 2526 N N . ALA B 1 24 ? -11.958 25.524 -35.097 1.00 11.83 24 ALA B N 1
ATOM 2527 C CA . ALA B 1 24 ? -13.291 24.940 -35.236 1.00 12.88 24 ALA B CA 1
ATOM 2528 C C . ALA B 1 24 ? -13.586 24.484 -36.663 1.00 12.70 24 ALA B C 1
ATOM 2529 O O . ALA B 1 24 ? -14.211 23.445 -36.866 1.00 12.78 24 ALA B O 1
ATOM 2531 N N . ARG B 1 25 ? -13.123 25.258 -37.650 1.00 12.85 25 ARG B N 1
ATOM 2532 C CA . ARG B 1 25 ? -13.306 24.902 -39.055 1.00 14.80 25 ARG B CA 1
ATOM 2533 C C . ARG B 1 25 ? -12.559 23.601 -39.372 1.00 13.19 25 ARG B C 1
ATOM 2534 O O . ARG B 1 25 ? -13.113 22.715 -40.002 1.00 13.06 25 ARG B O 1
ATOM 2542 N N . ALA B 1 26 ? -11.324 23.467 -38.879 1.00 12.92 26 ALA B N 1
ATOM 2543 C CA . ALA B 1 26 ? -10.537 22.236 -39.116 1.00 12.11 26 ALA B CA 1
ATOM 2544 C C . ALA B 1 26 ? -11.203 21.019 -38.446 1.00 12.38 26 ALA B C 1
ATOM 2545 O O . ALA B 1 26 ? -11.273 19.924 -39.036 1.00 11.93 26 ALA B O 1
ATOM 2547 N N . ILE B 1 27 ? -11.683 21.219 -37.218 1.00 11.83 27 ILE B N 1
ATOM 2548 C CA . ILE B 1 27 ? -12.380 20.146 -36.488 1.00 11.90 27 ILE B CA 1
ATOM 2549 C C . ILE B 1 27 ? -13.612 19.677 -37.252 1.00 12.70 27 ILE B C 1
ATOM 2550 O O . ILE B 1 27 ? -13.840 18.478 -37.403 1.00 11.55 27 ILE B O 1
ATOM 2555 N N . THR B 1 28 ? -14.408 20.629 -37.750 1.00 11.81 28 THR B N 1
ATOM 2556 C CA . THR B 1 28 ? -15.597 20.308 -38.541 1.00 13.23 28 THR B CA 1
ATOM 2557 C C . THR B 1 28 ? -15.260 19.389 -39.723 1.00 12.70 28 THR B C 1
ATOM 2558 O O . THR B 1 28 ? -15.967 18.413 -39.988 1.00 13.67 28 THR B O 1
ATOM 2562 N N . LEU B 1 29 ? -14.151 19.681 -40.406 1.00 12.51 29 LEU B N 1
ATOM 2563 C CA . LEU B 1 29 ? -13.698 18.813 -41.506 1.00 13.07 29 LEU B CA 1
ATOM 2564 C C . LEU B 1 29 ? -13.275 17.421 -41.008 1.00 13.01 29 LEU B C 1
ATOM 2565 O O . LEU B 1 29 ? -13.722 16.393 -41.559 1.00 12.70 29 LEU B O 1
ATOM 2570 N N . ALA B 1 30 ? -12.441 17.396 -39.971 1.00 12.30 30 ALA B N 1
ATOM 2571 C CA . ALA B 1 30 ? -11.951 16.129 -39.402 1.00 12.09 30 ALA B CA 1
ATOM 2572 C C . ALA B 1 30 ? -13.070 15.224 -38.893 1.00 13.19 30 ALA B C 1
ATOM 2573 O O . ALA B 1 30 ? -12.990 13.997 -38.998 1.00 13.45 30 ALA B O 1
ATOM 2575 N N . GLU B 1 31 ? -14.109 15.831 -38.329 1.00 12.22 31 GLU B N 1
ATOM 2576 C CA . GLU B 1 31 ? -15.202 15.065 -37.733 1.00 13.31 31 GLU B CA 1
ATOM 2577 C C . GLU B 1 31 ? -16.353 14.817 -38.726 1.00 13.97 31 GLU B C 1
ATOM 2578 O O . GLU B 1 31 ? -17.359 14.181 -38.360 1.00 14.41 31 GLU B O 1
ATOM 2584 N N . SER B 1 32 ? -16.198 15.301 -39.965 1.00 14.01 32 SER B N 1
ATOM 2585 C CA . SER B 1 32 ? -17.275 15.245 -40.963 1.00 14.56 32 SER B CA 1
ATOM 2586 C C . SER B 1 32 ? -17.710 13.819 -41.258 1.00 14.54 32 SER B C 1
ATOM 2587 O O . SER B 1 32 ? -16.899 12.894 -41.240 1.00 14.14 32 SER B O 1
ATOM 2590 N N . ARG B 1 33 ? -18.997 13.625 -41.549 1.00 15.36 33 ARG B N 1
ATOM 2591 C CA . ARG B 1 33 ? -19.431 12.326 -42.029 1.00 17.25 33 ARG B CA 1
ATOM 2592 C C . ARG B 1 33 ? -19.316 12.253 -43.549 1.00 17.34 33 ARG B C 1
ATOM 2593 O O . ARG B 1 33 ? -19.696 11.252 -44.147 1.00 19.52 33 ARG B O 1
ATOM 2601 N N . ARG B 1 34 ? -18.777 13.309 -44.164 1.00 16.98 34 ARG B N 1
ATOM 2602 C CA . ARG B 1 34 ? -18.474 13.302 -45.591 1.00 16.46 34 ARG B CA 1
ATOM 2603 C C . ARG B 1 34 ? -17.016 12.918 -45.808 1.00 16.55 34 ARG B C 1
ATOM 2604 O O . ARG B 1 34 ? -16.115 13.593 -45.315 1.00 15.93 34 ARG B O 1
ATOM 2612 N N . ALA B 1 35 ? -16.780 11.851 -46.566 1.00 16.34 35 ALA B N 1
ATOM 2613 C CA . ALA B 1 35 ? -15.411 11.401 -46.771 1.00 16.39 35 ALA B CA 1
ATOM 2614 C C . ALA B 1 35 ? -14.528 12.457 -47.432 1.00 16.40 35 ALA B C 1
ATOM 2615 O O . ALA B 1 35 ? -13.346 12.564 -47.081 1.00 16.23 35 ALA B O 1
ATOM 2617 N N . ASP B 1 36 ? -15.089 13.244 -48.361 1.00 16.11 36 ASP B N 1
ATOM 2618 C CA . ASP B 1 36 ? -14.292 14.271 -49.058 1.00 17.40 36 ASP B CA 1
ATOM 2619 C C . ASP B 1 36 ? -13.819 15.379 -48.115 1.00 16.17 36 ASP B C 1
ATOM 2620 O O . ASP B 1 36 ? -12.700 15.884 -48.245 1.00 16.49 36 ASP B O 1
ATOM 2625 N N . HIS B 1 37 ? -14.664 15.738 -47.156 1.00 15.78 37 HIS B N 1
ATOM 2626 C CA . HIS B 1 37 ? -14.302 16.716 -46.138 1.00 15.61 37 HIS B CA 1
ATOM 2627 C C . HIS B 1 37 ? -13.176 16.218 -45.220 1.00 14.45 37 HIS B C 1
ATOM 2628 O O . HIS B 1 37 ? -12.217 16.939 -44.956 1.00 14.98 37 HIS B O 1
ATOM 2635 N N . ARG B 1 38 ? -13.312 14.989 -44.733 1.00 13.95 38 ARG B N 1
ATOM 2636 C CA . ARG B 1 38 ? -12.260 14.379 -43.927 1.00 13.95 38 ARG B CA 1
ATOM 2637 C C . ARG B 1 38 ? -10.949 14.301 -44.725 1.00 14.56 38 ARG B C 1
ATOM 2638 O O . ARG B 1 38 ? -9.889 14.681 -44.220 1.00 14.62 38 ARG B O 1
ATOM 2646 N N . ALA B 1 39 ? -11.025 13.826 -45.978 1.00 14.62 39 ALA B N 1
ATOM 2647 C CA . ALA B 1 39 ? -9.824 13.759 -46.830 1.00 16.21 39 ALA B CA 1
ATOM 2648 C C . ALA B 1 39 ? -9.123 15.102 -46.961 1.00 16.80 39 ALA B C 1
ATOM 2649 O O . ALA B 1 39 ? -7.887 15.158 -46.952 1.00 16.90 39 ALA B O 1
ATOM 2651 N N . ALA B 1 40 ? -9.906 16.180 -47.033 1.00 16.52 40 ALA B N 1
ATOM 2652 C CA . ALA B 1 40 ? -9.367 17.519 -47.297 1.00 17.27 40 ALA B CA 1
ATOM 2653 C C . ALA B 1 40 ? -8.449 18.066 -46.192 1.00 16.91 40 ALA B C 1
ATOM 2654 O O . ALA B 1 40 ? -7.623 18.953 -46.452 1.00 17.37 40 ALA B O 1
ATOM 2656 N N . VAL B 1 41 ? -8.605 17.559 -44.962 1.00 15.12 41 VAL B N 1
ATOM 2657 C CA . VAL B 1 41 ? -7.883 18.068 -43.796 1.00 15.36 41 VAL B CA 1
ATOM 2658 C C . VAL B 1 41 ? -6.737 17.115 -43.324 1.00 14.24 41 VAL B C 1
ATOM 2659 O O . VAL B 1 41 ? -5.996 17.412 -42.386 1.00 13.10 41 VAL B O 1
ATOM 2663 N N . ARG B 1 42 ? -6.573 15.977 -44.002 1.00 14.27 42 ARG B N 1
ATOM 2664 C CA . ARG B 1 42 ? -5.537 15.003 -43.595 1.00 14.20 42 ARG B CA 1
ATOM 2665 C C . ARG B 1 42 ? -4.109 15.569 -43.583 1.00 14.29 42 ARG B C 1
ATOM 2666 O O . ARG B 1 42 ? -3.366 15.384 -42.604 1.00 13.96 42 ARG B O 1
ATOM 2674 N N . ASP B 1 43 ? -3.725 16.263 -44.656 1.00 14.71 43 ASP B N 1
ATOM 2675 C CA . ASP B 1 43 ? -2.365 16.823 -44.722 1.00 15.47 43 ASP B CA 1
ATOM 2676 C C . ASP B 1 43 ? -2.170 17.930 -43.697 1.00 14.92 43 ASP B C 1
ATOM 2677 O O . ASP B 1 43 ? -1.088 18.038 -43.124 1.00 15.37 43 ASP B O 1
ATOM 2682 N N . LEU B 1 44 ? -3.217 18.730 -43.455 1.00 13.78 44 LEU B N 1
ATOM 2683 C CA . LEU B 1 44 ? -3.167 19.765 -42.420 1.00 13.42 44 LEU B CA 1
ATOM 2684 C C . LEU B 1 44 ? -2.838 19.152 -41.052 1.00 13.29 44 LEU B C 1
ATOM 2685 O O . LEU B 1 44 ? -1.948 19.622 -40.350 1.00 13.42 44 LEU B O 1
ATOM 2690 N N . ILE B 1 45 ? -3.559 18.085 -40.688 1.00 13.26 45 ILE B N 1
ATOM 2691 C CA . ILE B 1 45 ? -3.344 17.415 -39.409 1.00 12.79 45 ILE B CA 1
ATOM 2692 C C . ILE B 1 45 ? -1.901 16.876 -39.332 1.00 13.03 45 ILE B C 1
ATOM 2693 O O . ILE B 1 45 ? -1.204 17.116 -38.369 1.00 13.41 45 ILE B O 1
ATOM 2698 N N . ASP B 1 46 ? -1.456 16.184 -40.374 1.00 14.10 46 ASP B N 1
ATOM 2699 C CA . ASP B 1 46 ? -0.091 15.646 -40.368 1.00 14.58 46 ASP B CA 1
ATOM 2700 C C . ASP B 1 46 ? 0.959 16.754 -40.291 1.00 15.04 46 ASP B C 1
ATOM 2701 O O . ASP B 1 46 ? 1.964 16.600 -39.580 1.00 15.85 46 ASP B O 1
ATOM 2706 N N . ALA B 1 47 ? 0.700 17.870 -40.970 1.00 13.81 47 ALA B N 1
ATOM 2707 C CA . ALA B 1 47 ? 1.645 18.993 -40.968 1.00 14.11 47 ALA B CA 1
ATOM 2708 C C . ALA B 1 47 ? 1.803 19.596 -39.593 1.00 14.38 47 ALA B C 1
ATOM 2709 O O . ALA B 1 47 ? 2.887 20.061 -39.238 1.00 15.80 47 ALA B O 1
ATOM 2711 N N . VAL B 1 48 ? 0.727 19.577 -38.798 1.00 13.59 48 VAL B N 1
ATOM 2712 C CA . VAL B 1 48 ? 0.779 20.132 -37.450 1.00 14.05 48 VAL B CA 1
ATOM 2713 C C . VAL B 1 48 ? 1.200 19.171 -36.322 1.00 13.54 48 VAL B C 1
ATOM 2714 O O . VAL B 1 48 ? 1.350 19.596 -35.162 1.00 14.02 48 VAL B O 1
ATOM 2718 N N . LEU B 1 49 ? 1.408 17.887 -36.640 1.00 13.28 49 LEU B N 1
ATOM 2719 C CA . LEU B 1 49 ? 1.807 16.922 -35.601 1.00 13.98 49 LEU B CA 1
ATOM 2720 C C . LEU B 1 49 ? 3.003 17.295 -34.721 1.00 14.54 49 LEU B C 1
ATOM 2721 O O . LEU B 1 49 ? 2.981 17.044 -33.521 1.00 13.97 49 LEU B O 1
ATOM 2726 N N . PRO B 1 50 ? 4.060 17.907 -35.302 1.00 15.61 50 PRO B N 1
ATOM 2727 C CA . PRO B 1 50 ? 5.170 18.311 -34.426 1.00 15.96 50 PRO B CA 1
ATOM 2728 C C . PRO B 1 50 ? 4.803 19.282 -33.300 1.00 16.31 50 PRO B C 1
ATOM 2729 O O . PRO B 1 50 ? 5.577 19.415 -32.332 1.00 17.09 50 PRO B O 1
ATOM 2733 N N . GLN B 1 51 ? 3.634 19.921 -33.409 1.00 16.56 51 GLN B N 1
ATOM 2734 C CA . GLN B 1 51 ? 3.175 20.866 -32.374 1.00 17.08 51 GLN B CA 1
ATOM 2735 C C . GLN B 1 51 ? 2.192 20.230 -31.381 1.00 17.14 51 GLN B C 1
ATOM 2736 O O . GLN B 1 51 ? 1.652 20.916 -30.498 1.00 16.17 51 GLN B O 1
ATOM 2742 N N . THR B 1 52 ? 1.992 18.921 -31.500 1.00 16.05 52 THR B N 1
ATOM 2743 C CA . THR B 1 52 ? 1.045 18.232 -30.621 1.00 15.96 52 THR B CA 1
ATOM 2744 C C . THR B 1 52 ? 1.763 17.554 -29.439 1.00 16.56 52 THR B C 1
ATOM 2745 O O . THR B 1 52 ? 3.018 17.532 -29.363 1.00 16.70 52 THR B O 1
ATOM 2749 N N . GLY B 1 53 ? 0.981 17.009 -28.508 1.00 16.27 53 GLY B N 1
ATOM 2750 C CA . GLY B 1 53 ? 1.515 16.156 -27.443 1.00 17.25 53 GLY B CA 1
ATOM 2751 C C . GLY B 1 53 ? 1.926 16.885 -26.173 1.00 18.04 53 GLY B C 1
ATOM 2752 O O . GLY B 1 53 ? 2.184 16.249 -25.145 1.00 18.69 53 GLY B O 1
ATOM 2753 N N . ARG B 1 54 ? 1.972 18.215 -26.222 1.00 18.46 54 ARG B N 1
ATOM 2754 C CA . ARG B 1 54 ? 2.366 19.007 -25.045 1.00 19.35 54 ARG B CA 1
ATOM 2755 C C . ARG B 1 54 ? 1.127 19.428 -24.238 1.00 19.15 54 ARG B C 1
ATOM 2756 O O . ARG B 1 54 ? 0.921 20.610 -23.912 1.00 21.00 54 ARG B O 1
ATOM 2764 N N . ALA B 1 55 ? 0.278 18.461 -23.946 1.00 17.50 55 ALA B N 1
ATOM 2765 C CA . ALA B 1 55 ? -0.935 18.696 -23.187 1.00 15.77 55 ALA B CA 1
ATOM 2766 C C . ALA B 1 55 ? -1.131 17.532 -22.229 1.00 15.34 55 ALA B C 1
ATOM 2767 O O . ALA B 1 55 ? -0.633 16.436 -22.483 1.00 16.35 55 ALA B O 1
ATOM 2769 N N . ILE B 1 56 ? -1.839 17.770 -21.130 1.00 14.37 56 ILE B N 1
ATOM 2770 C CA . ILE B 1 56 ? -2.278 16.688 -20.255 1.00 14.17 56 ILE B CA 1
ATOM 2771 C C . ILE B 1 56 ? -3.648 16.258 -20.780 1.00 12.80 56 ILE B C 1
ATOM 2772 O O . ILE B 1 56 ? -4.562 17.065 -20.897 1.00 13.25 56 ILE B O 1
ATOM 2777 N N . ARG B 1 57 ? -3.773 14.974 -21.090 1.00 11.28 57 ARG B N 1
ATOM 2778 C CA . ARG B 1 57 ? -5.027 14.427 -21.653 1.00 10.42 57 ARG B CA 1
ATOM 2779 C C . ARG B 1 57 ? -5.717 13.609 -20.573 1.00 11.06 57 ARG B C 1
ATOM 2780 O O . ARG B 1 57 ? -5.169 12.595 -20.121 1.00 11.55 57 ARG B O 1
ATOM 2788 N N . VAL B 1 58 ? -6.904 14.038 -20.161 1.00 10.27 58 VAL B N 1
ATOM 2789 C CA . VAL B 1 58 ? -7.608 13.390 -19.034 1.00 10.60 58 VAL B CA 1
ATOM 2790 C C . VAL B 1 58 ? -8.984 12.901 -19.479 1.00 10.20 58 VAL B C 1
ATOM 2791 O O . VAL B 1 58 ? -9.793 13.699 -19.986 1.00 10.89 58 VAL B O 1
ATOM 2795 N N . GLY B 1 59 ? -9.258 11.609 -19.296 1.00 9.98 59 GLY B N 1
ATOM 2796 C CA . GLY B 1 59 ? -10.619 11.110 -19.510 1.00 10.46 59 GLY B CA 1
ATOM 2797 C C . GLY B 1 59 ? -11.384 11.144 -18.213 1.00 11.09 59 GLY B C 1
ATOM 2798 O O . GLY B 1 59 ? -10.813 10.853 -17.140 1.00 11.88 59 GLY B O 1
ATOM 2799 N N . ILE B 1 60 ? -12.670 11.466 -18.300 1.00 11.04 60 ILE B N 1
ATOM 2800 C CA . ILE B 1 60 ? -13.503 11.595 -17.109 1.00 12.60 60 ILE B CA 1
ATOM 2801 C C . ILE B 1 60 ? -14.825 10.881 -17.338 1.00 12.65 60 ILE B C 1
ATOM 2802 O O . ILE B 1 60 ? -15.496 11.106 -18.349 1.00 12.93 60 ILE B O 1
ATOM 2807 N N . THR B 1 61 ? -15.193 10.015 -16.398 1.00 13.15 61 THR B N 1
ATOM 2808 C CA . THR B 1 61 ? -16.471 9.312 -16.494 1.00 14.37 61 THR B CA 1
ATOM 2809 C C . THR B 1 61 ? -17.184 9.319 -15.134 1.00 14.86 61 THR B C 1
ATOM 2810 O O . THR B 1 61 ? -16.587 9.658 -14.101 1.00 15.36 61 THR B O 1
ATOM 2814 N N . GLY B 1 62 ? -18.464 8.965 -15.154 1.00 15.64 62 GLY B N 1
ATOM 2815 C CA . GLY B 1 62 ? -19.257 8.808 -13.947 1.00 17.41 62 GLY B CA 1
ATOM 2816 C C . GLY B 1 62 ? -20.708 8.618 -14.342 1.00 18.66 62 GLY B C 1
ATOM 2817 O O . GLY B 1 62 ? -21.127 9.051 -15.422 1.00 18.94 62 GLY B O 1
ATOM 2818 N N . VAL B 1 63 ? -21.463 7.954 -13.478 1.00 20.31 63 VAL B N 1
ATOM 2819 C CA . VAL B 1 63 ? -22.873 7.703 -13.750 1.00 21.57 63 VAL B CA 1
ATOM 2820 C C . VAL B 1 63 ? -23.677 9.008 -13.844 1.00 23.04 63 VAL B C 1
ATOM 2821 O O . VAL B 1 63 ? -23.345 9.985 -13.171 1.00 22.88 63 VAL B O 1
ATOM 2825 N N . PRO B 1 64 ? -24.706 9.044 -14.721 1.00 24.67 64 PRO B N 1
ATOM 2826 C CA . PRO B 1 64 ? -25.640 10.172 -14.698 1.00 25.37 64 PRO B CA 1
ATOM 2827 C C . PRO B 1 64 ? -26.060 10.504 -13.265 1.00 25.54 64 PRO B C 1
ATOM 2828 O O . PRO B 1 64 ? -26.369 9.607 -12.484 1.00 26.30 64 PRO B O 1
ATOM 2832 N N . GLY B 1 65 ? -25.999 11.783 -12.906 1.00 25.71 65 GLY B N 1
ATOM 2833 C CA . GLY B 1 65 ? -26.307 12.220 -11.548 1.00 24.84 65 GLY B CA 1
ATOM 2834 C C . GLY B 1 65 ? -25.139 12.373 -10.587 1.00 24.42 65 GLY B C 1
ATOM 2835 O O . GLY B 1 65 ? -25.311 12.912 -9.492 1.00 25.08 65 GLY B O 1
ATOM 2836 N N . VAL B 1 66 ? -23.944 11.912 -10.968 1.00 22.79 66 VAL B N 1
ATOM 2837 C CA . VAL B 1 66 ? -22.802 11.955 -10.057 1.00 21.53 66 VAL B CA 1
ATOM 2838 C C . VAL B 1 66 ? -22.199 13.354 -9.873 1.00 21.31 66 VAL B C 1
ATOM 2839 O O . VAL B 1 66 ? -21.412 13.578 -8.957 1.00 20.98 66 VAL B O 1
ATOM 2843 N N . GLY B 1 67 ? -22.576 14.281 -10.756 1.00 20.98 67 GLY B N 1
ATOM 2844 C CA . GLY B 1 67 ? -22.045 15.648 -10.735 1.00 20.95 67 GLY B CA 1
ATOM 2845 C C . GLY B 1 67 ? -20.884 15.862 -11.695 1.00 20.58 67 GLY B C 1
ATOM 2846 O O . GLY B 1 67 ? -20.027 16.733 -11.452 1.00 21.12 67 GLY B O 1
ATOM 2847 N N . LYS B 1 68 ? -20.843 15.073 -12.769 1.00 20.15 68 LYS B N 1
ATOM 2848 C CA . LYS B 1 68 ? -19.747 15.123 -13.739 1.00 20.69 68 LYS B CA 1
ATOM 2849 C C . LYS B 1 68 ? -19.638 16.503 -14.412 1.00 20.04 68 LYS B C 1
ATOM 2850 O O . LYS B 1 68 ? -18.560 17.103 -14.446 1.00 19.17 68 LYS B O 1
ATOM 2856 N N . SER B 1 69 ? -20.753 16.992 -14.942 1.00 19.73 69 SER B N 1
ATOM 2857 C CA . SER B 1 69 ? -20.771 18.317 -15.600 1.00 20.27 69 SER B CA 1
ATOM 2858 C C . SER B 1 69 ? -20.364 19.447 -14.657 1.00 19.80 69 SER B C 1
ATOM 2859 O O . SER B 1 69 ? -19.546 20.310 -15.006 1.00 19.94 69 SER B O 1
ATOM 2862 N N . THR B 1 70 ? -20.947 19.455 -13.460 1.00 19.58 70 THR B N 1
ATOM 2863 C CA . THR B 1 70 ? -20.602 20.429 -12.431 1.00 19.60 70 THR B CA 1
ATOM 2864 C C . THR B 1 70 ? -19.112 20.371 -12.064 1.00 18.44 70 THR B C 1
ATOM 2865 O O . THR B 1 70 ? -18.438 21.403 -11.937 1.00 17.58 70 THR B O 1
ATOM 2869 N N . THR B 1 71 ? -18.583 19.154 -11.937 1.00 17.38 71 THR B N 1
ATOM 2870 C CA . THR B 1 71 ? -17.173 18.987 -11.594 1.00 16.54 71 THR B CA 1
ATOM 2871 C C . THR B 1 71 ? -16.240 19.478 -12.712 1.00 16.11 71 THR B C 1
ATOM 2872 O O . THR B 1 71 ? -15.230 20.163 -12.452 1.00 15.79 71 THR B O 1
ATOM 2876 N N . ILE B 1 72 ? -16.576 19.106 -13.949 1.00 15.94 72 ILE B N 1
ATOM 2877 C CA . ILE B 1 72 ? -15.784 19.537 -15.093 1.00 15.74 72 ILE B CA 1
ATOM 2878 C C . ILE B 1 72 ? -15.827 21.053 -15.221 1.00 16.18 72 ILE B C 1
ATOM 2879 O O . ILE B 1 72 ? -14.804 21.671 -15.473 1.00 16.14 72 ILE B O 1
ATOM 2884 N N . ASP B 1 73 ? -16.999 21.647 -15.007 1.00 16.61 73 ASP B N 1
ATOM 2885 C CA . ASP B 1 73 ? -17.139 23.108 -15.050 1.00 17.41 73 ASP B CA 1
ATOM 2886 C C . ASP B 1 73 ? -16.203 23.767 -14.036 1.00 16.85 73 ASP B C 1
ATOM 2887 O O . ASP B 1 73 ? -15.441 24.682 -14.376 1.00 16.82 73 ASP B O 1
ATOM 2892 N N . ALA B 1 74 ? -16.248 23.288 -12.792 1.00 16.26 74 ALA B N 1
ATOM 2893 C CA . ALA B 1 74 ? -15.433 23.845 -11.724 1.00 15.73 74 ALA B CA 1
ATOM 2894 C C . ALA B 1 74 ? -13.928 23.635 -11.939 1.00 15.38 74 ALA B C 1
ATOM 2895 O O . ALA B 1 74 ? -13.119 24.543 -11.725 1.00 16.27 74 ALA B O 1
ATOM 2897 N N . LEU B 1 75 ? -13.551 22.423 -12.343 1.00 14.93 75 LEU B N 1
ATOM 2898 C CA . LEU B 1 75 ? -12.154 22.092 -12.556 1.00 14.80 75 LEU B CA 1
ATOM 2899 C C . LEU B 1 75 ? -11.610 22.900 -13.741 1.00 14.46 75 LEU B C 1
ATOM 2900 O O . LEU B 1 75 ? -10.535 23.481 -13.643 1.00 14.36 75 LEU B O 1
ATOM 2905 N N . GLY B 1 76 ? -12.371 22.959 -14.830 1.00 14.33 76 GLY B N 1
ATOM 2906 C CA . GLY B 1 76 ? -11.967 23.741 -16.014 1.00 14.18 76 GLY B CA 1
ATOM 2907 C C . GLY B 1 76 ? -11.748 25.210 -15.660 1.00 14.88 76 GLY B C 1
ATOM 2908 O O . GLY B 1 76 ? -10.787 25.834 -16.115 1.00 15.09 76 GLY B O 1
ATOM 2909 N N . SER B 1 77 ? -12.632 25.753 -14.828 1.00 15.21 77 SER B N 1
ATOM 2910 C CA . SER B 1 77 ? -12.540 27.161 -14.396 1.00 14.95 7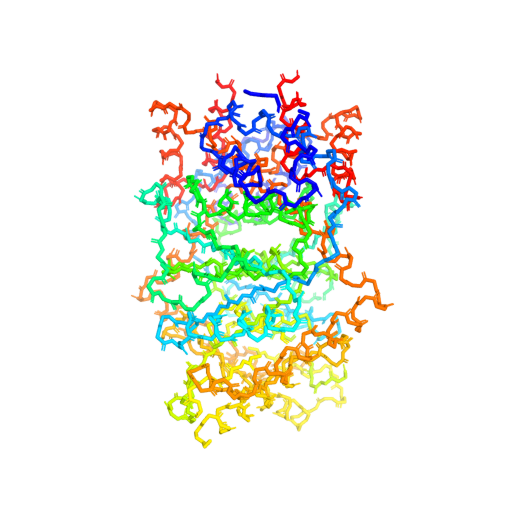7 SER B CA 1
ATOM 2911 C C . SER B 1 77 ? -11.314 27.432 -13.525 1.00 15.24 77 SER B C 1
ATOM 2912 O O . SER B 1 77 ? -10.663 28.463 -13.667 1.00 14.97 77 SER B O 1
ATOM 2915 N N . LEU B 1 78 ? -11.000 26.500 -12.629 1.00 15.09 78 LEU B N 1
ATOM 2916 C CA . LEU B 1 78 ? -9.784 26.595 -11.852 1.00 16.45 78 LEU B CA 1
ATOM 2917 C C . LEU B 1 78 ? -8.571 26.614 -12.774 1.00 15.96 78 LEU B C 1
ATOM 2918 O O . LEU B 1 78 ? -7.620 27.404 -12.596 1.00 16.20 78 LEU B O 1
ATOM 2923 N N . LEU B 1 79 ? -8.601 25.732 -13.771 1.00 14.94 79 LEU B N 1
ATOM 2924 C CA . LEU B 1 79 ? -7.498 25.626 -14.710 1.00 15.08 79 LEU B CA 1
ATOM 2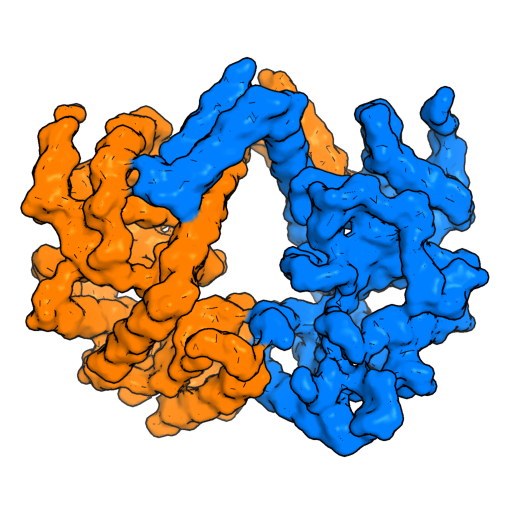925 C C . LEU B 1 79 ? -7.320 26.888 -15.569 1.00 14.89 79 LEU B C 1
ATOM 2926 O O . LEU B 1 79 ? -6.199 27.345 -15.763 1.00 15.78 79 LEU B O 1
ATOM 2931 N N . THR B 1 80 ? -8.416 27.451 -16.075 1.00 15.04 80 THR B N 1
ATOM 2932 C CA . THR B 1 80 ? -8.288 28.638 -16.917 1.00 15.26 80 THR B CA 1
ATOM 2933 C C . THR B 1 80 ? -7.875 29.835 -16.075 1.00 15.82 80 THR B C 1
ATOM 2934 O O . THR B 1 80 ? -7.126 30.678 -16.534 1.00 16.47 80 THR B O 1
ATOM 2938 N N . ALA B 1 81 ? -8.375 29.905 -14.844 1.00 16.87 81 ALA B N 1
ATOM 2939 C CA . ALA B 1 81 ? -7.924 30.951 -13.913 1.00 17.75 81 ALA B CA 1
ATOM 2940 C C . ALA B 1 81 ? -6.410 30.891 -13.668 1.00 18.87 81 ALA B C 1
ATOM 2941 O O . ALA B 1 81 ? -5.760 31.922 -13.441 1.00 19.53 81 ALA B O 1
ATOM 2943 N N . ALA B 1 82 ? -5.844 29.692 -13.741 1.00 18.94 82 ALA B N 1
ATOM 2944 C CA . ALA B 1 82 ? -4.406 29.486 -13.558 1.00 19.72 82 ALA B CA 1
ATOM 2945 C C . ALA B 1 82 ? -3.581 29.630 -14.844 1.00 19.66 82 ALA B C 1
ATOM 2946 O O . ALA B 1 82 ? -2.376 29.344 -14.845 1.00 21.54 82 ALA B O 1
ATOM 2948 N N . GLY B 1 83 ? -4.226 30.077 -15.921 1.00 19.71 83 GLY B N 1
ATOM 2949 C CA . GLY B 1 83 ? -3.557 30.376 -17.181 1.00 19.23 83 GLY B CA 1
ATOM 2950 C C . GLY B 1 83 ? -3.556 29.239 -18.189 1.00 19.31 83 GLY B C 1
ATOM 2951 O O . GLY B 1 83 ? -2.958 29.366 -19.247 1.00 19.05 83 GLY B O 1
ATOM 2952 N N . HIS B 1 84 ? -4.228 28.131 -17.865 1.00 18.21 84 HIS B N 1
ATOM 2953 C CA . HIS B 1 84 ? -4.315 27.022 -18.810 1.00 18.26 84 HIS B CA 1
ATOM 2954 C C . HIS B 1 84 ? -5.348 27.298 -19.895 1.00 16.86 84 HIS B C 1
ATOM 2955 O O . HIS B 1 84 ? -6.304 28.064 -19.699 1.00 16.91 84 HIS B O 1
ATOM 2962 N N . LYS B 1 85 ? -5.134 26.649 -21.042 1.00 16.64 85 LYS B N 1
ATOM 2963 C CA . LYS B 1 85 ? -6.019 26.689 -22.182 1.00 16.51 85 LYS B CA 1
ATOM 2964 C C . LYS B 1 85 ? -6.654 25.296 -22.218 1.00 14.72 85 LYS B C 1
ATOM 2965 O O . LYS B 1 85 ? -5.948 24.306 -22.391 1.00 14.10 85 LYS B O 1
ATOM 2971 N N . VAL B 1 86 ? -7.965 25.234 -22.019 1.00 12.43 86 VAL B N 1
ATOM 2972 C CA . VAL B 1 86 ? -8.653 23.956 -21.742 1.00 12.52 86 VAL B CA 1
ATOM 2973 C C . VAL B 1 86 ? -9.660 23.590 -22.830 1.00 12.20 86 VAL B C 1
ATOM 2974 O O . VAL B 1 86 ? -10.598 24.359 -23.124 1.00 12.52 86 VAL B O 1
ATOM 2978 N N . ALA B 1 87 ? -9.465 22.418 -23.435 1.00 11.28 87 ALA B N 1
ATOM 2979 C CA . ALA B 1 87 ? -10.459 21.885 -24.378 1.00 10.56 87 ALA B CA 1
ATOM 2980 C C . ALA B 1 87 ? -11.242 20.823 -23.642 1.00 11.11 87 ALA B C 1
ATOM 2981 O O . ALA B 1 87 ? -10.660 20.046 -22.858 1.00 11.26 87 ALA B O 1
ATOM 2983 N N . VAL B 1 88 ? -12.552 20.806 -23.893 1.00 11.26 88 VAL B N 1
ATOM 2984 C CA . VAL B 1 88 ? -13.463 19.801 -23.317 1.00 12.07 88 VAL B CA 1
ATOM 2985 C C . VAL B 1 88 ? -14.210 19.132 -24.476 1.00 12.57 88 VAL B C 1
ATOM 2986 O O . VAL B 1 88 ? -15.004 19.790 -25.183 1.00 12.74 88 VAL B O 1
ATOM 2990 N N . LEU B 1 89 ? -13.901 17.850 -24.676 1.00 11.88 89 LEU B N 1
ATOM 2991 C CA . LEU B 1 89 ? -14.430 17.057 -25.778 1.00 12.73 89 LEU B CA 1
ATOM 2992 C C . LEU B 1 89 ? -15.325 15.954 -25.213 1.00 13.99 89 LEU B C 1
ATOM 2993 O O . LEU B 1 89 ? -15.161 15.540 -24.081 1.00 15.17 89 LEU B O 1
ATOM 2998 N N . ALA B 1 90 ? -16.301 15.502 -25.992 1.00 15.15 90 ALA B N 1
ATOM 2999 C CA . ALA B 1 90 ? -17.239 14.502 -25.476 1.00 15.14 90 ALA B CA 1
ATOM 3000 C C . ALA B 1 90 ? -17.248 13.320 -26.408 1.00 15.17 90 ALA B C 1
ATOM 3001 O O . ALA B 1 90 ? -17.017 13.483 -27.613 1.00 15.46 90 ALA B O 1
ATOM 3003 N N . VAL B 1 91 ? -17.483 12.126 -25.865 1.00 15.11 91 VAL B N 1
ATOM 3004 C CA . VAL B 1 91 ? -17.679 10.934 -26.681 1.00 15.83 91 VAL B CA 1
ATOM 3005 C C . VAL B 1 91 ? -19.037 10.362 -26.258 1.00 16.53 91 VAL B C 1
ATOM 3006 O O . VAL B 1 91 ? -19.206 9.975 -25.108 1.00 15.86 91 VAL B O 1
ATOM 3010 N N . ASP B 1 92 ? -19.991 10.364 -27.186 1.00 17.56 92 ASP B N 1
ATOM 3011 C CA . ASP B 1 92 ? -21.378 9.968 -26.902 1.00 19.91 92 ASP B CA 1
ATOM 3012 C C . ASP B 1 92 ? -21.824 8.877 -27.886 1.00 21.40 92 ASP B C 1
ATOM 3013 O O . ASP B 1 92 ? -22.048 9.174 -29.050 1.00 21.21 92 ASP B O 1
ATOM 3018 N N . PRO B 1 93 ? -21.990 7.633 -27.401 1.00 23.34 93 PRO B N 1
ATOM 3019 C CA . PRO B 1 93 ? -22.480 6.505 -28.215 1.00 25.11 93 PRO B CA 1
ATOM 3020 C C . PRO B 1 93 ? -23.832 6.777 -28.896 1.00 25.81 93 PRO B C 1
ATOM 3021 O O . PRO B 1 93 ? -24.090 6.226 -29.983 1.00 27.17 93 PRO B O 1
ATOM 3025 N N . SER B 1 94 ? -24.664 7.637 -28.302 1.00 26.29 94 SER B N 1
ATOM 3026 C CA . SER B 1 94 ? -26.020 7.902 -28.832 1.00 26.89 94 SER B CA 1
ATOM 3027 C C . SER B 1 94 ? -26.009 8.680 -30.157 1.00 27.43 94 SER B C 1
ATOM 3028 O O . SER B 1 94 ? -27.042 8.782 -30.840 1.00 26.86 94 SER B O 1
ATOM 3031 N N . SER B 1 95 ? -24.840 9.228 -30.494 1.00 27.65 95 SER B N 1
ATOM 3032 C CA A SER B 1 95 ? -24.651 9.950 -31.750 0.50 27.79 95 SER B CA 1
ATOM 3033 C CA B SER B 1 95 ? -24.618 9.937 -31.754 0.50 28.01 95 SER B CA 1
ATOM 3034 C C . SER B 1 95 ? -24.954 9.067 -32.962 1.00 28.09 95 SER B C 1
ATOM 3035 O O . SER B 1 95 ? -25.264 9.571 -34.041 1.00 28.70 95 SER B O 1
ATOM 3040 N N . THR B 1 96 ? -24.871 7.744 -32.777 1.00 27.93 96 THR B N 1
ATOM 3041 C CA . THR B 1 96 ? -25.174 6.788 -33.847 1.00 27.86 96 THR B CA 1
ATOM 3042 C C . THR B 1 96 ? -26.666 6.739 -34.162 1.00 27.82 96 THR B C 1
ATOM 3043 O O . THR B 1 96 ? -27.064 6.369 -35.263 1.00 28.42 96 THR B O 1
ATOM 3047 N N . ARG B 1 97 ? -27.476 7.109 -33.177 1.00 26.58 97 ARG B N 1
ATOM 3048 C CA . ARG B 1 97 ? -28.934 7.094 -33.279 1.00 26.36 97 ARG B CA 1
ATOM 3049 C C . ARG B 1 97 ? -29.463 8.467 -33.696 1.00 25.43 97 ARG B C 1
ATOM 3050 O O . ARG B 1 97 ? -30.534 8.583 -34.305 1.00 24.62 97 ARG B O 1
ATOM 3058 N N . THR B 1 98 ? -28.712 9.513 -33.370 1.00 25.07 98 THR B N 1
ATOM 3059 C CA . THR B 1 98 ? -29.242 10.868 -33.523 1.00 24.89 98 THR B CA 1
ATOM 3060 C C . THR B 1 98 ? -28.611 11.661 -34.665 1.00 24.95 98 THR B C 1
ATOM 3061 O O . THR B 1 98 ? -29.142 12.718 -35.042 1.00 25.30 98 THR B O 1
ATOM 3065 N N . GLY B 1 99 ? -27.491 11.164 -35.203 1.00 23.99 99 GLY B N 1
ATOM 3066 C CA . GLY B 1 99 ? -26.655 11.919 -36.138 1.00 23.89 99 GLY B CA 1
ATOM 3067 C C . GLY B 1 99 ? -25.737 12.915 -35.425 1.00 23.77 99 GLY B C 1
ATOM 3068 O O . GLY B 1 99 ? -24.963 13.621 -36.063 1.00 24.24 99 GLY B O 1
ATOM 3069 N N . GLY B 1 100 ? -25.809 12.946 -34.095 1.00 23.59 100 GLY B N 1
ATOM 3070 C CA . GLY B 1 100 ? -24.975 13.831 -33.284 1.00 24.02 100 GLY B CA 1
ATOM 3071 C C . GLY B 1 100 ? -25.588 15.208 -33.181 1.00 23.43 100 GLY B C 1
ATOM 3072 O O . GLY B 1 100 ? -26.432 15.591 -33.996 1.00 23.92 100 GLY B O 1
ATOM 3073 N N . SER B 1 101 ? -25.150 15.961 -32.178 1.00 23.50 101 SER B N 1
ATOM 3074 C CA . SER B 1 101 ? -25.716 17.270 -31.877 1.00 23.37 101 SER B CA 1
ATOM 3075 C C . SER B 1 101 ? -24.919 18.369 -32.563 1.00 22.49 101 SER B C 1
ATOM 3076 O O . SER B 1 101 ? -23.688 18.292 -32.613 1.00 22.28 101 SER B O 1
ATOM 3079 N N . ILE B 1 102 ? -25.618 19.386 -33.081 1.00 21.35 102 ILE B N 1
ATOM 3080 C CA . ILE B 1 102 ? -24.965 20.569 -33.636 1.00 20.40 102 ILE B CA 1
ATOM 3081 C C . ILE B 1 102 ? -24.419 21.450 -32.509 1.00 21.48 102 ILE B C 1
ATOM 3082 O O . ILE B 1 102 ? -23.241 21.819 -32.524 1.00 21.41 102 ILE B O 1
ATOM 3087 N N . LEU B 1 103 ? -25.263 21.763 -31.530 1.00 21.69 103 LEU B N 1
ATOM 3088 C CA . LEU B 1 103 ? -24.916 22.736 -30.503 1.00 23.37 103 LEU B CA 1
ATOM 3089 C C . LEU B 1 103 ? -24.421 22.104 -29.199 1.00 25.15 103 LEU B C 1
ATOM 3090 O O . LEU B 1 103 ? -23.825 22.794 -28.369 1.00 25.32 103 LEU B O 1
ATOM 3095 N N . GLY B 1 104 ? -24.697 20.812 -29.026 1.00 26.60 104 GLY B N 1
ATOM 3096 C CA . GLY B 1 104 ? -24.386 20.096 -27.792 1.00 30.05 104 GLY B CA 1
ATOM 3097 C C . GLY B 1 104 ? -25.255 20.615 -26.668 1.00 32.38 104 GLY B C 1
ATOM 3098 O O . GLY B 1 104 ? -26.372 21.079 -26.899 1.00 32.56 104 GLY B O 1
ATOM 3099 N N . ASP B 1 105 ? -24.740 20.550 -25.447 1.00 34.69 105 ASP B N 1
ATOM 3100 C CA . ASP B 1 105 ? -25.465 21.041 -24.279 1.00 37.07 105 ASP B CA 1
ATOM 3101 C C . ASP B 1 105 ? -24.460 21.682 -23.341 1.00 38.09 105 ASP B C 1
ATOM 3102 O O . ASP B 1 105 ? -23.571 20.998 -22.828 1.00 38.42 105 ASP B O 1
ATOM 3107 N N . LYS B 1 106 ? -24.579 22.994 -23.147 1.00 39.60 106 LYS B N 1
ATOM 3108 C CA . LYS B 1 106 ? -23.660 23.724 -22.260 1.00 40.56 106 LYS B CA 1
ATOM 3109 C C . LYS B 1 106 ? -24.382 24.431 -21.102 1.00 40.91 106 LYS B C 1
ATOM 3110 O O . LYS B 1 106 ? -23.758 25.128 -20.298 1.00 41.18 106 LYS B O 1
ATOM 3116 N N . THR B 1 107 ? -25.696 24.219 -21.018 1.00 41.01 107 THR B N 1
ATOM 3117 C CA . THR B 1 107 ? -26.472 24.503 -19.804 1.00 40.98 107 THR B CA 1
ATOM 3118 C C . THR B 1 107 ? -25.784 23.882 -18.598 1.00 40.28 107 THR B C 1
ATOM 3119 O O . THR B 1 107 ? -25.934 24.353 -17.462 1.00 40.36 107 THR B O 1
ATOM 3123 N N . ARG B 1 108 ? -25.037 22.814 -18.878 1.00 39.35 108 ARG B N 1
ATOM 3124 C CA . ARG B 1 108 ? -24.450 21.946 -17.869 1.00 38.12 108 ARG B CA 1
ATOM 3125 C C . ARG B 1 108 ? -23.076 22.416 -17.393 1.00 36.84 108 ARG B C 1
ATOM 3126 O O . ARG B 1 108 ? -22.628 22.034 -16.314 1.00 36.04 108 ARG B O 1
ATOM 3142 N N . ALA B 1 110 ? -22.080 26.014 -17.297 1.00 30.76 110 ALA B N 1
ATOM 3143 C CA . ALA B 1 110 ? -22.469 27.407 -17.544 1.00 29.93 110 ALA B CA 1
ATOM 3144 C C . ALA B 1 110 ? -21.295 28.385 -17.574 1.00 28.60 110 ALA B C 1
ATOM 3145 O O . ALA B 1 110 ? -21.173 29.160 -18.523 1.00 28.85 110 ALA B O 1
ATOM 3147 N N . ARG B 1 111 ? -20.437 28.340 -16.557 1.00 27.63 111 ARG B N 1
ATOM 3148 C CA . ARG B 1 111 ? -19.277 29.243 -16.485 1.00 26.66 111 ARG B CA 1
ATOM 3149 C C . ARG B 1 111 ? -18.304 28.998 -17.611 1.00 24.97 111 ARG B C 1
ATOM 3150 O O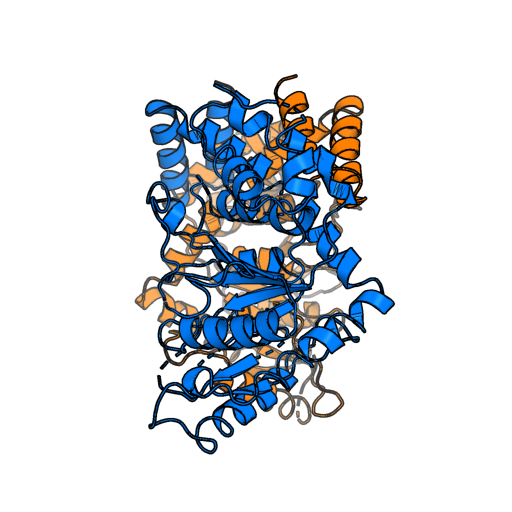 . ARG B 1 111 ? -17.870 29.938 -18.275 1.00 23.50 111 ARG B O 1
ATOM 3158 N N . LEU B 1 112 ? -17.948 27.731 -17.816 1.00 23.51 112 LEU B N 1
ATOM 3159 C CA . LEU B 1 112 ? -16.966 27.381 -18.837 1.00 22.20 112 LEU B CA 1
ATOM 3160 C C . LEU B 1 112 ? -17.431 27.708 -20.242 1.00 21.53 112 LEU B C 1
ATOM 3161 O O . LEU B 1 112 ? -16.606 28.017 -21.116 1.00 21.34 112 LEU B O 1
ATOM 3166 N N . ALA B 1 113 ? -18.750 27.622 -20.451 1.00 20.42 113 ALA B N 1
ATOM 3167 C CA . ALA B 1 113 ? -19.374 27.798 -21.748 1.00 19.94 113 ALA B CA 1
ATOM 3168 C C . ALA B 1 113 ? -19.161 29.214 -22.295 1.00 19.65 113 ALA B C 1
ATOM 3169 O O . ALA B 1 113 ? -19.187 29.426 -23.510 1.00 20.06 113 ALA B O 1
ATOM 3171 N N . ILE B 1 114 ? -18.964 30.173 -21.395 1.00 19.52 114 ILE B N 1
ATOM 3172 C CA . ILE B 1 114 ? -18.735 31.552 -21.833 1.00 18.61 114 ILE B CA 1
ATOM 3173 C C . ILE B 1 114 ? -17.290 31.999 -21.620 1.00 18.36 114 ILE B C 1
ATOM 3174 O O . ILE B 1 114 ? -16.952 33.143 -21.896 1.00 18.21 114 ILE B O 1
ATOM 3179 N N . ASP B 1 115 ? -16.439 31.092 -21.138 1.00 17.04 115 ASP B N 1
ATOM 3180 C CA . ASP B 1 115 ? -15.045 31.396 -20.855 1.00 16.35 115 ASP B CA 1
ATOM 3181 C C . ASP B 1 115 ? -14.252 31.174 -22.151 1.00 15.91 115 ASP B C 1
ATOM 3182 O O . ASP B 1 115 ? -14.101 30.037 -22.606 1.00 16.59 115 ASP B O 1
ATOM 3187 N N . ARG B 1 116 ? -13.739 32.253 -22.742 1.00 15.06 116 ARG B N 1
ATOM 3188 C CA . ARG B 1 116 ? -12.998 32.165 -24.024 1.00 14.79 116 ARG B CA 1
ATOM 3189 C C . ARG B 1 116 ? -11.655 31.415 -23.926 1.00 15.09 116 ARG B C 1
ATOM 3190 O O . ARG B 1 116 ? -11.040 31.063 -24.956 1.00 15.86 116 ARG B O 1
ATOM 3198 N N . ASN B 1 117 ? -11.194 31.185 -22.698 1.00 13.78 117 ASN B N 1
ATOM 3199 C CA . ASN B 1 117 ? -9.968 30.400 -22.461 1.00 13.77 117 ASN B CA 1
ATOM 3200 C C . ASN B 1 117 ? -10.255 28.901 -22.524 1.00 14.68 117 ASN B C 1
ATOM 3201 O O . ASN B 1 117 ? -9.338 28.085 -22.464 1.00 14.32 117 ASN B O 1
ATOM 3206 N N . ALA B 1 118 ? -11.532 28.569 -22.638 1.00 14.55 118 ALA B N 1
ATOM 3207 C CA . ALA B 1 118 ? -11.955 27.182 -22.835 1.00 15.44 118 ALA B CA 1
ATOM 3208 C C . ALA B 1 118 ? -12.638 26.979 -24.180 1.00 15.40 118 ALA B C 1
ATOM 3209 O O . ALA B 1 118 ? -13.121 27.927 -24.815 1.00 16.28 118 ALA B O 1
ATOM 3211 N N . PHE B 1 119 ? -12.646 25.731 -24.629 1.00 15.35 119 PHE B N 1
ATOM 3212 C CA . PHE B 1 119 ? -13.132 25.367 -25.958 1.00 15.61 119 PHE B CA 1
ATOM 3213 C C . PHE B 1 119 ? -13.867 24.051 -25.789 1.00 15.45 119 PHE B C 1
ATOM 3214 O O . PHE B 1 119 ? -13.254 23.014 -25.562 1.00 14.89 119 PHE B O 1
ATOM 3222 N N . ILE B 1 120 ? -15.190 24.109 -25.873 1.00 16.04 120 ILE B N 1
ATOM 3223 C CA . ILE B 1 120 ? -16.027 22.955 -25.604 1.00 17.13 120 ILE B CA 1
ATOM 3224 C C . ILE B 1 120 ? -16.692 22.494 -26.890 1.00 17.48 120 ILE B C 1
ATOM 3225 O O . ILE B 1 120 ? -17.314 23.306 -27.598 1.00 18.34 120 ILE B O 1
ATOM 3230 N N . ARG B 1 121 ? -16.601 21.193 -27.163 1.00 17.17 121 ARG B N 1
ATOM 3231 C CA . ARG B 1 121 ? -17.141 20.599 -28.381 1.00 17.74 121 ARG B CA 1
ATOM 3232 C C . ARG B 1 121 ? -18.084 19.455 -28.050 1.00 18.48 121 ARG B C 1
ATOM 3233 O O . ARG B 1 121 ? -17.775 18.618 -27.187 1.00 18.32 121 ARG B O 1
ATOM 3241 N N . PRO B 1 122 ? -19.227 19.382 -28.764 1.00 18.98 122 PRO B N 1
ATOM 3242 C CA . PRO B 1 122 ? -20.066 18.203 -28.590 1.00 19.12 122 PRO B CA 1
ATOM 3243 C C . PRO B 1 122 ? -19.437 16.963 -29.216 1.00 18.07 122 PRO B C 1
ATOM 3244 O O . PRO B 1 122 ? -18.513 17.064 -30.052 1.00 17.64 122 PRO B O 1
ATOM 3248 N N . SER B 1 123 ? -19.920 15.790 -28.828 1.00 17.44 123 SER B N 1
ATOM 3249 C CA . SER B 1 123 ? -19.441 14.553 -29.439 1.00 17.69 123 SER B CA 1
ATOM 3250 C C . SER B 1 123 ? -19.649 14.549 -30.970 1.00 19.50 123 SER B C 1
ATOM 3251 O O . SER B 1 123 ? -20.720 14.980 -31.435 1.00 19.41 123 SER B O 1
ATOM 3254 N N . PRO B 1 124 ? -18.670 14.020 -31.741 1.00 19.98 124 PRO B N 1
ATOM 3255 C CA . PRO B 1 124 ? -18.880 13.870 -33.187 1.00 21.41 124 PRO B CA 1
ATOM 3256 C C . PRO B 1 124 ? -19.842 12.721 -33.429 1.00 23.01 124 PRO B C 1
ATOM 3257 O O . PRO B 1 124 ? -20.152 11.968 -32.505 1.00 22.58 124 PRO B O 1
ATOM 3261 N N . SER B 1 125 ? -20.320 12.590 -34.658 1.00 24.46 125 SER B N 1
ATOM 3262 C CA A SER B 1 125 ? -21.137 11.456 -35.021 0.50 25.02 125 SER B CA 1
ATOM 3263 C CA B SER B 1 125 ? -21.118 11.435 -34.999 0.50 24.96 125 SER B CA 1
ATOM 3264 C C . SER B 1 125 ? -20.404 10.569 -35.995 1.00 25.05 125 SER B C 1
ATOM 3265 O O . SER B 1 125 ? -19.554 11.034 -36.780 1.00 24.53 125 SER B O 1
ATOM 3270 N N . SER B 1 126 ? -20.743 9.303 -35.926 1.00 25.50 126 SER B N 1
ATOM 3271 C CA . SER B 1 126 ? -20.276 8.327 -36.819 1.00 26.33 126 SER B CA 1
ATOM 3272 C C . SER B 1 126 ? -21.344 7.267 -36.722 1.00 26.58 126 SER B C 1
ATOM 3273 O O . SER B 1 126 ? -22.192 7.301 -35.809 1.00 26.65 126 SER B O 1
ATOM 3276 N N . GLY B 1 127 ? -21.288 6.327 -37.646 1.00 27.26 127 GLY B N 1
ATOM 3277 C CA . GLY B 1 127 ? -22.166 5.165 -37.610 1.00 27.87 127 GLY B CA 1
ATOM 3278 C C . GLY B 1 127 ? -21.926 4.280 -36.399 1.00 27.91 127 GLY B C 1
ATOM 3279 O O . GLY B 1 127 ? -22.790 3.469 -36.042 1.00 28.13 127 GLY B O 1
ATOM 3280 N N . THR B 1 128 ? -20.756 4.433 -35.765 1.00 27.87 128 THR B N 1
ATOM 3281 C CA . THR B 1 128 ? -20.335 3.572 -34.646 1.00 27.16 128 THR B CA 1
ATOM 3282 C C . THR B 1 128 ? -19.583 4.371 -33.583 1.00 26.91 128 THR B C 1
ATOM 3283 O O . THR B 1 128 ? -19.050 5.449 -33.867 1.00 26.16 128 THR B O 1
ATOM 3287 N N . LEU B 1 129 ? -19.542 3.827 -32.368 1.00 26.57 129 LEU B N 1
ATOM 3288 C CA . LEU B 1 129 ? -18.687 4.364 -31.292 1.00 26.02 129 LEU B CA 1
ATOM 3289 C C . LEU B 1 129 ? -17.194 4.493 -31.670 1.00 25.39 129 LEU B C 1
ATOM 3290 O O . LEU B 1 129 ? -16.578 5.540 -31.423 1.00 25.12 129 LEU B O 1
ATOM 3295 N N . GLY B 1 130 ? -16.609 3.437 -32.233 1.00 24.75 130 GLY B N 1
ATOM 3296 C CA . GLY B 1 130 ? -15.204 3.432 -32.650 1.00 23.32 130 GLY B CA 1
ATOM 3297 C C . GLY B 1 130 ? -14.847 4.592 -33.584 1.00 23.11 130 GLY B C 1
ATOM 3298 O O . GLY B 1 130 ? -13.805 5.242 -33.419 1.00 22.91 130 GLY B O 1
ATOM 3299 N N . GLY B 1 131 ? -15.732 4.857 -34.545 1.00 21.94 131 GLY B N 1
ATOM 3300 C CA . GLY B 1 131 ? -15.613 6.020 -35.436 1.00 20.37 131 GLY B CA 1
ATOM 3301 C C . GLY B 1 131 ? -15.667 7.340 -34.690 1.00 18.66 131 GLY B C 1
ATOM 3302 O O . GLY B 1 131 ? -14.914 8.278 -35.011 1.00 18.70 131 GLY B O 1
ATOM 3303 N N . VAL B 1 132 ? -16.548 7.418 -33.695 1.00 17.77 132 VAL B N 1
ATOM 3304 C CA . VAL B 1 132 ? -16.731 8.629 -32.892 1.00 16.28 132 VAL B CA 1
ATOM 3305 C C . VAL B 1 132 ? -15.422 8.889 -32.138 1.00 15.42 132 VAL B C 1
ATOM 3306 O O . VAL B 1 132 ? -14.896 10.008 -32.155 1.00 15.12 132 VAL B O 1
ATOM 3310 N N . ALA B 1 133 ? -14.905 7.856 -31.480 1.00 13.96 133 ALA B N 1
ATOM 3311 C CA . ALA B 1 133 ? -13.695 8.031 -30.687 1.00 13.27 133 ALA B CA 1
ATOM 3312 C C . ALA B 1 133 ? -12.468 8.363 -31.562 1.00 12.38 133 ALA B C 1
ATOM 3313 O O . ALA B 1 133 ? -11.665 9.216 -31.209 1.00 11.97 133 ALA B O 1
ATOM 3315 N N . ALA B 1 134 ? -12.332 7.712 -32.714 1.00 12.54 134 ALA B N 1
ATOM 3316 C CA . ALA B 1 134 ? -11.190 7.984 -33.584 1.00 12.82 134 ALA B CA 1
ATOM 3317 C C . ALA B 1 134 ? -11.211 9.432 -34.097 1.00 12.41 134 ALA B C 1
ATOM 3318 O O . ALA B 1 134 ? -10.168 10.100 -34.196 1.00 12.53 134 ALA B O 1
ATOM 3320 N N . LYS B 1 135 ? -12.402 9.934 -34.423 1.00 11.63 135 LYS B N 1
ATOM 3321 C CA . LYS B 1 135 ? -12.514 11.341 -34.807 1.00 11.28 135 LYS B CA 1
ATOM 3322 C C . LYS B 1 135 ? -12.099 12.252 -33.663 1.00 10.84 135 LYS B C 1
ATOM 3323 O O . LYS B 1 135 ? -11.460 13.289 -33.888 1.00 10.40 135 LYS B O 1
ATOM 3329 N N . THR B 1 136 ? -12.451 11.861 -32.437 1.00 10.17 136 THR B N 1
ATOM 3330 C CA . THR B 1 136 ? -12.086 12.639 -31.251 1.00 10.63 136 THR B CA 1
ATOM 3331 C C . THR B 1 136 ? -10.547 12.693 -31.148 1.00 10.15 136 THR B C 1
ATOM 3332 O O . THR B 1 136 ? -9.993 13.747 -30.815 1.00 9.29 136 THR B O 1
ATOM 3336 N N . ARG B 1 137 ? -9.863 11.602 -31.502 1.00 9.81 137 ARG B N 1
ATOM 3337 C CA . ARG B 1 137 ? -8.382 11.629 -31.459 1.00 10.36 137 ARG B CA 1
ATOM 3338 C C . ARG B 1 137 ? -7.799 12.664 -32.423 1.00 10.33 137 ARG B C 1
ATOM 3339 O O . ARG B 1 137 ? -6.882 13.410 -32.060 1.00 11.02 137 ARG B O 1
ATOM 3347 N N . GLU B 1 138 ? -8.345 12.731 -33.635 1.00 9.69 138 GLU B N 1
ATOM 3348 C CA . GLU B 1 138 ? -7.879 13.750 -34.620 1.00 9.78 138 GLU B CA 1
ATOM 3349 C C . GLU B 1 138 ? -8.170 15.141 -34.090 1.00 10.55 138 GLU B C 1
ATOM 3350 O O . GLU B 1 138 ? -7.325 16.037 -34.165 1.00 10.80 138 GLU B O 1
ATOM 3356 N N . THR B 1 139 ? -9.362 15.325 -33.524 1.00 10.44 139 THR B N 1
ATOM 3357 C CA . THR B 1 139 ? -9.723 16.614 -32.937 1.00 10.78 139 THR B CA 1
ATOM 3358 C C . THR B 1 139 ? -8.779 17.017 -31.796 1.00 10.97 139 THR B C 1
ATOM 3359 O O . THR B 1 139 ? -8.351 18.167 -31.709 1.00 10.77 139 THR B O 1
ATOM 3376 N N . LEU B 1 141 ? -5.661 16.220 -31.424 1.00 10.45 141 LEU B N 1
ATOM 3377 C CA . LEU B 1 141 ? -4.398 16.644 -32.035 1.00 10.35 141 LEU B CA 1
ATOM 3378 C C . LEU B 1 141 ? -4.473 18.086 -32.554 1.00 10.60 141 LEU B C 1
ATOM 3379 O O . LEU B 1 141 ? -3.581 18.909 -32.290 1.00 11.12 141 LEU B O 1
ATOM 3384 N N . LEU B 1 142 ? -5.592 18.405 -33.194 1.00 10.72 142 LEU B N 1
ATOM 3385 C CA . LEU B 1 142 ? -5.817 19.755 -33.710 1.00 11.00 142 LEU B CA 1
ATOM 3386 C C . LEU B 1 142 ? -5.824 20.745 -32.553 1.00 11.06 142 LEU B C 1
ATOM 3387 O O . LEU B 1 142 ? -5.191 21.803 -32.637 1.00 11.24 142 LEU B O 1
ATOM 3392 N N . CYS B 1 143 ? -6.545 20.409 -31.480 1.00 10.61 143 CYS B N 1
ATOM 3393 C CA . CYS B 1 143 ? -6.575 21.281 -30.302 1.00 10.79 143 CYS B CA 1
ATOM 3394 C C . CYS B 1 143 ? -5.181 21.527 -29.732 1.00 11.17 143 CYS B C 1
ATOM 3395 O O . CYS B 1 143 ? -4.852 22.662 -29.368 1.00 12.28 143 CYS B O 1
ATOM 3398 N N . GLU B 1 144 ? -4.387 20.457 -29.616 1.00 11.39 144 GLU B N 1
ATOM 3399 C CA . GLU B 1 144 ? -3.034 20.572 -29.064 1.00 12.66 144 GLU B CA 1
ATOM 3400 C C . GLU B 1 144 ? -2.180 21.450 -29.976 1.00 12.82 144 GLU B C 1
ATOM 3401 O O . GLU B 1 144 ? -1.464 22.329 -29.486 1.00 13.22 144 GLU B O 1
ATOM 3407 N N . ALA B 1 145 ? -2.283 21.252 -31.290 1.00 12.30 145 ALA B N 1
ATOM 3408 C CA . ALA B 1 145 ? -1.524 22.071 -32.257 1.00 12.61 145 ALA B CA 1
ATOM 3409 C C . ALA B 1 145 ? -1.905 23.553 -32.126 1.00 13.69 145 ALA B C 1
ATOM 3410 O O . ALA B 1 145 ? -1.069 24.446 -32.344 1.00 14.42 145 ALA B O 1
ATOM 3412 N N . ALA B 1 146 ? -3.157 23.810 -31.750 1.00 13.47 146 ALA B N 1
ATOM 3413 C CA . ALA B 1 146 ? -3.665 25.187 -31.578 1.00 14.36 146 ALA B CA 1
ATOM 3414 C C . ALA B 1 146 ? -3.231 25.832 -30.250 1.00 14.46 146 ALA B C 1
ATOM 3415 O O . ALA B 1 146 ? -3.479 27.046 -30.021 1.00 15.74 146 ALA B O 1
ATOM 3417 N N . GLY B 1 147 ? -2.607 25.039 -29.383 1.00 15.32 147 GLY B N 1
ATOM 3418 C CA . GLY B 1 147 ? -2.035 25.529 -28.118 1.00 16.00 147 GLY B CA 1
ATOM 3419 C C . GLY B 1 147 ? -2.777 25.171 -26.849 1.00 16.34 147 GLY B C 1
ATOM 3420 O O . GLY B 1 147 ? -2.393 25.618 -25.768 1.00 17.46 147 GLY B O 1
ATOM 3421 N N . PHE B 1 148 ? -3.852 24.380 -26.943 1.00 14.59 148 PHE B N 1
ATOM 3422 C CA . PHE B 1 148 ? -4.470 23.863 -25.729 1.00 14.22 148 PHE B CA 1
ATOM 3423 C C . PHE B 1 148 ? -3.534 22.923 -24.977 1.00 14.63 148 PHE B C 1
ATOM 3424 O O . PHE B 1 148 ? -3.000 21.963 -25.568 1.00 14.04 148 PHE B O 1
ATOM 3432 N N . ASP B 1 149 ? -3.341 23.201 -23.686 1.00 14.10 149 ASP B N 1
ATOM 3433 C CA . ASP B 1 149 ? -2.438 22.385 -22.870 1.00 14.82 149 ASP B CA 1
ATOM 3434 C C . ASP B 1 149 ? -3.150 21.436 -21.913 1.00 13.50 149 ASP B C 1
ATOM 3435 O O . ASP B 1 149 ? -2.495 20.664 -21.200 1.00 13.09 149 ASP B O 1
ATOM 3440 N N . VAL B 1 150 ? -4.476 21.521 -21.885 1.00 12.41 150 VAL B N 1
ATOM 3441 C CA . VAL B 1 150 ? -5.280 20.558 -21.129 1.00 11.67 150 VAL B CA 1
ATOM 3442 C C . VAL B 1 150 ? -6.409 20.092 -22.044 1.00 10.96 150 VAL B C 1
ATOM 3443 O O . VAL B 1 150 ? -7.164 20.921 -22.589 1.00 11.02 150 VAL B O 1
ATOM 3447 N N . ILE B 1 151 ? -6.518 18.773 -22.230 1.00 10.80 151 ILE B N 1
ATOM 3448 C CA . ILE B 1 151 ? -7.621 18.202 -22.991 1.00 10.94 151 ILE B CA 1
ATOM 3449 C C . ILE B 1 151 ? -8.419 17.307 -22.045 1.00 11.01 151 ILE B C 1
ATOM 3450 O O . ILE B 1 151 ? -7.907 16.289 -21.581 1.00 11.98 151 ILE B O 1
ATOM 3455 N N . LEU B 1 152 ? -9.667 17.677 -21.784 1.00 9.86 152 LEU B N 1
ATOM 3456 C CA . LEU B 1 152 ? -10.578 16.857 -20.984 1.00 10.74 152 LEU B CA 1
ATOM 3457 C C . LEU B 1 152 ? -11.535 16.135 -21.932 1.00 10.76 152 LEU B C 1
ATOM 3458 O O . LEU B 1 152 ? -12.134 16.775 -22.798 1.00 11.68 152 LEU B O 1
ATOM 3463 N N . VAL B 1 153 ? -11.649 14.817 -21.799 1.00 10.54 153 VAL B N 1
ATOM 3464 C CA . VAL B 1 153 ? -12.549 14.046 -22.667 1.00 11.06 153 VAL B CA 1
ATOM 3465 C C . VAL B 1 153 ? -13.559 13.347 -21.746 1.00 11.95 153 VAL B C 1
ATOM 3466 O O . VAL B 1 153 ? -13.175 12.563 -20.878 1.00 11.05 153 VAL B O 1
ATOM 3470 N N . GLU B 1 154 ? -14.840 13.617 -21.984 1.00 13.39 154 GLU B N 1
ATOM 3471 C CA . GLU B 1 154 ? -15.928 13.165 -21.114 1.00 15.91 154 GLU B CA 1
ATOM 3472 C C . GLU B 1 154 ? -16.745 12.052 -21.770 1.00 15.69 154 GLU B C 1
ATOM 3473 O O . GLU B 1 154 ? -17.082 12.151 -22.944 1.00 15.26 154 GLU B O 1
ATOM 3479 N N . THR B 1 155 ? -17.068 11.003 -21.014 1.00 16.28 155 THR B N 1
ATOM 3480 C CA . THR B 1 155 ? -18.071 10.058 -21.485 1.00 17.05 155 THR B CA 1
ATOM 3481 C C . THR B 1 155 ? -19.415 10.762 -21.321 1.00 19.21 155 THR B C 1
ATOM 3482 O O . THR B 1 155 ? -19.669 11.412 -20.306 1.00 19.09 155 THR B O 1
ATOM 3486 N N . VAL B 1 156 ? -20.269 10.658 -22.328 1.00 22.23 156 VAL B N 1
ATOM 3487 C CA . VAL B 1 156 ? -21.555 11.355 -22.279 1.00 25.15 156 VAL B CA 1
ATOM 3488 C C . VAL B 1 156 ? -22.677 10.369 -22.584 1.00 27.26 156 VAL B C 1
ATOM 3489 O O . VAL B 1 156 ? -22.508 9.459 -23.410 1.00 28.14 156 VAL B O 1
ATOM 3493 N N . GLY B 1 157 ? -23.808 10.545 -21.896 1.00 29.53 157 GLY B N 1
ATOM 3494 C CA . GLY B 1 157 ? -25.007 9.714 -22.104 1.00 31.77 157 GLY B CA 1
ATOM 3495 C C . GLY B 1 157 ? -24.913 8.285 -21.597 1.00 33.46 157 GLY B C 1
ATOM 3496 O O . GLY B 1 157 ? -23.979 7.920 -20.872 1.00 33.84 157 GLY B O 1
ATOM 3497 N N . VAL B 1 158 ? -25.900 7.468 -21.969 1.00 34.79 158 VAL B N 1
ATOM 3498 C CA . VAL B 1 158 ? -25.865 6.043 -21.651 1.00 35.65 158 VAL B CA 1
ATOM 3499 C C . VAL B 1 158 ? -25.112 5.323 -22.765 1.00 35.53 158 VAL B C 1
ATOM 3500 O O . VAL B 1 158 ? -25.082 5.786 -23.912 1.00 36.50 158 VAL B O 1
ATOM 3504 N N . GLY B 1 159 ? -24.505 4.193 -22.433 1.00 35.21 159 GLY B N 1
ATOM 3505 C CA . GLY B 1 159 ? -23.649 3.507 -23.386 1.00 34.13 159 GLY B CA 1
ATOM 3506 C C . GLY B 1 159 ? -22.268 3.363 -22.795 1.00 33.34 159 GLY B C 1
ATOM 3507 O O . GLY B 1 159 ? -21.872 4.144 -21.919 1.00 34.21 159 GLY B O 1
ATOM 3508 N N . GLN B 1 160 ? -21.544 2.369 -23.289 1.00 31.88 160 GLN B N 1
ATOM 3509 C CA . GLN B 1 160 ? -20.290 1.937 -22.715 1.00 30.54 160 GLN B CA 1
ATOM 3510 C C . GLN B 1 160 ? -19.120 2.540 -23.483 1.00 28.15 160 GLN B C 1
ATOM 3511 O O . GLN B 1 160 ? -18.442 1.860 -24.285 1.00 28.38 160 GLN B O 1
ATOM 3517 N N . SER B 1 161 ? -18.896 3.830 -23.233 1.00 24.56 161 SER B N 1
ATOM 3518 C CA . SER B 1 161 ? -17.831 4.548 -23.919 1.00 20.66 161 SER B CA 1
ATOM 3519 C C . SER B 1 161 ? -16.566 4.675 -23.071 1.00 18.68 161 SER B C 1
ATOM 3520 O O . SER B 1 161 ? -15.624 5.350 -23.488 1.00 16.78 161 SER B O 1
ATOM 3523 N N . GLU B 1 162 ? -16.542 4.038 -21.895 1.00 16.04 162 GLU B N 1
ATOM 3524 C CA . GLU B 1 162 ? -15.413 4.183 -20.983 1.00 15.48 162 GLU B CA 1
ATOM 3525 C C . GLU B 1 162 ? -14.090 3.707 -21.549 1.00 14.68 162 GLU B C 1
ATOM 3526 O O . GLU B 1 162 ? -13.072 4.393 -21.388 1.00 13.61 162 GLU B O 1
ATOM 3532 N N . THR B 1 163 ? -14.076 2.529 -22.175 1.00 14.27 163 THR B N 1
ATOM 3533 C CA . THR B 1 163 ? -12.835 2.020 -22.733 1.00 14.04 163 THR B CA 1
ATOM 3534 C C . THR B 1 163 ? -12.318 2.967 -23.817 1.00 13.38 163 THR B C 1
ATOM 3535 O O . THR B 1 163 ? -11.114 3.266 -23.862 1.00 13.15 163 THR B O 1
ATOM 3539 N N . ALA B 1 164 ? -13.234 3.473 -24.626 1.00 12.55 164 ALA B N 1
ATOM 3540 C CA . ALA B 1 164 ? -12.888 4.368 -25.750 1.00 12.05 164 ALA B CA 1
ATOM 3541 C C . ALA B 1 164 ? -12.206 5.616 -25.185 1.00 11.67 164 ALA B C 1
ATOM 3542 O O . ALA B 1 164 ? -11.101 5.993 -25.621 1.00 11.49 164 ALA B O 1
ATOM 3544 N N . VAL B 1 165 ? -12.832 6.209 -24.165 1.00 11.45 165 VAL B N 1
ATOM 3545 C CA . VAL B 1 165 ? -12.277 7.432 -23.544 1.00 11.54 165 VAL B CA 1
ATOM 3546 C C . VAL B 1 165 ? -10.943 7.157 -22.834 1.00 11.23 165 VAL B C 1
ATOM 3547 O O . VAL B 1 165 ? -10.007 7.965 -22.927 1.00 11.03 165 VAL B O 1
ATOM 3551 N N . ALA B 1 166 ? -10.837 6.012 -22.153 1.00 11.70 166 ALA B N 1
ATOM 3552 C CA . ALA B 1 166 ? -9.549 5.635 -21.548 1.00 12.15 166 ALA B CA 1
ATOM 3553 C C . ALA B 1 166 ? -8.479 5.552 -22.637 1.00 11.93 166 ALA B C 1
ATOM 3554 O O . ALA B 1 166 ? -7.328 5.965 -22.430 1.00 12.83 166 ALA B O 1
ATOM 3556 N N . ASP B 1 167 ? -8.849 4.995 -23.793 1.00 11.60 167 ASP B N 1
ATOM 3557 C CA . ASP B 1 167 ? -7.886 4.810 -24.882 1.00 12.25 167 ASP B CA 1
ATOM 3558 C C . ASP B 1 167 ? -7.616 6.099 -25.670 1.00 11.55 167 ASP B C 1
ATOM 3559 O O . ASP B 1 167 ? -6.815 6.104 -26.605 1.00 11.55 167 ASP B O 1
ATOM 3564 N N . LEU B 1 168 ? -8.290 7.189 -25.294 1.00 10.63 168 LEU B N 1
ATOM 3565 C CA . LEU B 1 168 ? -8.061 8.504 -25.900 1.00 10.38 168 LEU B CA 1
ATOM 3566 C C . LEU B 1 168 ? -7.185 9.420 -25.037 1.00 10.56 168 LEU B C 1
ATOM 3567 O O . LEU B 1 168 ? -6.826 10.524 -25.444 1.00 11.24 168 LEU B O 1
ATOM 3572 N N . THR B 1 169 ? -6.867 8.974 -23.828 1.00 10.38 169 THR B N 1
ATOM 3573 C CA . THR B 1 169 ? -6.299 9.875 -22.826 1.00 9.90 169 THR B CA 1
ATOM 3574 C C . THR B 1 169 ? -5.127 9.265 -22.047 1.00 10.37 169 THR B C 1
ATOM 3575 O O . THR B 1 169 ? -4.844 8.058 -22.150 1.00 11.24 169 THR B O 1
ATOM 3579 N N . ASP B 1 170 ? -4.435 10.114 -21.295 1.00 10.15 170 ASP B N 1
ATOM 3580 C CA . ASP B 1 170 ? -3.264 9.674 -20.506 1.00 11.91 170 ASP B CA 1
ATOM 3581 C C . ASP B 1 170 ? -3.664 9.165 -19.134 1.00 11.98 170 ASP B C 1
ATOM 3582 O O . ASP B 1 170 ? -2.951 8.338 -18.551 1.00 13.34 170 ASP B O 1
ATOM 3587 N N . PHE B 1 171 ? -4.781 9.688 -18.617 1.00 11.73 171 PHE B N 1
ATOM 3588 C CA . PHE B 1 171 ? -5.192 9.499 -17.225 1.00 11.73 171 PHE B CA 1
ATOM 3589 C C . PHE B 1 171 ? -6.698 9.351 -17.242 1.00 12.00 171 PHE B C 1
ATOM 3590 O O . PHE B 1 171 ? -7.379 10.152 -17.888 1.00 12.98 171 PHE B O 1
ATOM 3598 N N . PHE B 1 172 ? -7.225 8.348 -16.542 1.00 11.35 172 PHE B N 1
ATOM 3599 C CA . PHE B 1 172 ? -8.673 8.097 -16.557 1.00 11.33 172 PHE B CA 1
ATOM 3600 C C . PHE B 1 172 ? -9.237 8.277 -15.165 1.00 11.99 172 PHE B C 1
ATOM 3601 O O . PHE B 1 172 ? -8.895 7.526 -14.247 1.00 12.95 172 PHE B O 1
ATOM 3609 N N . LEU B 1 173 ? -10.069 9.303 -15.019 1.00 11.67 173 LEU B N 1
ATOM 3610 C CA . LEU B 1 173 ? -10.661 9.667 -13.742 1.00 11.92 173 LEU B CA 1
ATOM 3611 C C . LEU B 1 173 ? -12.097 9.180 -13.635 1.00 12.28 173 LEU B C 1
ATOM 3612 O O . LEU B 1 173 ? -12.934 9.450 -14.514 1.00 13.27 173 LEU B O 1
ATOM 3617 N N . VAL B 1 174 ? -12.372 8.470 -12.543 1.00 13.15 174 VAL B N 1
ATOM 3618 C CA . VAL B 1 174 ? -13.714 7.964 -12.307 1.00 13.25 174 VAL B CA 1
ATOM 3619 C C . VAL B 1 174 ? -14.376 8.736 -11.163 1.00 13.95 174 VAL B C 1
ATOM 3620 O O . VAL B 1 174 ? -13.871 8.728 -10.047 1.00 13.67 174 VAL B O 1
ATOM 3624 N N . LEU B 1 175 ? -15.482 9.412 -11.445 1.00 13.96 175 LEU B N 1
ATOM 3625 C CA . LEU B 1 175 ? -16.257 10.112 -10.396 1.00 15.27 175 LEU B CA 1
ATOM 3626 C C . LEU B 1 175 ? -17.306 9.166 -9.835 1.00 16.15 175 LEU B C 1
ATOM 3627 O O . LEU B 1 175 ? -18.036 8.526 -10.613 1.00 15.34 175 LEU B O 1
ATOM 3640 N N . LEU B 1 177 ? -20.386 8.182 -6.624 1.00 20.56 177 LEU B N 1
ATOM 3641 C CA . LEU B 1 177 ? -21.354 8.624 -5.618 1.00 21.69 177 LEU B CA 1
ATOM 3642 C C . LEU B 1 177 ? -20.839 8.386 -4.188 1.00 22.96 177 LEU B C 1
ATOM 3643 O O . LEU B 1 177 ? -20.043 7.463 -3.944 1.00 23.25 177 LEU B O 1
ATOM 3648 N N . PRO B 1 178 ? -21.286 9.222 -3.231 1.00 23.90 178 PRO B N 1
ATOM 3649 C CA . PRO B 1 178 ? -20.794 9.134 -1.853 1.00 24.71 178 PRO B CA 1
ATOM 3650 C C . PRO B 1 178 ? -21.387 8.049 -0.934 1.00 25.46 178 PRO B C 1
ATOM 3651 O O . PRO B 1 178 ? -20.979 7.956 0.214 1.00 26.13 178 PRO B O 1
ATOM 3655 N N . GLY B 1 179 ? -22.319 7.233 -1.411 1.00 26.08 179 GLY B N 1
ATOM 3656 C CA . GLY B 1 179 ? -22.834 6.118 -0.571 1.00 26.93 179 GLY B CA 1
ATOM 3657 C C . GLY B 1 179 ? -21.773 5.133 -0.053 1.00 27.51 179 GLY B C 1
ATOM 3658 O O . GLY B 1 179 ? -20.795 4.808 -0.754 1.00 27.18 179 GLY B O 1
ATOM 3659 N N . ALA B 1 180 ? -21.956 4.652 1.179 1.00 27.91 180 ALA B N 1
ATOM 3660 C CA . ALA B 1 180 ? -21.047 3.664 1.763 1.00 28.76 180 ALA B CA 1
ATOM 3661 C C . ALA B 1 180 ? -21.814 2.491 2.396 1.00 29.22 180 ALA B C 1
ATOM 3662 O O . ALA B 1 180 ? -23.038 2.546 2.521 1.00 29.39 180 ALA B O 1
ATOM 3664 N N . GLY B 1 181 ? -21.096 1.431 2.764 1.00 30.01 181 GLY B N 1
ATOM 3665 C CA . GLY B 1 181 ? -21.715 0.196 3.265 1.00 31.24 181 GLY B CA 1
ATOM 3666 C C . GLY B 1 181 ? -22.789 -0.355 2.340 1.00 31.72 181 GLY B C 1
ATOM 3667 O O . GLY B 1 181 ? -22.520 -0.658 1.175 1.00 31.47 181 GLY B O 1
ATOM 3668 N N . ASP B 1 182 ? -24.016 -0.461 2.860 1.00 32.34 182 ASP B N 1
ATOM 3669 C CA . ASP B 1 182 ? -25.166 -0.917 2.088 1.00 32.92 182 ASP B CA 1
ATOM 3670 C C . ASP B 1 182 ? -25.500 0.021 0.933 1.00 32.25 182 ASP B C 1
ATOM 3671 O O . ASP B 1 182 ? -26.231 -0.350 0.014 1.00 32.48 182 ASP B O 1
ATOM 3676 N N . GLU B 1 183 ? -24.965 1.235 0.985 1.00 31.37 183 GLU B N 1
ATOM 3677 C CA . GLU B 1 183 ? -25.236 2.230 -0.041 1.00 30.90 183 GLU B CA 1
ATOM 3678 C C . GLU B 1 183 ? -24.031 2.431 -0.957 1.00 29.32 183 GLU B C 1
ATOM 3679 O O . GLU B 1 183 ? -24.045 3.333 -1.791 1.00 28.98 183 GLU B O 1
ATOM 3685 N N . LEU B 1 184 ? -22.992 1.608 -0.802 1.00 27.83 184 LEU B N 1
ATOM 3686 C CA . LEU B 1 184 ? -21.831 1.700 -1.701 1.00 26.51 184 LEU B CA 1
ATOM 3687 C C . LEU B 1 184 ? -22.256 1.513 -3.163 1.00 25.34 184 LEU B C 1
ATOM 3688 O O . LEU B 1 184 ? -22.962 0.557 -3.501 1.00 25.21 184 LEU B O 1
ATOM 3693 N N . GLN B 1 185 ? -21.812 2.431 -4.023 1.00 24.05 185 GLN B N 1
ATOM 3694 C CA . GLN B 1 185 ? -22.176 2.402 -5.433 1.00 22.83 185 GLN B CA 1
ATOM 3695 C C . GLN B 1 185 ? -21.655 1.142 -6.128 1.00 22.22 185 GLN B C 1
ATOM 3696 O O . GLN B 1 185 ? -22.414 0.454 -6.809 1.00 22.58 185 GLN B O 1
ATOM 3702 N N . GLY B 1 186 ? -20.378 0.842 -5.930 1.00 21.26 186 GLY B N 1
ATOM 3703 C CA . GLY B 1 186 ? -19.736 -0.296 -6.594 1.00 21.50 186 GLY B CA 1
ATOM 3704 C C . GLY B 1 186 ? -19.217 0.095 -7.968 1.00 21.42 186 GLY B C 1
ATOM 3705 O O . GLY B 1 186 ? -19.780 0.978 -8.625 1.00 20.51 186 GLY B O 1
ATOM 3706 N N . ILE B 1 187 ? -18.127 -0.550 -8.380 1.00 21.45 187 ILE B N 1
ATOM 3707 C CA . ILE B 1 187 ? -17.476 -0.290 -9.666 1.00 21.72 187 ILE B CA 1
ATOM 3708 C C . ILE B 1 187 ? -17.970 -1.277 -10.725 1.00 21.89 187 ILE B C 1
ATOM 3709 O O . ILE B 1 187 ? -17.783 -2.489 -10.580 1.00 21.41 187 ILE B O 1
ATOM 3714 N N . LYS B 1 188 ? -18.576 -0.743 -11.788 1.00 21.29 188 LYS B N 1
ATOM 3715 C CA . LYS B 1 188 ? -19.106 -1.541 -12.898 1.00 21.59 188 LYS B CA 1
ATOM 3716 C C . LYS B 1 188 ? -17.994 -2.353 -13.562 1.00 20.04 188 LYS B C 1
ATOM 3717 O O . LYS B 1 188 ? -16.835 -1.922 -13.588 1.00 19.68 188 LYS B O 1
ATOM 3723 N N . LYS B 1 189 ? -18.348 -3.524 -14.090 1.00 18.97 189 LYS B N 1
ATOM 3724 C CA . LYS B 1 189 ? -17.366 -4.386 -14.767 1.00 18.25 189 LYS B CA 1
ATOM 3725 C C . LYS B 1 189 ? -16.556 -3.660 -15.836 1.00 18.90 189 LYS B C 1
ATOM 3726 O O . LYS B 1 189 ? -17.111 -3.070 -16.777 1.00 19.02 189 LYS B O 1
ATOM 3732 N N . GLY B 1 190 ? -15.242 -3.744 -15.673 1.00 19.22 190 GLY B N 1
ATOM 3733 C CA . GLY B 1 190 ? -14.286 -3.227 -16.642 1.00 20.23 190 GLY B CA 1
ATOM 3734 C C . GLY B 1 190 ? -13.736 -1.875 -16.257 1.00 21.01 190 GLY B C 1
ATOM 3735 O O . GLY B 1 190 ? -12.689 -1.465 -16.779 1.00 21.96 190 GLY B O 1
ATOM 3736 N N . ILE B 1 191 ? -14.429 -1.181 -15.353 1.00 21.13 191 ILE B N 1
ATOM 3737 C CA . ILE B 1 191 ? -14.011 0.176 -14.952 1.00 21.75 191 ILE B CA 1
ATOM 3738 C C . ILE B 1 191 ? -12.793 0.210 -14.010 1.00 21.89 191 ILE B C 1
ATOM 3739 O O . ILE B 1 191 ? -11.940 1.120 -14.124 1.00 20.51 191 ILE B O 1
ATOM 3744 N N . PHE B 1 192 ? -12.691 -0.765 -13.090 1.00 22.24 192 PHE B N 1
ATOM 3745 C CA . PHE B 1 192 ? -11.572 -0.786 -12.133 1.00 22.29 192 PHE B CA 1
ATOM 3746 C C . PHE B 1 192 ? -10.248 -0.833 -12.877 1.00 21.69 192 PHE B C 1
ATOM 3747 O O . PHE B 1 192 ? -9.336 -0.082 -12.556 1.00 21.66 192 PHE B O 1
ATOM 3755 N N . GLU B 1 193 ? -10.145 -1.701 -13.881 1.00 20.83 193 GLU B N 1
ATOM 3756 C CA . GLU B 1 193 ? -8.900 -1.811 -14.608 1.00 21.12 193 GLU B CA 1
ATOM 3757 C C . GLU B 1 193 ? -8.545 -0.513 -15.352 1.00 19.75 193 GLU B C 1
ATOM 3758 O O . GLU B 1 193 ? -7.374 -0.274 -15.609 1.00 20.26 193 GLU B O 1
ATOM 3764 N N . LEU B 1 194 ? -9.549 0.305 -15.666 1.00 18.02 194 LEU B N 1
ATOM 3765 C CA . LEU B 1 194 ? -9.313 1.586 -16.366 1.00 16.93 194 LEU B CA 1
ATOM 3766 C C . LEU B 1 194 ? -8.908 2.731 -15.434 1.00 16.78 194 LEU B C 1
ATOM 3767 O O . LEU B 1 194 ? -8.248 3.673 -15.864 1.00 16.16 194 LEU B O 1
ATOM 3772 N N . ALA B 1 195 ? -9.313 2.656 -14.169 1.00 16.44 195 ALA B N 1
ATOM 3773 C CA . ALA B 1 195 ? -9.252 3.826 -13.286 1.00 16.02 195 ALA B CA 1
ATOM 3774 C C . ALA B 1 195 ? -7.852 4.184 -12.828 1.00 16.10 195 ALA B C 1
ATOM 3775 O O . ALA B 1 195 ? -7.155 3.355 -12.233 1.00 17.05 195 ALA B O 1
ATOM 3777 N N . ASP B 1 196 ? -7.436 5.426 -13.085 1.00 14.62 196 ASP B N 1
ATOM 3778 C CA . ASP B 1 196 ? -6.184 5.937 -12.516 1.00 14.24 196 ASP B CA 1
ATOM 3779 C C . ASP B 1 196 ? -6.418 6.738 -11.232 1.00 14.40 196 ASP B C 1
ATOM 3780 O O . ASP B 1 196 ? -5.479 7.044 -10.513 1.00 13.63 196 ASP B O 1
ATOM 3793 N N . ILE B 1 198 ? -10.009 7.482 -8.352 1.00 13.70 198 ILE B N 1
ATOM 3794 C CA . ILE B 1 198 ? -11.427 7.570 -8.043 1.00 14.63 198 ILE B CA 1
ATOM 3795 C C . ILE B 1 198 ? -11.619 8.834 -7.210 1.00 14.88 198 ILE B C 1
ATOM 3796 O O . ILE B 1 198 ? -10.908 9.040 -6.231 1.00 14.57 198 ILE B O 1
ATOM 3801 N N . ALA B 1 199 ? -12.563 9.675 -7.627 1.00 14.23 199 ALA B N 1
ATOM 3802 C CA . ALA B 1 199 ? -12.958 10.828 -6.823 1.00 14.88 199 ALA B CA 1
ATOM 3803 C C . ALA B 1 199 ? -14.393 10.649 -6.390 1.00 15.10 199 ALA B C 1
ATOM 3804 O O . ALA B 1 199 ? -15.297 10.571 -7.220 1.00 15.23 199 ALA B O 1
ATOM 3806 N N . VAL B 1 200 ? -14.610 10.588 -5.072 1.00 16.56 200 VAL B N 1
ATOM 3807 C CA . VAL B 1 200 ? -15.953 10.495 -4.535 1.00 17.64 200 VAL B CA 1
ATOM 3808 C C . VAL B 1 200 ? -16.519 11.905 -4.395 1.00 18.92 200 VAL B C 1
ATOM 3809 O O . VAL B 1 200 ? -15.947 12.727 -3.687 1.00 18.03 200 VAL B O 1
ATOM 3813 N N . ASN B 1 201 ? -17.615 12.175 -5.103 1.00 21.10 201 ASN B N 1
ATOM 3814 C CA . ASN B 1 201 ? -18.157 13.530 -5.206 1.00 24.19 201 ASN B CA 1
ATOM 3815 C C . ASN B 1 201 ? -19.331 13.804 -4.269 1.00 26.64 201 ASN B C 1
ATOM 3816 O O . ASN B 1 201 ? -19.883 12.889 -3.691 1.00 27.45 201 ASN B O 1
ATOM 3821 N N . LYS B 1 202 ? -19.720 15.078 -4.166 1.00 30.02 202 LYS B N 1
ATOM 3822 C CA . LYS B 1 202 ? -20.894 15.520 -3.393 1.00 32.61 202 LYS B CA 1
ATOM 3823 C C . LYS B 1 202 ? -20.660 15.499 -1.890 1.00 33.63 202 LYS B C 1
ATOM 3824 O O . LYS B 1 202 ? -21.619 15.479 -1.116 1.00 34.38 202 LYS B O 1
ATOM 3830 N N . ALA B 1 203 ? -19.388 15.517 -1.489 1.00 35.12 203 ALA B N 1
ATOM 3831 C CA . ALA B 1 203 ? -18.991 15.597 -0.085 1.00 36.05 203 ALA B CA 1
ATOM 3832 C C . ALA B 1 203 ? -19.573 16.837 0.597 1.00 36.86 203 ALA B C 1
ATOM 3833 O O . ALA B 1 203 ? -19.502 17.950 0.058 1.00 37.68 203 ALA B O 1
ATOM 3835 N N . ARG B 1 210 ? -17.724 12.725 4.955 1.00 40.73 210 ARG B N 1
ATOM 3836 C CA . ARG B 1 210 ? -18.590 12.043 5.921 1.00 40.75 210 ARG B CA 1
ATOM 3837 C C . ARG B 1 210 ? -18.903 10.626 5.438 1.00 39.78 210 ARG B C 1
ATOM 3838 O O . ARG B 1 210 ? -18.136 9.705 5.709 1.00 40.07 210 ARG B O 1
ATOM 3846 N N . ARG B 1 211 ? -20.009 10.444 4.717 1.00 38.74 211 ARG B N 1
ATOM 3847 C CA . ARG B 1 211 ? -20.248 9.171 4.037 1.00 37.77 211 ARG B CA 1
ATOM 3848 C C . ARG B 1 211 ? -19.342 9.067 2.807 1.00 36.16 211 ARG B C 1
ATOM 3849 O O . ARG B 1 211 ? -18.982 7.969 2.395 1.00 35.78 211 ARG B O 1
ATOM 3857 N N . ALA B 1 212 ? -18.976 10.221 2.245 1.00 34.44 212 ALA B N 1
ATOM 3858 C CA . ALA B 1 212 ? -18.038 10.287 1.118 1.00 32.59 212 ALA B CA 1
ATOM 3859 C C . ALA B 1 212 ? -16.663 9.762 1.520 1.00 31.45 212 ALA B C 1
ATOM 3860 O O . ALA B 1 212 ? -16.077 8.954 0.800 1.00 30.93 212 ALA B O 1
ATOM 3862 N N . SER B 1 213 ? -16.155 10.212 2.671 1.00 30.00 213 SER B N 1
ATOM 3863 C CA A SER B 1 213 ? -14.882 9.723 3.197 0.50 29.23 213 SER B CA 1
ATOM 3864 C CA B SER B 1 213 ? -14.877 9.717 3.179 0.50 29.31 213 SER B CA 1
ATOM 3865 C C . SER B 1 213 ? -14.963 8.232 3.544 1.00 28.57 213 SER B C 1
ATOM 3866 O O . SER B 1 213 ? -13.989 7.500 3.391 1.00 28.51 213 SER B O 1
ATOM 3871 N N . ALA B 1 214 ? -16.132 7.793 4.007 1.00 27.48 214 ALA B N 1
ATOM 3872 C CA . ALA B 1 214 ? -16.354 6.377 4.297 1.00 26.53 214 ALA B CA 1
ATOM 3873 C C . ALA B 1 214 ? -16.252 5.549 3.017 1.00 26.04 214 ALA B C 1
ATOM 3874 O O . ALA B 1 214 ? -15.558 4.527 2.982 1.00 25.73 214 ALA B O 1
ATOM 3876 N N . ALA B 1 215 ? -16.955 6.002 1.977 1.00 25.04 215 ALA B N 1
ATOM 3877 C CA . ALA B 1 215 ? -16.937 5.337 0.670 1.00 23.79 215 ALA B CA 1
ATOM 3878 C C . ALA B 1 215 ? -15.515 5.305 0.123 1.00 23.36 215 ALA B C 1
ATOM 3879 O O . ALA B 1 215 ? -15.045 4.255 -0.325 1.00 22.32 215 ALA B O 1
ATOM 3881 N N . ALA B 1 216 ? -14.831 6.450 0.166 1.00 22.41 216 ALA B N 1
ATOM 3882 C CA . ALA B 1 216 ? -13.436 6.523 -0.279 1.00 21.76 216 ALA B CA 1
ATOM 3883 C C . ALA B 1 216 ? -12.562 5.459 0.404 1.00 21.86 216 ALA B C 1
ATOM 3884 O O . ALA B 1 216 ? -11.766 4.783 -0.257 1.00 21.12 216 ALA B O 1
ATOM 3886 N N . SER B 1 217 ? -12.715 5.309 1.727 1.00 21.78 217 SER B N 1
ATOM 3887 C CA A SER B 1 217 ? -11.922 4.337 2.471 0.50 21.69 217 SER B CA 1
ATOM 3888 C CA B SER B 1 217 ? -11.932 4.329 2.482 0.50 21.57 217 SER B CA 1
ATOM 3889 C C . SER B 1 217 ? -12.167 2.909 1.965 1.00 21.29 217 SER B C 1
ATOM 3890 O O . SER B 1 217 ? -11.222 2.126 1.824 1.00 21.39 217 SER B O 1
ATOM 3895 N N . GLU B 1 218 ? -13.428 2.586 1.680 1.00 21.09 218 GLU B N 1
ATOM 3896 C CA . GLU B 1 218 ? -13.784 1.270 1.125 1.00 21.33 218 GLU B CA 1
ATOM 3897 C C . GLU B 1 218 ? -13.160 1.038 -0.240 1.00 20.68 218 GLU B C 1
ATOM 3898 O O . GLU B 1 218 ? -12.567 -0.013 -0.478 1.00 20.81 218 GLU B O 1
ATOM 3904 N N . TYR B 1 219 ? -13.306 2.011 -1.147 1.00 19.71 219 TYR B N 1
ATOM 3905 C CA . TYR B 1 219 ? -12.687 1.881 -2.467 1.00 18.46 219 TYR B CA 1
ATOM 3906 C C . TYR B 1 219 ? -11.174 1.761 -2.360 1.00 18.51 219 TYR B C 1
ATOM 3907 O O . TYR B 1 219 ? -10.585 0.926 -3.027 1.00 18.22 219 TYR B O 1
ATOM 3916 N N . ARG B 1 220 ? -10.551 2.589 -1.512 1.00 18.65 220 ARG B N 1
ATOM 3917 C CA . ARG B 1 220 ? -9.091 2.630 -1.377 1.00 19.45 220 ARG B CA 1
ATOM 3918 C C . ARG B 1 220 ? -8.525 1.274 -0.912 1.00 20.35 220 ARG B C 1
ATOM 3919 O O . ARG B 1 220 ? -7.538 0.776 -1.469 1.00 20.45 220 ARG B O 1
ATOM 3927 N N . ALA B 1 221 ? -9.175 0.691 0.094 1.00 21.41 221 ALA B N 1
ATOM 3928 C CA . ALA B 1 221 ? -8.719 -0.565 0.688 1.00 22.82 221 ALA B CA 1
ATOM 3929 C C . ALA B 1 221 ? -8.754 -1.669 -0.361 1.00 23.54 221 ALA B C 1
ATOM 3930 O O . ALA B 1 221 ? -7.792 -2.418 -0.502 1.00 24.79 221 ALA B O 1
ATOM 3932 N N . ALA B 1 222 ? -9.844 -1.730 -1.117 1.00 23.84 222 ALA B N 1
ATOM 3933 C CA . ALA B 1 222 ? -10.003 -2.718 -2.181 1.00 24.03 222 ALA B CA 1
ATOM 3934 C C . ALA B 1 222 ? -9.028 -2.477 -3.329 1.00 23.99 222 ALA B C 1
ATOM 3935 O O . ALA B 1 222 ? -8.387 -3.415 -3.817 1.00 23.20 222 ALA B O 1
ATOM 3937 N N . LEU B 1 223 ? -8.890 -1.217 -3.756 1.00 23.59 223 LEU B N 1
ATOM 3938 C CA . LEU B 1 223 ? -7.934 -0.889 -4.813 1.00 24.74 223 LEU B CA 1
ATOM 3939 C C . LEU B 1 223 ? -6.522 -1.321 -4.452 1.00 24.88 223 LEU B C 1
ATOM 3940 O O . LEU B 1 223 ? -5.758 -1.747 -5.311 1.00 25.18 223 LEU B O 1
ATOM 3945 N N . HIS B 1 224 ? -6.175 -1.211 -3.176 1.00 25.43 224 HIS B N 1
ATOM 3946 C CA . HIS B 1 224 ? -4.847 -1.592 -2.725 1.00 26.11 224 HIS B CA 1
ATOM 3947 C C . HIS B 1 224 ? -4.641 -3.117 -2.776 1.00 26.22 224 HIS B C 1
ATOM 3948 O O . HIS B 1 224 ? -3.538 -3.588 -3.071 1.00 26.23 224 HIS B O 1
ATOM 3955 N N . ILE B 1 225 ? -5.695 -3.875 -2.498 1.00 26.44 225 ILE B N 1
ATOM 3956 C CA . ILE B 1 225 ? -5.637 -5.337 -2.637 1.00 27.06 225 ILE B CA 1
ATOM 3957 C C . ILE B 1 225 ? -5.476 -5.727 -4.114 1.00 27.88 225 ILE B C 1
ATOM 3958 O O . ILE B 1 225 ? -4.669 -6.601 -4.452 1.00 27.61 225 ILE B O 1
ATOM 3963 N N . LEU B 1 226 ? -6.216 -5.040 -4.988 1.00 28.71 226 LEU B N 1
ATOM 3964 C CA . LEU B 1 226 ? -6.341 -5.424 -6.400 1.00 30.16 226 LEU B CA 1
ATOM 3965 C C . LEU B 1 226 ? -5.192 -4.944 -7.287 1.00 30.99 226 LEU B C 1
ATOM 3966 O O . LEU B 1 226 ? -4.921 -5.545 -8.331 1.00 31.39 226 LEU B O 1
ATOM 3971 N N . THR B 1 227 ? -4.534 -3.858 -6.885 1.00 31.88 227 THR B N 1
ATOM 3972 C CA . THR B 1 227 ? -3.412 -3.316 -7.642 1.00 33.09 227 THR B CA 1
ATOM 3973 C C . THR B 1 227 ? -2.112 -4.063 -7.306 1.00 34.12 227 THR B C 1
ATOM 3974 O O . THR B 1 227 ? -1.708 -4.105 -6.135 1.00 33.68 227 THR B O 1
ATOM 3978 N N . PRO B 1 228 ? -1.452 -4.643 -8.337 1.00 35.41 228 PRO B N 1
ATOM 3979 C CA . PRO B 1 228 ? -0.143 -5.291 -8.171 1.00 36.64 228 PRO B CA 1
ATOM 3980 C C . PRO B 1 228 ? 0.873 -4.326 -7.575 1.00 37.64 228 PRO B C 1
ATOM 3981 O O . PRO B 1 228 ? 0.853 -3.142 -7.907 1.00 38.11 228 PRO B O 1
ATOM 3985 N N . PRO B 1 229 ? 1.756 -4.818 -6.686 1.00 38.57 229 PRO B N 1
ATOM 3986 C CA . PRO B 1 229 ? 2.786 -3.920 -6.149 1.00 39.06 229 PRO B CA 1
ATOM 3987 C C . PRO B 1 229 ? 3.826 -3.470 -7.194 1.00 39.14 229 PRO B C 1
ATOM 3988 O O . PRO B 1 229 ? 4.581 -2.529 -6.938 1.00 39.59 229 PRO B O 1
ATOM 3992 N N . SER B 1 230 ? 3.840 -4.114 -8.362 1.00 39.08 230 SER B N 1
ATOM 3993 C CA . SER B 1 230 ? 4.793 -3.783 -9.432 1.00 38.70 230 SER B CA 1
ATOM 3994 C C . SER B 1 230 ? 4.409 -2.531 -10.250 1.00 37.93 230 SER B C 1
ATOM 3995 O O . SER B 1 230 ? 5.252 -1.961 -10.954 1.00 38.23 230 SER B O 1
ATOM 3998 N N . ALA B 1 231 ? 3.143 -2.117 -10.155 1.00 36.56 231 ALA B N 1
ATOM 3999 C CA . ALA B 1 231 ? 2.632 -0.919 -10.840 1.00 34.73 231 ALA B CA 1
ATOM 4000 C C . ALA B 1 231 ? 3.370 0.373 -10.480 1.00 33.51 231 ALA B C 1
ATOM 4001 O O . ALA B 1 231 ? 3.626 0.653 -9.309 1.00 33.76 231 ALA B O 1
ATOM 4003 N N . THR B 1 232 ? 3.690 1.166 -11.501 1.00 31.66 232 THR B N 1
ATOM 4004 C CA . THR B 1 232 ? 4.297 2.485 -11.316 1.00 29.98 232 THR B CA 1
ATOM 4005 C C . THR B 1 232 ? 3.330 3.394 -10.554 1.00 28.29 232 THR B C 1
ATOM 4006 O O . THR B 1 232 ? 3.743 4.204 -9.710 1.00 29.14 232 THR B O 1
ATOM 4010 N N . TRP B 1 233 ? 2.041 3.213 -10.833 1.00 25.83 233 TRP B N 1
ATOM 4011 C CA . TRP B 1 233 ? 0.992 4.073 -10.294 1.00 23.17 233 TRP B CA 1
ATOM 4012 C C . TRP B 1 233 ? -0.087 3.265 -9.582 1.00 22.45 233 TRP B C 1
ATOM 4013 O O . TRP B 1 233 ? -0.670 2.351 -10.158 1.00 22.64 233 TRP B O 1
ATOM 4024 N N . THR B 1 234 ? -0.345 3.626 -8.326 1.00 21.43 234 THR B N 1
ATOM 4025 C CA . THR B 1 234 ? -1.444 3.084 -7.541 1.00 21.60 234 THR B CA 1
ATOM 4026 C C . THR B 1 234 ? -2.510 4.181 -7.477 1.00 20.25 234 THR B C 1
ATOM 4027 O O . THR B 1 234 ? -2.220 5.279 -6.985 1.00 20.55 234 THR B O 1
ATOM 4031 N N . PRO B 1 235 ? -3.729 3.904 -7.993 1.00 19.42 235 PRO B N 1
ATOM 4032 C CA . PRO B 1 235 ? -4.746 4.953 -8.076 1.00 18.35 235 PRO B CA 1
ATOM 4033 C C . PRO B 1 235 ? -5.084 5.564 -6.707 1.00 17.86 235 PRO B C 1
ATOM 4034 O O . PRO B 1 235 ? -5.486 4.837 -5.799 1.00 18.47 235 PRO B O 1
ATOM 4038 N N . PRO B 1 236 ? -4.901 6.890 -6.561 1.00 17.25 236 PRO B N 1
ATOM 4039 C CA . PRO B 1 236 ? -5.438 7.594 -5.391 1.00 17.06 236 PRO B CA 1
ATOM 4040 C C . PRO B 1 236 ? -6.952 7.510 -5.333 1.00 17.37 236 PRO B C 1
ATOM 4041 O O . PRO B 1 236 ? -7.606 7.382 -6.376 1.00 16.33 236 PRO B O 1
ATOM 4045 N N . VAL B 1 237 ? -7.505 7.555 -4.119 1.00 17.04 237 VAL B N 1
ATOM 4046 C CA . VAL B 1 237 ? -8.942 7.738 -3.931 1.00 16.92 237 VAL B CA 1
ATOM 4047 C C . VAL B 1 237 ? -9.102 8.992 -3.094 1.00 18.06 237 VAL B C 1
ATOM 4048 O O . VAL B 1 237 ? -8.548 9.092 -1.993 1.00 17.94 237 VAL B O 1
ATOM 4052 N N . VAL B 1 238 ? -9.819 9.963 -3.643 1.00 17.39 238 VAL B N 1
ATOM 4053 C CA . VAL B 1 238 ? -9.980 11.269 -2.978 1.00 17.49 238 VAL B CA 1
ATOM 4054 C C . VAL B 1 238 ? -11.446 11.635 -2.876 1.00 17.70 238 VAL B C 1
ATOM 4055 O O . VAL B 1 238 ? -12.302 11.043 -3.560 1.00 17.18 238 VAL B O 1
ATOM 4059 N N . THR B 1 239 ? -11.765 12.595 -2.003 1.00 18.00 239 THR B N 1
ATOM 4060 C CA . THR B 1 239 ? -13.121 13.133 -1.978 1.00 18.64 239 THR B CA 1
ATOM 4061 C C . THR B 1 239 ? -13.100 14.577 -2.477 1.00 18.58 239 THR B C 1
ATOM 4062 O O . THR B 1 239 ? -12.128 15.314 -2.250 1.00 19.25 239 THR B O 1
ATOM 4066 N N . ILE B 1 240 ? -14.164 14.966 -3.158 1.00 19.04 240 ILE B N 1
ATOM 4067 C CA . ILE B 1 240 ? -14.275 16.323 -3.714 1.00 19.41 240 ILE B CA 1
ATOM 4068 C C . ILE B 1 240 ? -15.708 16.816 -3.531 1.00 20.61 240 ILE B C 1
ATOM 4069 O O . ILE B 1 240 ? -16.609 16.038 -3.197 1.00 20.37 240 ILE B O 1
ATOM 4074 N N . SER B 1 241 ? -15.919 18.109 -3.766 1.00 21.49 241 SER B N 1
ATOM 4075 C CA . SER B 1 241 ? -17.251 18.615 -4.042 1.00 23.23 241 SER B CA 1
ATOM 4076 C C . SER B 1 241 ? -17.138 19.463 -5.301 1.00 24.00 241 SER B C 1
ATOM 4077 O O . SER B 1 241 ? -16.521 20.527 -5.278 1.00 24.47 241 SER B O 1
ATOM 4080 N N . GLY B 1 242 ? -17.702 18.979 -6.401 1.00 24.98 242 GLY B N 1
ATOM 4081 C CA . GLY B 1 242 ? -17.699 19.731 -7.655 1.00 26.74 242 GLY B CA 1
ATOM 4082 C C . GLY B 1 242 ? -18.396 21.069 -7.477 1.00 28.23 242 GLY B C 1
ATOM 4083 O O . GLY B 1 242 ? -17.863 22.113 -7.849 1.00 28.33 242 GLY B O 1
ATOM 4084 N N . LEU B 1 243 ? -19.583 21.022 -6.887 1.00 29.72 243 LEU B N 1
ATOM 4085 C CA . LEU B 1 243 ? -20.433 22.203 -6.694 1.00 31.16 243 LEU B CA 1
ATOM 4086 C C . LEU B 1 243 ? -19.749 23.325 -5.918 1.00 32.24 243 LEU B C 1
ATOM 4087 O O . LEU B 1 243 ? -19.875 24.500 -6.281 1.00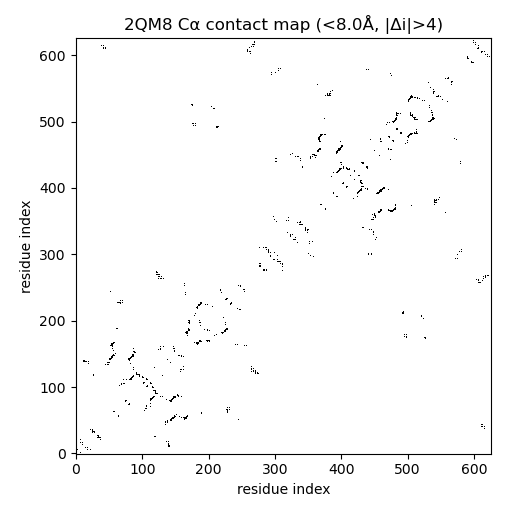 32.36 243 LEU B O 1
ATOM 4092 N N . HIS B 1 244 ? -19.027 22.963 -4.858 1.00 32.81 244 HIS B N 1
ATOM 4093 C CA . HIS B 1 244 ? -18.370 23.950 -4.000 1.00 33.98 244 HIS B CA 1
ATOM 4094 C C . HIS B 1 244 ? -16.858 24.018 -4.217 1.00 33.85 244 HIS B C 1
ATOM 4095 O O . HIS B 1 244 ? -16.144 24.703 -3.474 1.00 34.44 244 HIS B O 1
ATOM 4102 N N . GLY B 1 245 ? -16.378 23.305 -5.237 1.00 33.30 245 GLY B N 1
ATOM 4103 C CA . GLY B 1 245 ? -14.986 23.404 -5.686 1.00 32.69 245 GLY B CA 1
ATOM 4104 C C . GLY B 1 245 ? -13.924 22.879 -4.738 1.00 32.07 245 GLY B C 1
ATOM 4105 O O . GLY B 1 245 ? -12.726 23.148 -4.925 1.00 33.70 245 GLY B O 1
ATOM 4106 N N . LYS B 1 246 ? -14.348 22.118 -3.734 1.00 30.19 246 LYS B N 1
ATOM 4107 C CA . LYS B 1 246 ? -13.449 21.604 -2.718 1.00 28.69 246 LYS B CA 1
ATOM 4108 C C . LYS B 1 246 ? -12.703 20.377 -3.228 1.00 26.59 246 LYS B C 1
ATOM 4109 O O . LYS B 1 246 ? -13.305 19.492 -3.842 1.00 25.75 246 LYS B O 1
ATOM 4115 N N . GLY B 1 247 ? -11.404 20.340 -2.963 1.00 24.69 247 GLY B N 1
ATOM 4116 C CA . GLY B 1 247 ? -10.568 19.178 -3.273 1.00 22.80 247 GLY B CA 1
ATOM 4117 C C . GLY B 1 247 ? -10.109 19.075 -4.718 1.00 21.63 247 GLY B C 1
ATOM 4118 O O . GLY B 1 247 ? -9.396 18.139 -5.075 1.00 21.33 247 GLY B O 1
ATOM 4119 N N . LEU B 1 248 ? -10.496 20.047 -5.542 1.00 20.66 248 LEU B N 1
ATOM 4120 C CA . LEU B 1 248 ? -10.165 20.018 -6.976 1.00 19.62 248 LEU B CA 1
ATOM 4121 C C . LEU B 1 248 ? -8.694 20.321 -7.263 1.00 19.57 248 LEU B C 1
ATOM 4122 O O . LEU B 1 248 ? -8.092 19.766 -8.196 1.00 18.67 248 LEU B O 1
ATOM 4127 N N . ASP B 1 249 ? -8.117 21.226 -6.473 1.00 19.93 249 ASP B N 1
ATOM 4128 C CA A ASP B 1 249 ? -6.713 21.551 -6.639 0.50 19.91 249 ASP B CA 1
ATOM 4129 C CA B ASP B 1 249 ? -6.700 21.580 -6.549 0.50 20.08 249 ASP B CA 1
ATOM 4130 C C . ASP B 1 249 ? -5.861 20.327 -6.311 1.00 19.49 249 ASP B C 1
ATOM 4131 O O . ASP B 1 249 ? -4.957 19.996 -7.075 1.00 19.82 249 ASP B O 1
ATOM 4140 N N . SER B 1 250 ? -6.201 19.626 -5.232 1.00 18.87 250 SER B N 1
ATOM 4141 C CA A SER B 1 250 ? -5.536 18.376 -4.863 0.50 18.24 250 SER B CA 1
ATOM 4142 C CA B SER B 1 250 ? -5.548 18.380 -4.854 0.50 18.55 250 SER B CA 1
ATOM 4143 C C . SER B 1 250 ? -5.699 17.304 -5.939 1.00 18.03 250 SER B C 1
ATOM 4144 O O . SER B 1 250 ? -4.714 16.650 -6.334 1.00 17.55 250 SER B O 1
ATOM 4149 N N . LEU B 1 251 ? -6.934 17.136 -6.407 1.00 16.92 251 LEU B N 1
ATOM 4150 C CA A LEU B 1 251 ? -7.232 16.196 -7.477 0.50 16.54 251 LEU B CA 1
ATOM 4151 C CA B LEU B 1 251 ? -7.241 16.200 -7.487 0.50 16.45 251 LEU B CA 1
ATOM 4152 C C . LEU B 1 251 ? -6.335 16.464 -8.692 1.00 16.29 251 LEU B C 1
ATOM 4153 O O . LEU B 1 251 ? -5.671 15.555 -9.189 1.00 16.16 251 LEU B O 1
ATOM 4162 N N . TRP B 1 252 ? -6.290 17.715 -9.154 1.00 15.30 252 TRP B N 1
ATOM 4163 C CA . TRP B 1 252 ? -5.464 18.043 -10.312 1.00 15.52 252 TRP B CA 1
ATOM 4164 C C . TRP B 1 252 ? -3.988 17.760 -10.060 1.00 15.77 252 TRP B C 1
ATOM 4165 O O . TRP B 1 252 ? -3.287 17.238 -10.924 1.00 15.26 252 TRP B O 1
ATOM 4176 N N . SER B 1 253 ? -3.521 18.063 -8.845 1.00 15.20 253 SER B N 1
ATOM 4177 C CA . SER B 1 253 ? -2.119 17.845 -8.527 1.00 15.75 253 SER B CA 1
ATOM 4178 C C . SER B 1 253 ? -1.738 16.364 -8.699 1.00 15.03 253 SER B C 1
ATOM 4179 O O . SER B 1 253 ? -0.622 16.057 -9.127 1.00 15.40 253 SER B O 1
ATOM 4182 N N . ARG B 1 254 ? -2.661 15.455 -8.400 1.00 15.12 254 ARG B N 1
ATOM 4183 C CA . ARG B 1 254 ? -2.343 14.009 -8.529 1.00 14.99 254 ARG B CA 1
ATOM 4184 C C . ARG B 1 254 ? -2.232 13.608 -10.003 1.00 14.89 254 ARG B C 1
ATOM 4185 O O . ARG B 1 254 ? -1.449 12.736 -10.357 1.00 14.77 254 ARG B O 1
ATOM 4193 N N . ILE B 1 255 ? -3.011 14.275 -10.853 1.00 14.93 255 ILE B N 1
ATOM 4194 C CA . ILE B 1 255 ? -2.882 14.081 -12.299 1.00 14.32 255 ILE B CA 1
ATOM 4195 C C . ILE B 1 255 ? -1.513 14.533 -12.808 1.00 14.96 255 ILE B C 1
ATOM 4196 O O . ILE B 1 255 ? -0.890 13.864 -13.642 1.00 14.85 255 ILE B O 1
ATOM 4201 N N . GLU B 1 256 ? -1.034 15.654 -12.266 1.00 14.56 256 GLU B N 1
ATOM 4202 C CA . GLU B 1 256 ? 0.305 16.140 -12.582 1.00 16.28 256 GLU B CA 1
ATOM 4203 C C . GLU B 1 256 ? 1.372 15.193 -12.042 1.00 15.81 256 GLU B C 1
ATOM 4204 O O . GLU B 1 256 ? 2.390 14.964 -12.694 1.00 16.01 256 GLU B O 1
ATOM 4210 N N . ASP B 1 257 ? 1.102 14.605 -10.880 1.00 16.44 257 ASP B N 1
ATOM 4211 C CA . ASP B 1 257 ? 2.015 13.625 -10.288 1.00 17.08 257 ASP B CA 1
ATOM 4212 C C . ASP B 1 257 ? 2.178 12.404 -11.202 1.00 17.49 257 ASP B C 1
ATOM 4213 O O . ASP B 1 257 ? 3.291 11.948 -11.444 1.00 17.44 257 ASP B O 1
ATOM 4218 N N . HIS B 1 258 ? 1.048 11.914 -11.719 1.00 17.05 258 HIS B N 1
ATOM 4219 C CA . HIS B 1 258 ? 1.025 10.797 -12.667 1.00 16.90 258 HIS B CA 1
ATOM 4220 C C . HIS B 1 258 ? 1.838 11.128 -13.923 1.00 17.17 258 HIS B C 1
ATOM 4221 O O . HIS B 1 258 ? 2.620 10.300 -14.397 1.00 17.47 258 HIS B O 1
ATOM 4228 N N . ARG B 1 259 ? 1.637 12.326 -14.476 1.00 17.51 259 ARG B N 1
ATOM 4229 C CA . ARG B 1 259 ? 2.371 12.746 -15.657 1.00 19.18 259 ARG B CA 1
ATOM 4230 C C . ARG B 1 259 ? 3.873 12.727 -15.373 1.00 20.28 259 ARG B C 1
ATOM 4231 O O . ARG B 1 259 ? 4.662 12.197 -16.159 1.00 20.58 259 ARG B O 1
ATOM 4239 N N . SER B 1 260 ? 4.250 13.275 -14.222 1.00 21.17 260 SER B N 1
ATOM 4240 C CA . SER B 1 260 ? 5.652 13.336 -13.843 1.00 22.57 260 SER B CA 1
ATOM 4241 C C . SER B 1 260 ? 6.243 11.937 -13.717 1.00 22.00 260 SER B C 1
ATOM 4242 O O . SER B 1 260 ? 7.275 11.648 -14.318 1.00 23.15 260 SER B O 1
ATOM 4245 N N . LYS B 1 261 ? 5.578 11.069 -12.963 1.00 22.05 261 LYS B N 1
ATOM 4246 C CA . LYS B 1 261 ? 6.094 9.738 -12.679 1.00 22.23 261 LYS B CA 1
ATOM 4247 C C . LYS B 1 261 ? 6.187 8.891 -13.949 1.00 22.52 261 LYS B C 1
ATOM 4248 O O . LYS B 1 261 ? 7.209 8.231 -14.200 1.00 22.72 261 LYS B O 1
ATOM 4254 N N . LEU B 1 262 ? 5.114 8.903 -14.743 1.00 21.97 262 LEU B N 1
ATOM 4255 C CA . LEU B 1 262 ? 5.051 8.043 -15.926 1.00 21.92 262 LEU B CA 1
ATOM 4256 C C . LEU B 1 262 ? 5.801 8.584 -17.144 1.00 22.25 262 LEU B C 1
ATOM 4257 O O . LEU B 1 262 ? 6.070 7.846 -18.085 1.00 22.88 262 LEU B O 1
ATOM 4262 N N . THR B 1 263 ? 6.144 9.868 -17.132 1.00 22.75 263 THR B N 1
ATOM 4263 C CA . THR B 1 263 ? 7.032 10.425 -18.151 1.00 24.04 263 THR B CA 1
ATOM 4264 C C . THR B 1 263 ? 8.466 9.926 -17.914 1.00 24.97 263 THR B C 1
ATOM 4265 O O . THR B 1 263 ? 9.183 9.573 -18.863 1.00 25.35 263 THR B O 1
ATOM 4269 N N . ALA B 1 264 ? 8.849 9.891 -16.640 1.00 25.71 264 ALA B N 1
ATOM 4270 C CA . ALA B 1 264 ? 10.162 9.412 -16.215 1.00 26.48 264 ALA B CA 1
ATOM 4271 C C . ALA B 1 264 ? 10.432 7.970 -16.655 1.00 26.96 264 ALA B C 1
ATOM 4272 O O . ALA B 1 264 ? 11.571 7.625 -17.007 1.00 27.62 264 ALA B O 1
ATOM 4274 N N . THR B 1 265 ? 9.398 7.133 -16.619 1.00 26.28 265 THR B N 1
ATOM 4275 C CA . THR B 1 265 ? 9.508 5.731 -17.019 1.00 25.95 265 THR B CA 1
ATOM 4276 C C . THR B 1 265 ? 9.293 5.536 -18.531 1.00 25.50 265 THR B C 1
ATOM 4277 O O . THR B 1 265 ? 9.418 4.415 -19.037 1.00 25.68 265 THR B O 1
ATOM 4281 N N . GLY B 1 266 ? 8.942 6.617 -19.230 1.00 24.51 266 GLY B N 1
ATOM 4282 C CA . GLY B 1 266 ? 8.580 6.555 -20.651 1.00 23.41 266 GLY B CA 1
ATOM 4283 C C . GLY B 1 266 ? 7.179 6.007 -20.927 1.00 22.79 266 GLY B C 1
ATOM 4284 O O . GLY B 1 266 ? 6.820 5.789 -22.092 1.00 22.66 266 GLY B O 1
ATOM 4285 N N . GLU B 1 267 ? 6.406 5.771 -19.868 1.00 21.57 267 GLU B N 1
ATOM 4286 C CA . GLU B 1 267 ? 5.094 5.120 -19.953 1.00 21.36 267 GLU B CA 1
ATOM 4287 C C . GLU B 1 267 ? 4.013 6.010 -20.574 1.00 19.94 267 GLU B C 1
ATOM 4288 O O . GLU B 1 267 ? 3.137 5.497 -21.273 1.00 19.79 267 GLU B O 1
ATOM 4294 N N . ILE B 1 268 ? 4.072 7.319 -20.343 1.00 18.71 268 ILE B N 1
ATOM 4295 C CA . ILE B 1 268 ? 3.136 8.250 -21.034 1.00 18.44 268 ILE B CA 1
ATOM 4296 C C . ILE B 1 268 ? 3.278 8.119 -22.561 1.00 18.22 268 ILE B C 1
ATOM 4297 O O . ILE B 1 268 ? 2.279 7.879 -23.302 1.00 17.78 268 ILE B O 1
ATOM 4302 N N . ALA B 1 269 ? 4.513 8.250 -23.043 1.00 17.28 269 ALA B N 1
ATOM 4303 C CA . ALA B 1 269 ? 4.792 8.138 -24.478 1.00 17.49 269 ALA B CA 1
ATOM 4304 C C . ALA B 1 269 ? 4.407 6.772 -25.032 1.00 16.72 269 ALA B C 1
ATOM 4305 O O . ALA B 1 269 ? 3.829 6.676 -26.144 1.00 16.42 269 ALA B O 1
ATOM 4307 N N . GLY B 1 270 ? 4.733 5.723 -24.275 1.00 16.68 270 GLY B N 1
ATOM 4308 C CA . GLY B 1 270 ? 4.484 4.347 -24.707 1.00 15.99 270 GLY B CA 1
ATOM 4309 C C . GLY B 1 270 ? 2.997 4.095 -24.871 1.00 16.34 270 GLY B C 1
ATOM 4310 O O . GLY B 1 270 ? 2.556 3.476 -25.856 1.00 16.40 270 GLY B O 1
ATOM 4311 N N . LYS B 1 271 ? 2.219 4.579 -23.907 1.00 15.62 271 LYS B N 1
ATOM 4312 C CA . LYS B 1 271 ? 0.762 4.429 -23.995 1.00 15.63 271 LYS B CA 1
ATOM 4313 C C . LYS B 1 271 ? 0.189 5.166 -25.221 1.00 14.91 271 LYS B C 1
ATOM 4314 O O . LYS B 1 271 ? -0.644 4.609 -25.951 1.00 14.52 271 LYS B O 1
ATOM 4320 N N . ARG B 1 272 ? 0.637 6.404 -25.458 1.00 14.50 272 ARG B N 1
ATOM 4321 C CA . ARG B 1 272 ? 0.125 7.175 -26.611 1.00 13.74 272 ARG B CA 1
ATOM 4322 C C . ARG B 1 272 ? 0.397 6.463 -27.936 1.00 14.82 272 ARG B C 1
ATOM 4323 O O . ARG B 1 272 ? -0.448 6.465 -28.825 1.00 14.38 272 ARG B O 1
ATOM 4331 N N . ARG B 1 273 ? 1.588 5.870 -28.048 1.00 14.64 273 ARG B N 1
ATOM 4332 C CA . ARG B 1 273 ? 1.964 5.103 -29.231 1.00 16.99 273 ARG B CA 1
ATOM 4333 C C . ARG B 1 273 ? 1.005 3.934 -29.471 1.00 15.70 273 ARG B C 1
ATOM 4334 O O . ARG B 1 273 ? 0.536 3.735 -30.598 1.00 15.06 273 ARG B O 1
ATOM 4342 N N . GLU B 1 274 ? 0.722 3.174 -28.418 1.00 15.36 274 GLU B N 1
ATOM 4343 C CA . GLU B 1 274 ? -0.166 2.025 -28.499 1.00 16.68 274 GLU B CA 1
ATOM 4344 C C . GLU B 1 274 ? -1.576 2.474 -28.870 1.00 14.56 274 GLU B C 1
ATOM 4345 O O . GLU B 1 274 ? -2.224 1.851 -29.709 1.00 14.45 274 GLU B O 1
ATOM 4351 N N . GLN B 1 275 ? -2.028 3.558 -28.250 1.00 13.43 275 GLN B N 1
ATOM 4352 C CA . GLN B 1 275 ? -3.351 4.116 -28.530 1.00 11.68 275 GLN B CA 1
ATOM 4353 C C . GLN B 1 275 ? -3.468 4.521 -29.990 1.00 11.73 275 GLN B C 1
ATOM 4354 O O . G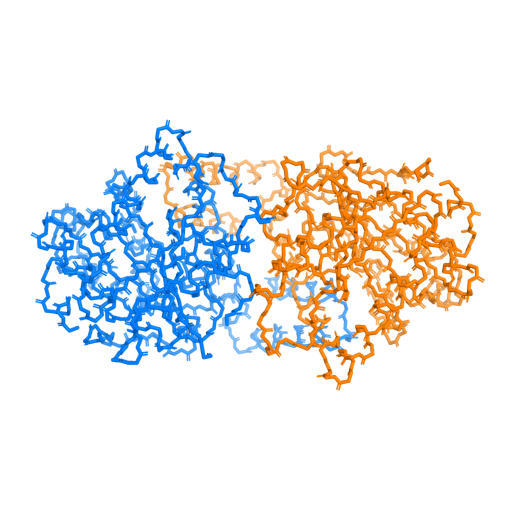LN B 1 275 ? -4.465 4.218 -30.644 1.00 12.18 275 GLN B O 1
ATOM 4360 N N . ASP B 1 276 ? -2.463 5.234 -30.505 1.00 11.18 276 ASP B N 1
ATOM 4361 C CA . ASP B 1 276 ? -2.567 5.750 -31.870 1.00 11.43 276 ASP B CA 1
ATOM 4362 C C . ASP B 1 276 ? -2.639 4.603 -32.897 1.00 11.18 276 ASP B C 1
ATOM 4363 O O . ASP B 1 276 ? -3.389 4.663 -33.864 1.00 10.96 276 ASP B O 1
ATOM 4368 N N . VAL B 1 277 ? -1.873 3.547 -32.656 1.00 11.83 277 VAL B N 1
ATOM 4369 C CA . VAL B 1 277 ? -1.922 2.391 -33.549 1.00 12.40 277 VAL B CA 1
ATOM 4370 C C . VAL B 1 277 ? -3.278 1.687 -33.406 1.00 12.14 277 VAL B C 1
ATOM 4371 O O . VAL B 1 277 ? -3.858 1.245 -34.403 1.00 12.02 277 VAL B O 1
ATOM 4375 N N . LYS B 1 278 ? -3.782 1.599 -32.176 1.00 11.86 278 LYS B N 1
ATOM 4376 C CA . LYS B 1 278 ? -5.150 1.077 -31.970 1.00 13.32 278 LYS B CA 1
ATOM 4377 C C . LYS B 1 278 ? -6.199 1.852 -32.769 1.00 13.00 278 LYS B C 1
ATOM 4378 O O . LYS B 1 278 ? -7.059 1.233 -33.426 1.00 13.33 278 LYS B O 1
ATOM 4384 N N . TRP B 1 279 ? -6.136 3.191 -32.733 1.00 12.59 279 TRP B N 1
ATOM 4385 C CA . TRP B 1 279 ? -7.092 4.029 -33.466 1.00 12.39 279 TRP B CA 1
ATOM 4386 C C . TRP B 1 279 ? -6.947 3.866 -34.976 1.00 12.56 279 TRP B C 1
ATOM 4387 O O . TRP B 1 279 ? -7.933 3.872 -35.706 1.00 13.11 279 TRP B O 1
ATOM 4406 N N . TRP B 1 281 ? -6.016 1.035 -36.580 1.00 12.30 281 TRP B N 1
ATOM 4407 C CA . TRP B 1 281 ? -6.681 -0.226 -36.934 1.00 14.08 281 TRP B CA 1
ATOM 4408 C C . TRP B 1 281 ? -8.203 -0.145 -36.754 1.00 14.61 281 TRP B C 1
ATOM 4409 O O . TRP B 1 281 ? -8.962 -0.690 -37.586 1.00 14.89 281 TRP B O 1
ATOM 4420 N N . ALA B 1 282 ? -8.649 0.565 -35.714 1.00 14.61 282 ALA B N 1
ATOM 4421 C CA . ALA B 1 282 ? -10.092 0.852 -35.559 1.00 15.76 282 ALA B CA 1
ATOM 4422 C C . ALA B 1 282 ? -10.667 1.479 -36.832 1.00 16.07 282 ALA B C 1
ATOM 4423 O O . ALA B 1 282 ? -11.715 1.031 -37.322 1.00 16.69 282 ALA B O 1
ATOM 4425 N N . LEU B 1 283 ? -9.969 2.476 -37.394 1.00 14.46 283 LEU B N 1
ATOM 4426 C CA . LEU B 1 283 ? -10.410 3.163 -38.601 1.00 14.55 283 LEU B CA 1
ATOM 4427 C C . LEU B 1 283 ? -10.373 2.268 -39.850 1.00 14.65 283 LEU B C 1
ATOM 4428 O O . LEU B 1 283 ? -11.273 2.348 -40.707 1.00 15.97 283 LEU B O 1
ATOM 4433 N N . VAL B 1 284 ? -9.374 1.390 -39.931 1.00 13.37 284 VAL B N 1
ATOM 4434 C CA . VAL B 1 284 ? -9.285 0.440 -41.048 1.00 13.73 284 VAL B CA 1
ATOM 4435 C C . VAL B 1 284 ? -10.514 -0.469 -40.968 1.00 14.71 284 VAL B C 1
ATOM 4436 O O . VAL B 1 284 ? -11.211 -0.663 -41.978 1.00 14.53 284 VAL B O 1
ATOM 4440 N N . HIS B 1 285 ? -10.799 -0.985 -39.769 1.00 15.02 285 HIS B N 1
ATOM 4441 C CA . HIS B 1 285 ? -11.936 -1.909 -39.619 1.00 17.31 285 HIS B CA 1
ATOM 4442 C C . HIS B 1 285 ? -13.270 -1.200 -39.827 1.00 17.71 285 HIS B C 1
ATOM 4443 O O . HIS B 1 285 ? -14.204 -1.785 -40.406 1.00 19.30 285 HIS B O 1
ATOM 4450 N N . GLU B 1 286 ? -13.358 0.058 -39.403 1.00 17.84 286 GLU B N 1
ATOM 4451 C CA . GLU B 1 286 ? -14.562 0.854 -39.642 1.00 20.13 286 GLU B CA 1
ATOM 4452 C C . GLU B 1 286 ? -14.798 1.091 -41.148 1.00 19.64 286 GLU B C 1
ATOM 4453 O O . GLU B 1 286 ? -15.938 0.990 -41.629 1.00 19.96 286 GLU B O 1
ATOM 4459 N N . ARG B 1 287 ? -13.723 1.347 -41.897 1.00 18.85 287 ARG B N 1
ATOM 4460 C CA . ARG B 1 287 ? -13.828 1.540 -43.342 1.00 19.20 287 ARG B CA 1
ATOM 4461 C C . ARG B 1 287 ? -14.338 0.261 -44.014 1.00 18.60 287 ARG B C 1
ATOM 4462 O O . ARG B 1 287 ? -15.204 0.331 -44.890 1.00 18.56 287 ARG B O 1
ATOM 4470 N N . LEU B 1 288 ? -13.840 -0.897 -43.576 1.00 17.94 288 LEU B N 1
ATOM 4471 C CA . LEU B 1 288 ? -14.308 -2.187 -44.115 1.00 18.63 288 LEU B CA 1
ATOM 4472 C C . LEU B 1 288 ? -15.800 -2.317 -43.875 1.00 18.71 288 LEU B C 1
ATOM 4473 O O . LEU B 1 288 ? -16.567 -2.683 -44.784 1.00 18.56 288 LEU B O 1
ATOM 4478 N N . HIS B 1 289 ? -16.218 -2.016 -42.654 1.00 18.82 289 HIS B N 1
ATOM 4479 C CA . HIS B 1 289 ? -17.627 -2.186 -42.343 1.00 20.08 289 HIS B CA 1
ATOM 4480 C C . HIS B 1 289 ? -18.466 -1.208 -43.177 1.00 19.96 289 HIS B C 1
ATOM 4481 O O . HIS B 1 289 ? -19.528 -1.576 -43.683 1.00 19.40 289 HIS B O 1
ATOM 4488 N N . GLN B 1 290 ? -17.980 0.019 -43.344 1.00 19.74 290 GLN B N 1
ATOM 4489 C CA . GLN B 1 290 ? -18.678 1.002 -44.169 1.00 20.49 290 GLN B CA 1
ATOM 4490 C C . GLN B 1 290 ? -18.923 0.490 -45.588 1.00 19.68 290 GLN B C 1
ATOM 4491 O O . GLN B 1 290 ? -20.004 0.694 -46.159 1.00 20.52 290 GLN B O 1
ATOM 4497 N N . ARG B 1 291 ? -17.911 -0.153 -46.168 1.00 18.43 291 ARG B N 1
ATOM 4498 C CA . ARG B 1 291 ? -18.046 -0.746 -47.488 1.00 18.48 291 ARG B CA 1
ATOM 4499 C C . ARG B 1 291 ? -19.121 -1.818 -47.461 1.00 17.68 291 ARG B C 1
ATOM 4500 O O . ARG B 1 291 ? -19.919 -1.917 -48.397 1.00 17.76 291 ARG B O 1
ATOM 4508 N N . LEU B 1 292 ? -19.153 -2.595 -46.377 1.00 16.25 292 LEU B N 1
ATOM 4509 C CA . LEU B 1 292 ? -20.124 -3.695 -46.248 1.00 16.65 292 LEU B CA 1
ATOM 4510 C C . LEU B 1 292 ? -21.559 -3.211 -46.014 1.00 16.84 292 LEU B C 1
ATOM 4511 O O . LEU B 1 292 ? -22.520 -4.016 -46.069 1.00 16.35 292 LEU B O 1
ATOM 4516 N N . VAL B 1 293 ? -21.715 -1.918 -45.721 1.00 17.23 293 VAL B N 1
ATOM 4517 C CA . VAL B 1 293 ? -23.052 -1.324 -45.584 1.00 17.95 293 VAL B CA 1
ATOM 4518 C C . VAL B 1 293 ? -23.249 -0.119 -46.550 1.00 19.01 293 VAL B C 1
ATOM 4519 O O . VAL B 1 293 ? -24.109 0.726 -46.332 1.00 20.20 293 VAL B O 1
ATOM 4523 N N . GLY B 1 294 ? -22.483 -0.109 -47.641 1.00 19.19 294 GLY B N 1
ATOM 4524 C CA . GLY B 1 294 ? -22.386 1.059 -48.551 1.00 20.18 294 GLY B CA 1
ATOM 4525 C C . GLY B 1 294 ? -23.584 1.313 -49.451 1.00 20.56 294 GLY B C 1
ATOM 4526 O O . GLY B 1 294 ? -23.709 2.393 -50.058 1.00 21.72 294 GLY B O 1
ATOM 4527 N N . SER B 1 295 ? -24.458 0.315 -49.551 1.00 18.92 295 SER B N 1
ATOM 4528 C CA . SER B 1 295 ? -25.693 0.416 -50.331 1.00 18.33 295 SER B CA 1
ATOM 4529 C C . SER B 1 295 ? -26.744 -0.452 -49.654 1.00 16.90 295 SER B C 1
ATOM 4530 O O . SER B 1 295 ? -26.405 -1.315 -48.838 1.00 15.05 295 SER B O 1
ATOM 4533 N N . ALA B 1 296 ? -28.018 -0.233 -49.982 1.00 16.35 296 ALA B N 1
ATOM 4534 C CA . ALA B 1 296 ? -29.089 -1.010 -49.342 1.00 16.32 296 ALA B CA 1
ATOM 4535 C C . ALA B 1 296 ? -28.925 -2.514 -49.591 1.00 16.64 296 ALA B C 1
ATOM 4536 O O . ALA B 1 296 ? -29.123 -3.329 -48.683 1.00 16.46 296 ALA B O 1
ATOM 4538 N N . GLU B 1 297 ? -28.576 -2.889 -50.820 1.00 16.93 297 GLU B N 1
ATOM 4539 C CA . GLU B 1 297 ? -28.480 -4.303 -51.154 1.00 18.90 297 GLU B CA 1
ATOM 4540 C C . GLU B 1 297 ? -27.308 -4.980 -50.439 1.00 16.94 297 GLU B C 1
ATOM 4541 O O . GLU B 1 297 ? -27.444 -6.094 -49.929 1.00 15.82 297 GLU B O 1
ATOM 4547 N N . VAL B 1 298 ? -26.179 -4.281 -50.337 1.00 16.14 298 VAL B N 1
ATOM 4548 C CA . VAL B 1 298 ? -25.034 -4.829 -49.581 1.00 16.16 298 VAL B CA 1
ATOM 4549 C C . VAL B 1 298 ? -25.295 -4.883 -48.076 1.00 14.99 298 VAL B C 1
ATOM 4550 O O . VAL B 1 298 ? -24.989 -5.892 -47.413 1.00 14.22 298 VAL B O 1
ATOM 4554 N N . ARG B 1 299 ? -25.874 -3.818 -47.528 1.00 13.17 299 ARG B N 1
ATOM 4555 C CA . ARG B 1 299 ? -26.240 -3.836 -46.122 1.00 13.07 299 ARG B CA 1
ATOM 4556 C C . ARG B 1 299 ? -27.155 -5.007 -45.812 1.00 12.91 299 ARG B C 1
ATOM 4557 O O . ARG B 1 299 ? -26.960 -5.697 -44.803 1.00 14.02 299 ARG B O 1
ATOM 4565 N N . GLN B 1 300 ? -28.156 -5.222 -46.665 1.00 12.59 300 GLN B N 1
ATOM 4566 C CA . GLN B 1 300 ? -29.090 -6.340 -46.458 1.00 13.73 300 GLN B CA 1
ATOM 4567 C C . GLN B 1 300 ? -28.354 -7.684 -46.333 1.00 14.12 300 GLN B C 1
ATOM 4568 O O . GLN B 1 300 ? -28.657 -8.472 -45.430 1.00 15.25 300 GLN B O 1
ATOM 4574 N N . ALA B 1 301 ? -27.379 -7.905 -47.213 1.00 13.13 301 ALA B N 1
ATOM 4575 C CA . ALA B 1 301 ? -26.614 -9.166 -47.218 1.00 13.53 301 ALA B CA 1
ATOM 4576 C C . ALA B 1 301 ? -25.737 -9.268 -45.969 1.00 13.15 301 ALA B C 1
ATOM 4577 O O . ALA B 1 301 ? -25.688 -10.322 -45.307 1.00 13.04 301 ALA B O 1
ATOM 4579 N N . THR B 1 302 ? -25.050 -8.183 -45.628 1.00 12.73 302 THR B N 1
ATOM 4580 C CA . THR B 1 302 ? -24.248 -8.199 -44.410 1.00 14.15 302 THR B CA 1
ATOM 4581 C C . THR B 1 302 ? -25.100 -8.498 -43.159 1.00 14.35 302 THR B C 1
ATOM 4582 O O . THR B 1 302 ? -24.709 -9.290 -42.297 1.00 14.46 302 THR B O 1
ATOM 4586 N N . ALA B 1 303 ? -26.275 -7.868 -43.086 1.00 14.79 303 ALA B N 1
ATOM 4587 C CA . ALA B 1 303 ? -27.230 -8.065 -42.006 1.00 15.08 303 ALA B CA 1
ATOM 4588 C C . ALA B 1 303 ? -27.686 -9.517 -41.954 1.00 15.20 303 ALA B C 1
ATOM 4589 O O . ALA B 1 303 ? -27.805 -10.067 -40.867 1.00 15.07 303 ALA B O 1
ATOM 4591 N N . GLU B 1 304 ? -27.917 -10.119 -43.121 1.00 15.39 304 GLU B N 1
ATOM 4592 C CA . GLU B 1 304 ? -28.310 -11.537 -43.202 1.00 16.78 304 GLU B CA 1
ATOM 4593 C C . GLU B 1 304 ? -27.225 -12.446 -42.621 1.00 15.58 304 GLU B C 1
ATOM 4594 O O . GLU B 1 304 ? -27.526 -13.369 -41.847 1.00 14.92 304 GLU B O 1
ATOM 4600 N N . ALA B 1 305 ? -25.973 -12.166 -42.978 1.00 14.44 305 ALA B N 1
ATOM 4601 C CA . ALA B 1 305 ? -24.846 -12.927 -42.427 1.00 14.11 305 ALA B CA 1
ATOM 4602 C C . ALA B 1 305 ? -24.775 -12.788 -40.909 1.00 13.81 305 ALA B C 1
ATOM 4603 O O . ALA B 1 305 ? -24.682 -13.787 -40.193 1.00 14.26 305 ALA B O 1
ATOM 4605 N N . GLU B 1 306 ? -24.843 -11.557 -40.393 1.00 13.50 306 GLU B N 1
ATOM 4606 C CA . GLU B 1 306 ? -24.719 -11.371 -38.954 1.00 13.77 306 GLU B CA 1
ATOM 4607 C C . GLU B 1 306 ? -25.906 -11.962 -38.190 1.00 13.71 306 GLU B C 1
ATOM 4608 O O . GLU B 1 306 ? -25.707 -12.573 -37.144 1.00 14.01 306 GLU B O 1
ATOM 4614 N N . ARG B 1 307 ? -27.115 -11.795 -38.730 1.00 14.88 307 ARG B N 1
ATOM 4615 C CA . ARG B 1 307 ? -28.319 -12.361 -38.140 1.00 14.70 307 ARG B CA 1
ATOM 4616 C C . ARG B 1 307 ? -28.213 -13.882 -38.062 1.00 13.65 307 ARG B C 1
ATOM 4617 O O . ARG B 1 307 ? -28.658 -14.474 -37.076 1.00 14.14 307 ARG B O 1
ATOM 4625 N N . ALA B 1 308 ? -27.658 -14.512 -39.097 1.00 12.75 308 ALA B N 1
ATOM 4626 C CA . ALA B 1 308 ? -27.542 -15.990 -39.109 1.00 12.56 308 ALA B CA 1
ATOM 4627 C C . ALA B 1 308 ? -26.677 -16.451 -37.945 1.00 13.21 308 ALA B C 1
ATOM 4628 O O . ALA B 1 308 ? -26.991 -17.452 -37.283 1.00 12.46 308 ALA B O 1
ATOM 4630 N N . VAL B 1 309 ? -25.591 -15.721 -37.691 1.00 11.46 309 VAL B N 1
ATOM 4631 C CA . VAL B 1 309 ? -24.680 -16.081 -36.596 1.00 11.77 309 VAL B CA 1
ATOM 4632 C C . VAL B 1 309 ? -25.283 -15.718 -35.224 1.00 12.06 309 VAL B C 1
ATOM 4633 O O . VAL B 1 309 ? -25.300 -16.544 -34.320 1.00 13.03 309 VAL B O 1
ATOM 4637 N N . ALA B 1 310 ? -25.807 -14.499 -35.101 1.00 12.57 310 ALA B N 1
ATOM 4638 C CA . ALA B 1 310 ? -26.473 -14.021 -33.875 1.00 13.06 310 ALA B CA 1
ATOM 4639 C C . ALA B 1 310 ? -27.640 -14.919 -33.457 1.00 13.93 310 ALA B C 1
ATOM 4640 O O . ALA B 1 310 ? -27.891 -15.125 -32.264 1.00 14.22 310 ALA B O 1
ATOM 4642 N N . GLY B 1 311 ? -28.349 -15.445 -34.451 1.00 14.34 311 GLY B N 1
ATOM 4643 C CA . GLY B 1 311 ? -29.479 -16.346 -34.212 1.00 14.99 311 GLY B CA 1
ATOM 4644 C C . GLY B 1 311 ? -29.125 -17.803 -33.946 1.00 15.02 311 GLY B C 1
ATOM 4645 O O . GLY B 1 311 ? -30.016 -18.614 -33.627 1.00 15.59 311 GLY B O 1
ATOM 4646 N N . GLY B 1 312 ? -27.842 -18.159 -34.052 1.00 14.54 312 GLY B N 1
ATOM 4647 C CA . GLY B 1 312 ? -27.424 -19.549 -33.890 1.00 14.46 312 GLY B CA 1
ATOM 4648 C C . GLY B 1 312 ? -27.885 -20.461 -35.024 1.00 14.08 312 GLY B C 1
ATOM 4649 O O . GLY B 1 312 ? -27.998 -21.681 -34.829 1.00 14.35 312 GLY B O 1
ATOM 4650 N N . GLU B 1 313 ? -28.101 -19.879 -36.206 1.00 13.35 313 GLU B N 1
ATOM 4651 C CA . GLU B 1 313 ? -28.499 -20.650 -37.396 1.00 14.27 313 GLU B CA 1
ATOM 4652 C C . GLU B 1 313 ? -27.308 -21.193 -38.184 1.00 14.66 313 GLU B C 1
ATOM 4653 O O . GLU B 1 313 ? -27.403 -22.250 -38.803 1.00 15.89 313 GLU B O 1
ATOM 4659 N N . HIS B 1 314 ? -26.205 -20.446 -38.186 1.00 13.66 314 HIS B N 1
ATOM 4660 C CA . HIS B 1 314 ? -24.997 -20.847 -38.891 1.00 13.59 314 HIS B CA 1
ATOM 4661 C C . HIS B 1 314 ? -23.795 -20.511 -38.043 1.00 13.33 314 HIS B C 1
ATOM 4662 O O . HIS B 1 314 ? -23.874 -19.644 -37.172 1.00 12.86 314 HIS B O 1
ATOM 4669 N N . SER B 1 315 ? -22.684 -21.196 -38.290 1.00 13.16 315 SER B N 1
ATOM 4670 C CA . SER B 1 315 ? -21.489 -21.000 -37.466 1.00 13.11 315 SER B CA 1
ATOM 4671 C C . SER B 1 315 ? -20.889 -19.609 -37.709 1.00 13.07 315 SER B C 1
ATOM 4672 O O . SER B 1 315 ? -21.125 -19.018 -38.767 1.00 12.55 315 SER B O 1
ATOM 4675 N N . PRO B 1 316 ? -20.085 -19.097 -36.746 1.00 13.51 316 PRO B N 1
ATOM 4676 C CA . PRO B 1 316 ? -19.389 -17.815 -36.987 1.00 13.36 316 PRO B CA 1
ATOM 4677 C C . PRO B 1 316 ? -18.605 -17.784 -38.309 1.00 13.37 316 PRO B C 1
ATOM 4678 O O . PRO B 1 316 ? -18.709 -16.810 -39.059 1.00 12.65 316 PRO B O 1
ATOM 4682 N N . ALA B 1 317 ? -17.847 -18.839 -38.612 1.00 12.90 317 ALA B N 1
ATOM 4683 C CA . ALA B 1 317 ? -17.069 -18.863 -39.863 1.00 13.12 317 ALA B CA 1
ATOM 4684 C C . ALA B 1 317 ? -17.955 -18.871 -41.108 1.00 13.27 317 ALA B C 1
ATOM 4685 O O . ALA B 1 317 ? -17.574 -18.315 -42.134 1.00 12.60 317 ALA B O 1
ATOM 4687 N N . ALA B 1 318 ? -19.129 -19.515 -41.036 1.00 12.59 318 ALA B N 1
ATOM 4688 C CA . ALA B 1 318 ? -20.088 -19.432 -42.146 1.00 13.31 318 ALA B CA 1
ATOM 4689 C C . ALA B 1 318 ? -20.543 -17.990 -42.393 1.00 13.11 318 ALA B C 1
ATOM 4690 O O . ALA B 1 318 ? -20.678 -17.562 -43.552 1.00 13.68 318 ALA B O 1
ATOM 4692 N N . GLY B 1 319 ? -20.755 -17.235 -41.308 1.00 12.41 319 GLY B N 1
ATOM 4693 C CA . GLY B 1 319 ? -21.082 -15.807 -41.425 1.00 12.38 319 GLY B CA 1
ATOM 4694 C C . GLY B 1 319 ? -19.919 -15.084 -42.083 1.00 12.45 319 GLY B C 1
ATOM 4695 O O . GLY B 1 319 ? -20.104 -14.289 -43.010 1.00 12.81 319 GLY B O 1
ATOM 4696 N N . ALA B 1 320 ? -18.710 -15.388 -41.613 1.00 11.21 320 ALA B N 1
ATOM 4697 C CA . ALA B 1 320 ? -17.509 -14.750 -42.173 1.00 11.46 320 ALA B CA 1
ATOM 4698 C C . ALA B 1 320 ? -17.333 -15.078 -43.663 1.00 12.12 320 ALA B C 1
ATOM 4699 O O . ALA B 1 320 ? -16.976 -14.198 -44.456 1.00 13.05 320 ALA B O 1
ATOM 4701 N N . ASP B 1 321 ? -17.609 -16.324 -44.041 1.00 11.85 321 ASP B N 1
ATOM 4702 C CA . ASP B 1 321 ? -17.540 -16.744 -45.443 1.00 12.33 321 ASP B CA 1
ATOM 4703 C C . ASP B 1 321 ? -18.561 -15.980 -46.312 1.00 13.38 321 ASP B C 1
ATOM 4704 O O . ASP B 1 321 ? -18.255 -15.597 -47.431 1.00 13.98 321 ASP B O 1
ATOM 4709 N N . ALA B 1 322 ? -19.761 -15.739 -45.784 1.00 14.11 322 ALA B N 1
ATOM 4710 C CA . ALA B 1 322 ? -20.739 -14.912 -46.501 1.00 14.71 322 ALA B CA 1
ATOM 4711 C C . ALA B 1 322 ? -20.181 -13.501 -46.735 1.00 14.84 322 ALA B C 1
ATOM 4712 O O . ALA B 1 322 ? -20.281 -12.945 -47.836 1.00 15.42 322 ALA B O 1
ATOM 4714 N N . ILE B 1 323 ? -19.600 -12.913 -45.694 1.00 14.86 323 ILE B N 1
ATOM 4715 C CA . ILE B 1 323 ? -18.963 -11.593 -45.805 1.00 14.89 323 ILE B CA 1
ATOM 4716 C C . ILE B 1 323 ? -17.854 -11.611 -46.860 1.00 15.45 323 ILE B C 1
ATOM 4717 O O . ILE B 1 323 ? -17.744 -10.677 -47.666 1.00 15.25 323 ILE B O 1
ATOM 4722 N N . ALA B 1 324 ? -17.053 -12.680 -46.872 1.00 15.55 324 ALA B N 1
ATOM 4723 C CA . ALA B 1 324 ? -15.944 -12.797 -47.847 1.00 16.17 324 ALA B CA 1
ATOM 4724 C C . ALA B 1 324 ? -16.481 -12.743 -49.280 1.00 17.31 324 ALA B C 1
ATOM 4725 O O . ALA B 1 324 ? -15.876 -12.094 -50.147 1.00 18.44 324 ALA B O 1
ATOM 4727 N N . THR B 1 325 ? -17.609 -13.424 -49.514 1.00 18.37 325 THR B N 1
ATOM 4728 C CA . THR B 1 325 ? -18.285 -13.428 -50.813 1.00 20.16 325 THR B CA 1
ATOM 4729 C C . THR B 1 325 ? -18.666 -12.006 -51.199 1.00 20.66 325 THR B C 1
ATOM 4730 O O . THR B 1 325 ? -18.441 -11.590 -52.337 1.00 21.31 325 THR B O 1
ATOM 4734 N N . LEU B 1 326 ? -19.216 -11.258 -50.247 1.00 21.03 326 LEU B N 1
ATOM 4735 C CA . LEU B 1 326 ? -19.599 -9.864 -50.488 1.00 22.26 326 LEU B CA 1
ATOM 4736 C C . LEU B 1 326 ? -18.399 -8.996 -50.826 1.00 23.45 326 LEU B C 1
ATOM 4737 O O . LEU B 1 326 ? -18.434 -8.209 -51.779 1.00 23.78 326 LEU B O 1
ATOM 4742 N N . ILE B 1 327 ? -17.342 -9.132 -50.031 1.00 23.33 327 ILE B N 1
ATOM 4743 C CA . ILE B 1 327 ? -16.102 -8.413 -50.294 1.00 24.39 327 ILE B CA 1
ATOM 4744 C C . ILE B 1 327 ? -15.625 -8.661 -51.726 1.00 25.34 327 ILE B C 1
ATOM 4745 O O . ILE B 1 327 ? -15.278 -7.709 -52.432 1.00 25.95 327 ILE B O 1
ATOM 4750 N N . GLY B 1 328 ? -15.650 -9.920 -52.155 1.00 26.42 328 GLY B N 1
ATOM 4751 C CA . GLY B 1 328 ? -15.262 -10.303 -53.519 1.00 28.89 328 GLY B CA 1
ATOM 4752 C C . GLY B 1 328 ? -16.078 -9.572 -54.570 1.00 30.61 328 GLY B C 1
ATOM 4753 O O . GLY B 1 328 ? -15.532 -9.051 -55.549 1.00 31.44 328 GLY B O 1
ATOM 4754 N N . LEU B 1 329 ? -17.391 -9.531 -54.361 1.00 31.29 329 LEU B N 1
ATOM 4755 C CA . LEU B 1 329 ? -18.309 -8.793 -55.228 1.00 32.63 329 LEU B CA 1
ATOM 4756 C C . LEU B 1 329 ? -18.046 -7.284 -55.178 1.00 33.06 329 LEU B C 1
ATOM 4757 O O . LEU B 1 329 ? -18.095 -6.606 -56.209 1.00 33.85 329 LEU B O 1
#

CATH classification: 1.20.5.170 (+2 more: 3.40.50.300, 1.10.287.130)